Protein AF-A0A1M2VNY1-F1 (afdb_monomer_lite)

Secondary structure (DSSP, 8-state):
--SHHHHHHHHHHT-S---SSPPPHHHHHHHHIIIIIHHHHHH-EEEEIIIIIITTS-EEEEHHHHHHHHHT-TT--BS-TT---B-HHHHHHHHHHHHHHHHTT-S-EEEEEEGGGHHHHHTTTT-HHHHHHHHHHHHHHHHHHHHSSS-EEEESSTT-HHHHHHHHHH--SEEEE-----GGG--SHHHHHHHHHHHHHHHHHHHTT-EEEESTT-EEETTEEEEEEE-----S-GGGGS-HHHHHHHHHHHHHHHHHHHHHTTTPPP-----PPPPPHHHHHHHHHHHHHTSGGGGSTTHHHHHHHHHHHHHHGGGS-HHHH-PPPP---HHHHHHIIIIIHHHHHHHHTTT--TTT--HHHHHHHHHHHHH-TT--HHHHH-HHHHHHHHHHHHHTTPPPPSSTTTTSPP----PPPPPP-

InterPro domains:
  IPR052431 SKI2 subfamily ATP-dependent RNA helicases [PTHR44533] (41-243)
  IPR055124 ATP-dependent RNA helicase DDX60, PIN-like domain [PF23002] (45-230)

pLDDT: mean 87.1, std 14.81, range [30.38, 97.88]

Structure (mmCIF, N/CA/C/O backbone):
data_AF-A0A1M2VNY1-F1
#
_entry.id   AF-A0A1M2VNY1-F1
#
loop_
_atom_site.group_PDB
_atom_site.id
_atom_site.type_symbol
_atom_site.label_atom_id
_atom_site.label_alt_id
_atom_site.label_comp_id
_atom_site.label_asym_id
_atom_site.label_entity_id
_atom_site.label_seq_id
_atom_site.pdbx_PDB_ins_code
_atom_site.Cartn_x
_atom_site.Cartn_y
_atom_site.Cartn_z
_atom_site.occupancy
_atom_site.B_iso_or_equiv
_atom_site.auth_seq_id
_atom_site.auth_comp_id
_atom_site.auth_asym_id
_atom_site.auth_atom_id
_atom_site.pdbx_PDB_model_num
ATOM 1 N N . MET A 1 1 ? 11.553 1.092 -46.123 1.00 38.94 1 MET A N 1
ATOM 2 C CA . MET A 1 1 ? 11.579 2.419 -45.485 1.00 38.94 1 MET A CA 1
ATOM 3 C C . MET A 1 1 ? 11.977 2.151 -44.056 1.00 38.94 1 MET A C 1
ATOM 5 O O . MET A 1 1 ? 11.161 1.599 -43.330 1.00 38.94 1 MET A O 1
ATOM 9 N N . ASP A 1 2 ? 13.248 2.392 -43.740 1.00 34.47 2 ASP A N 1
ATOM 10 C CA . ASP A 1 2 ? 13.761 2.298 -42.375 1.00 34.47 2 ASP A CA 1
ATOM 11 C C . ASP A 1 2 ? 13.103 3.399 -41.549 1.00 34.47 2 ASP A C 1
ATOM 13 O O . ASP A 1 2 ? 13.136 4.572 -41.920 1.00 34.47 2 ASP A O 1
ATOM 17 N N . LEU A 1 3 ? 12.421 2.998 -40.478 1.00 43.41 3 LEU A N 1
ATOM 18 C CA . LEU A 1 3 ? 11.775 3.914 -39.536 1.00 43.41 3 LEU A CA 1
ATOM 19 C C . LEU A 1 3 ? 12.783 4.488 -38.524 1.00 43.41 3 LEU A C 1
ATOM 21 O O . LEU A 1 3 ? 12.439 5.414 -37.797 1.00 43.41 3 LEU A O 1
ATOM 25 N N . ASP A 1 4 ? 14.021 3.986 -38.530 1.00 45.75 4 ASP A N 1
ATOM 26 C CA . ASP A 1 4 ? 15.088 4.360 -37.596 1.00 45.75 4 ASP A CA 1
ATOM 27 C C . ASP A 1 4 ? 15.592 5.804 -37.808 1.00 45.75 4 ASP A C 1
ATOM 29 O O . ASP A 1 4 ? 16.008 6.459 -36.855 1.00 45.75 4 ASP A O 1
ATOM 33 N N . ASP A 1 5 ? 15.493 6.350 -39.028 1.00 42.16 5 ASP A N 1
ATOM 34 C CA . ASP A 1 5 ? 15.958 7.714 -39.341 1.00 42.16 5 ASP A CA 1
ATOM 35 C C . ASP A 1 5 ? 15.010 8.822 -38.838 1.00 42.16 5 ASP A C 1
ATOM 37 O O . ASP A 1 5 ? 15.411 9.982 -38.725 1.00 42.16 5 ASP A O 1
ATOM 41 N N . PHE A 1 6 ? 13.752 8.495 -38.514 1.00 43.34 6 PHE A N 1
ATOM 42 C CA . PHE A 1 6 ? 12.797 9.476 -37.980 1.00 43.34 6 PHE A CA 1
ATOM 43 C C . PHE A 1 6 ? 13.024 9.770 -36.492 1.00 43.34 6 PHE A C 1
ATOM 45 O O . PHE A 1 6 ? 12.800 10.903 -36.063 1.00 43.34 6 PHE A O 1
ATOM 52 N N . ASP A 1 7 ? 13.507 8.791 -35.723 1.00 47.16 7 ASP A N 1
ATOM 53 C CA . ASP A 1 7 ? 13.756 8.952 -34.286 1.00 47.16 7 ASP A CA 1
ATOM 54 C C . ASP A 1 7 ? 14.926 9.925 -34.025 1.00 47.16 7 ASP A C 1
ATOM 56 O O . ASP A 1 7 ? 14.852 10.771 -33.133 1.00 47.16 7 ASP A O 1
ATOM 60 N N . VAL A 1 8 ? 15.956 9.907 -34.881 1.00 48.47 8 VAL A N 1
ATOM 61 C CA . VAL A 1 8 ? 17.137 10.789 -34.776 1.00 48.47 8 VAL A CA 1
ATOM 62 C C . VAL A 1 8 ? 16.783 12.266 -35.008 1.00 48.47 8 VAL A C 1
ATOM 64 O O . VAL A 1 8 ? 17.340 13.160 -34.367 1.00 48.47 8 VAL A O 1
ATOM 67 N N . ALA A 1 9 ? 15.835 12.543 -35.907 1.00 40.31 9 ALA A N 1
ATOM 68 C CA . ALA A 1 9 ? 15.421 13.908 -36.233 1.00 40.31 9 ALA A CA 1
ATOM 69 C C . ALA A 1 9 ? 14.603 14.570 -35.106 1.00 40.31 9 ALA A C 1
ATOM 71 O O . ALA A 1 9 ? 14.652 15.791 -34.947 1.00 40.31 9 ALA A O 1
ATOM 72 N N . VAL A 1 10 ? 13.882 13.778 -34.302 1.00 50.28 10 VAL A N 1
ATOM 73 C CA . VAL A 1 10 ? 13.136 14.262 -33.127 1.00 50.28 10 VAL A CA 1
ATOM 74 C C . VAL A 1 10 ? 14.076 14.514 -31.943 1.00 50.28 10 VAL A C 1
ATOM 76 O O . VAL A 1 10 ? 13.920 15.521 -31.253 1.00 50.28 10 VAL A O 1
ATOM 79 N N . GLU A 1 11 ? 15.094 13.668 -31.750 1.00 48.72 11 GLU A N 1
ATOM 80 C CA . GLU A 1 11 ? 16.117 13.853 -30.707 1.00 48.72 11 GLU A CA 1
ATOM 81 C C . GLU A 1 11 ? 16.927 15.152 -30.894 1.00 48.72 11 GLU A C 1
ATOM 83 O O . GLU A 1 11 ? 17.265 15.816 -29.914 1.00 48.72 11 GLU A O 1
ATOM 88 N N . GLN A 1 12 ? 17.198 15.566 -32.139 1.00 46.59 12 GLN A N 1
ATOM 89 C CA . GLN A 1 12 ? 17.983 16.776 -32.426 1.00 46.59 12 GLN A CA 1
ATOM 90 C C . GLN A 1 12 ? 17.194 18.090 -32.306 1.00 46.59 12 GLN A C 1
ATOM 92 O O . GLN A 1 12 ? 17.789 19.124 -32.008 1.00 46.59 12 GLN A O 1
ATOM 97 N N . ALA A 1 13 ? 15.870 18.076 -32.487 1.00 46.66 13 ALA A N 1
ATOM 98 C CA . ALA A 1 13 ? 15.049 19.292 -32.464 1.00 46.66 13 ALA A CA 1
ATOM 99 C C . ALA A 1 13 ? 14.727 19.815 -31.045 1.00 46.66 13 ALA A C 1
ATOM 101 O O . ALA A 1 13 ? 14.303 20.958 -30.899 1.00 46.66 13 ALA A O 1
ATOM 102 N N . LEU A 1 14 ? 14.935 19.006 -29.997 1.00 51.81 14 LEU A N 1
ATOM 103 C CA . LEU A 1 14 ? 14.628 19.349 -28.596 1.00 51.81 14 LEU A CA 1
ATOM 104 C C . LEU A 1 14 ? 15.834 19.887 -27.799 1.00 51.81 14 LEU A C 1
ATOM 106 O O . LEU A 1 14 ? 15.712 20.149 -26.604 1.00 51.81 14 LEU A O 1
ATOM 110 N N . LEU A 1 15 ? 17.001 20.045 -28.433 1.00 48.69 15 LEU A N 1
ATOM 111 C CA . LEU A 1 15 ? 18.245 20.466 -27.771 1.00 48.69 15 LEU A CA 1
ATOM 112 C C . LEU A 1 15 ? 18.478 21.987 -27.741 1.00 48.69 15 LEU A C 1
ATOM 114 O O . LEU A 1 15 ? 19.499 22.429 -27.212 1.00 48.69 15 LEU A O 1
ATOM 118 N N . GLU A 1 16 ? 17.563 22.807 -28.261 1.00 45.84 16 GLU A N 1
ATOM 119 C CA . GLU A 1 16 ? 17.732 24.263 -28.246 1.00 45.84 16 GLU A CA 1
ATOM 120 C C . GLU A 1 16 ? 17.007 24.926 -27.063 1.00 45.84 16 GLU A C 1
ATOM 122 O O . GLU A 1 16 ? 15.792 24.845 -26.915 1.00 45.84 16 GLU A O 1
ATOM 127 N N . THR A 1 17 ? 17.809 25.640 -26.259 1.00 51.44 17 THR A N 1
ATOM 128 C CA . THR A 1 17 ? 17.501 26.469 -25.072 1.00 51.44 17 THR A CA 1
ATOM 129 C C . THR A 1 17 ? 17.135 25.724 -23.785 1.00 51.44 17 THR A C 1
ATOM 131 O O . THR A 1 17 ? 15.992 25.353 -23.559 1.00 51.44 17 THR A O 1
ATOM 134 N N . ILE A 1 18 ? 18.120 25.554 -22.890 1.00 55.06 18 ILE A N 1
ATOM 135 C CA . ILE A 1 18 ? 17.943 24.846 -21.613 1.00 55.06 18 ILE A CA 1
ATOM 136 C C . ILE A 1 18 ? 18.423 25.728 -20.446 1.00 55.06 18 ILE A C 1
ATOM 138 O O . ILE A 1 18 ? 19.599 26.105 -20.416 1.00 55.06 18 ILE A O 1
ATOM 142 N N . PRO A 1 19 ? 17.553 26.046 -19.473 1.00 51.94 19 PRO A N 1
ATOM 143 C CA . PRO A 1 19 ? 17.941 26.667 -18.209 1.00 51.94 19 PRO A CA 1
ATOM 144 C C . PRO A 1 19 ? 18.762 25.701 -17.342 1.00 51.94 19 PRO A C 1
ATOM 146 O O . PRO A 1 19 ? 18.475 24.511 -17.276 1.00 51.94 19 PRO A O 1
ATOM 149 N N . SER A 1 20 ? 19.740 26.213 -16.593 1.00 60.09 20 SER A N 1
ATOM 150 C CA . SER A 1 20 ? 20.479 25.468 -15.556 1.00 60.09 20 SER A CA 1
ATOM 151 C C . SER A 1 20 ? 19.655 25.173 -14.288 1.00 60.09 20 SER A C 1
ATOM 153 O O . SER A 1 20 ? 20.220 24.809 -13.260 1.00 60.09 20 SER A O 1
ATOM 155 N N . GLU A 1 21 ? 18.346 25.401 -14.334 1.00 78.94 21 GLU A N 1
ATOM 156 C CA . GLU A 1 21 ? 17.426 25.350 -13.198 1.00 78.94 21 GLU A CA 1
ATOM 157 C C . GLU A 1 21 ? 16.660 24.015 -13.173 1.00 78.94 21 GLU A C 1
ATOM 159 O O . GLU A 1 21 ? 16.570 23.318 -14.186 1.00 78.94 21 GLU A O 1
ATOM 164 N N . SER A 1 22 ? 16.147 23.637 -11.996 1.00 85.00 22 SER A N 1
ATOM 165 C CA . SER A 1 22 ? 15.347 22.416 -11.820 1.00 85.00 22 SER A CA 1
ATOM 166 C C . SER A 1 22 ? 14.084 22.488 -12.684 1.00 85.00 22 SER A C 1
ATOM 168 O O . SER A 1 22 ? 13.394 23.511 -12.694 1.00 85.00 22 SER A O 1
ATOM 170 N N . LEU A 1 23 ? 13.793 21.421 -13.432 1.00 91.94 23 LEU A N 1
ATOM 171 C CA . LEU A 1 23 ? 12.554 21.329 -14.207 1.00 91.94 23 LEU A CA 1
ATOM 172 C C . LEU A 1 23 ? 11.361 21.137 -13.264 1.00 91.94 23 LEU A C 1
ATOM 174 O O . LEU A 1 23 ? 11.488 20.535 -12.199 1.00 91.94 23 LEU A O 1
ATOM 178 N N . SER A 1 24 ? 10.172 21.590 -13.667 1.00 93.81 24 SER A N 1
ATOM 179 C CA . SER A 1 24 ? 8.965 21.193 -12.937 1.00 93.81 24 SER A CA 1
ATOM 180 C C . SER A 1 24 ? 8.753 19.673 -13.068 1.00 93.81 24 SER A C 1
ATOM 182 O O . SER A 1 24 ? 9.123 19.107 -14.103 1.00 93.81 24 SER A O 1
ATOM 184 N N . PRO A 1 25 ? 8.119 18.987 -12.094 1.00 93.81 25 PRO A N 1
ATOM 185 C CA . PRO A 1 25 ? 7.847 17.551 -12.206 1.00 93.81 25 PRO A CA 1
ATOM 186 C C . PRO A 1 25 ? 7.099 17.191 -13.495 1.00 93.81 25 PRO A C 1
ATOM 188 O O . PRO A 1 25 ? 7.407 16.195 -14.140 1.00 93.81 25 PRO A O 1
ATOM 191 N N . LYS A 1 26 ? 6.164 18.045 -13.926 1.00 94.75 26 LYS A N 1
ATOM 192 C CA . LYS A 1 26 ? 5.399 17.849 -15.162 1.00 94.75 26 LYS A CA 1
ATOM 193 C C . LYS A 1 26 ? 6.276 17.940 -16.409 1.00 94.75 26 LYS A C 1
ATOM 195 O O . LYS A 1 26 ? 6.137 17.107 -17.302 1.00 94.75 26 LYS A O 1
ATOM 200 N N . ASP A 1 27 ? 7.170 18.923 -16.463 1.00 94.50 27 ASP A N 1
ATOM 201 C CA . ASP A 1 27 ? 8.098 19.076 -17.587 1.00 94.50 27 ASP A CA 1
ATOM 202 C C . ASP A 1 27 ? 9.123 17.939 -17.606 1.00 94.50 27 ASP A C 1
ATOM 204 O O . ASP A 1 27 ? 9.460 17.434 -18.673 1.00 94.50 27 ASP A O 1
ATOM 208 N N . ALA A 1 28 ? 9.568 17.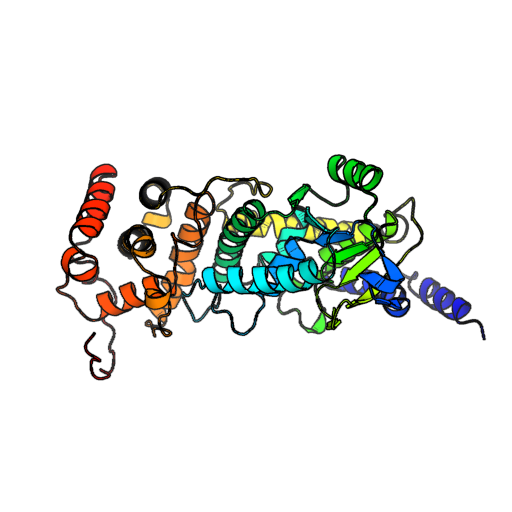482 -16.431 1.00 95.94 28 ALA A N 1
ATOM 209 C CA . ALA A 1 28 ? 10.452 16.332 -16.302 1.00 95.94 28 ALA A CA 1
ATOM 210 C C . ALA A 1 28 ? 9.788 15.040 -16.805 1.00 95.94 28 ALA A C 1
ATOM 212 O O . ALA A 1 28 ? 10.424 14.316 -17.571 1.00 95.94 28 ALA A O 1
ATOM 213 N N . VAL A 1 29 ? 8.515 14.780 -16.460 1.00 95.88 29 VAL A N 1
ATOM 214 C CA . VAL A 1 29 ? 7.754 13.646 -17.023 1.00 95.88 29 VAL A CA 1
ATOM 215 C C . VAL A 1 29 ? 7.609 13.790 -18.538 1.00 95.88 29 VAL A C 1
ATOM 217 O O . VAL A 1 29 ? 7.929 12.865 -19.278 1.00 95.88 29 VAL A O 1
ATOM 220 N N . GLY A 1 30 ? 7.217 14.971 -19.024 1.00 94.75 30 GLY A N 1
ATOM 221 C CA . GLY A 1 30 ? 7.113 15.226 -20.463 1.00 94.75 30 GLY A CA 1
ATOM 222 C C . GLY A 1 30 ? 8.429 14.980 -21.211 1.00 94.75 30 GLY A C 1
ATOM 223 O O . GLY A 1 30 ? 8.422 14.442 -22.318 1.00 94.75 30 GLY A O 1
ATOM 224 N N . LEU A 1 31 ? 9.564 15.315 -20.590 1.00 95.12 31 LEU A N 1
ATOM 225 C CA . LEU A 1 31 ? 10.894 15.095 -21.148 1.00 95.12 31 LEU A CA 1
ATOM 226 C C . LEU A 1 31 ? 11.249 13.604 -21.238 1.00 95.12 31 LEU A C 1
ATOM 228 O O . LEU A 1 31 ? 11.650 13.150 -22.313 1.00 95.12 31 LEU A O 1
ATOM 232 N N . ILE A 1 32 ? 11.100 12.840 -20.147 1.00 95.25 32 ILE A N 1
ATOM 233 C CA . ILE A 1 32 ? 11.377 11.391 -20.157 1.00 95.25 32 ILE A CA 1
ATOM 234 C C . ILE A 1 32 ? 10.416 10.649 -21.090 1.00 95.25 32 ILE A C 1
ATOM 236 O O . ILE A 1 32 ? 10.837 9.731 -21.800 1.00 95.25 32 ILE A O 1
ATOM 240 N N . ASP A 1 33 ? 9.164 11.096 -21.181 1.00 94.69 33 ASP A N 1
ATOM 241 C CA . ASP A 1 33 ? 8.162 10.509 -22.064 1.00 94.69 33 ASP A CA 1
ATOM 242 C C . ASP A 1 33 ? 8.491 10.716 -23.536 1.00 94.69 33 ASP A C 1
ATOM 244 O O . ASP A 1 33 ? 8.441 9.758 -24.317 1.00 94.69 33 ASP A O 1
ATOM 248 N N . ALA A 1 34 ? 8.864 11.941 -23.910 1.00 93.38 34 ALA A N 1
ATOM 249 C CA . ALA A 1 34 ? 9.206 12.290 -25.282 1.00 93.38 34 ALA A CA 1
ATOM 250 C C . ALA A 1 34 ? 10.528 11.656 -25.734 1.00 93.38 34 ALA A C 1
ATOM 252 O O . ALA A 1 34 ? 10.604 11.122 -26.840 1.00 93.38 34 ALA A O 1
ATOM 253 N N . GLN A 1 35 ? 11.566 11.691 -24.893 1.00 93.00 35 GLN A N 1
ATOM 254 C CA . GLN A 1 35 ? 12.906 11.228 -25.272 1.00 93.00 35 GLN A CA 1
ATOM 255 C C . GLN A 1 35 ? 13.098 9.716 -25.126 1.00 93.00 35 GLN A C 1
ATOM 257 O O . GLN A 1 35 ? 14.034 9.150 -25.697 1.00 93.00 35 GLN A O 1
ATOM 262 N N . TRP A 1 36 ? 12.276 9.042 -24.319 1.00 93.94 36 TRP A N 1
ATOM 263 C CA . TRP A 1 36 ? 12.544 7.656 -23.955 1.00 93.94 36 TRP A CA 1
ATOM 264 C C . TRP A 1 36 ? 11.296 6.783 -23.820 1.00 93.94 36 TRP A C 1
ATOM 266 O O . TRP A 1 36 ? 11.139 5.843 -24.607 1.00 93.94 36 TRP A O 1
ATOM 276 N N . TYR A 1 37 ? 10.417 7.068 -22.856 1.00 93.94 37 TYR A N 1
ATOM 277 C CA . TYR A 1 37 ? 9.384 6.116 -22.434 1.00 93.94 37 TYR A CA 1
ATOM 278 C C . TYR A 1 37 ? 8.400 5.790 -23.566 1.00 93.94 37 TYR A C 1
ATOM 280 O O . TYR A 1 37 ? 8.087 4.620 -23.791 1.00 93.94 37 TYR A O 1
ATOM 288 N N . THR A 1 38 ? 8.001 6.781 -24.375 1.00 92.81 38 THR A N 1
ATOM 289 C CA . THR A 1 38 ? 7.122 6.557 -25.538 1.00 92.81 38 THR A CA 1
ATOM 290 C C . THR A 1 38 ? 7.769 5.644 -26.584 1.00 92.81 38 THR A C 1
ATOM 292 O O . THR A 1 38 ? 7.110 4.758 -27.132 1.00 92.81 38 THR A O 1
ATOM 295 N N . SER A 1 39 ? 9.063 5.829 -26.870 1.00 91.56 39 SER A N 1
ATOM 296 C CA . SER A 1 39 ? 9.794 5.020 -27.857 1.00 91.56 39 SER A CA 1
ATOM 297 C C . SER A 1 39 ? 9.992 3.580 -27.375 1.00 91.56 39 SER A C 1
ATOM 299 O O . SER A 1 39 ? 9.801 2.630 -28.138 1.00 91.56 39 SER A O 1
ATOM 301 N N . VAL A 1 40 ? 10.335 3.383 -26.098 1.00 92.00 40 VAL A N 1
ATOM 302 C CA . VAL A 1 40 ? 10.434 2.040 -25.501 1.00 92.00 40 VAL A CA 1
ATOM 303 C C . VAL A 1 40 ? 9.073 1.351 -25.482 1.00 92.00 40 VAL A 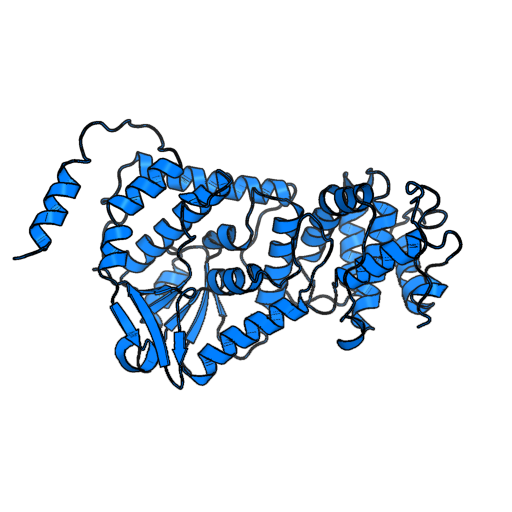C 1
ATOM 305 O O . VAL A 1 40 ? 8.963 0.213 -25.935 1.00 92.00 40 VAL A O 1
ATOM 308 N N . SER A 1 41 ? 8.027 2.060 -25.061 1.00 90.06 41 SER A N 1
ATOM 309 C CA . SER A 1 41 ? 6.672 1.513 -24.981 1.00 90.06 41 SER A CA 1
ATOM 310 C C . SER A 1 41 ? 6.141 1.062 -26.342 1.00 90.06 41 SER A C 1
ATOM 312 O O . SER A 1 41 ? 5.578 -0.023 -26.458 1.00 90.06 41 SER A O 1
ATOM 314 N N . ARG A 1 42 ? 6.385 1.844 -27.404 1.00 92.25 42 ARG A N 1
ATOM 315 C CA . ARG A 1 42 ? 6.007 1.488 -28.786 1.00 92.25 42 ARG A CA 1
ATOM 316 C C . ARG A 1 42 ? 6.747 0.270 -29.331 1.00 92.25 42 ARG A C 1
ATOM 318 O O . ARG A 1 42 ? 6.207 -0.432 -30.181 1.00 92.25 42 ARG A O 1
ATOM 325 N N . ARG A 1 43 ? 7.977 0.034 -28.871 1.00 92.62 43 ARG A N 1
ATOM 326 C CA . ARG A 1 43 ? 8.781 -1.139 -29.246 1.00 92.62 43 ARG A CA 1
ATOM 327 C C . ARG A 1 43 ? 8.470 -2.373 -28.400 1.00 92.62 43 ARG A C 1
ATOM 329 O O . ARG A 1 43 ? 8.970 -3.451 -28.722 1.00 92.62 43 ARG A O 1
ATOM 336 N N . GLY A 1 44 ? 7.655 -2.220 -27.354 1.00 93.62 44 GLY A N 1
ATOM 337 C CA . GLY A 1 44 ? 7.207 -3.315 -26.510 1.00 93.62 44 GLY A CA 1
ATOM 338 C C . GLY A 1 44 ? 6.518 -4.407 -27.325 1.00 93.62 44 GLY A C 1
ATOM 339 O O . GLY A 1 44 ? 5.749 -4.135 -28.249 1.00 93.62 44 GLY A O 1
ATOM 340 N N . ARG A 1 45 ? 6.800 -5.667 -26.993 1.00 95.25 45 ARG A N 1
ATOM 341 C CA . ARG A 1 45 ? 6.281 -6.825 -27.731 1.00 95.25 45 ARG A CA 1
ATOM 342 C C . ARG A 1 45 ? 5.225 -7.540 -26.911 1.00 95.25 45 ARG A C 1
ATOM 344 O O . ARG A 1 45 ? 5.474 -7.887 -25.763 1.00 95.25 45 ARG A O 1
ATOM 351 N N . TRP A 1 46 ? 4.064 -7.782 -27.513 1.00 96.00 46 TRP A N 1
ATOM 352 C CA . TRP A 1 46 ? 3.012 -8.588 -26.898 1.00 96.00 46 TRP A CA 1
ATOM 353 C C . TRP A 1 46 ? 3.392 -10.068 -26.954 1.00 96.00 46 TRP A C 1
ATOM 355 O O . TRP A 1 46 ? 3.437 -10.645 -28.042 1.00 96.00 46 TRP A O 1
ATOM 365 N N . MET A 1 47 ? 3.689 -10.669 -25.804 1.00 95.62 47 MET A N 1
ATOM 366 C CA . MET A 1 47 ? 4.222 -12.031 -25.713 1.00 95.62 47 MET A CA 1
ATOM 367 C C . MET A 1 47 ? 3.595 -12.799 -24.550 1.00 95.62 47 MET A C 1
ATOM 369 O O . MET A 1 47 ? 3.103 -12.205 -23.589 1.00 95.62 47 MET A O 1
ATOM 373 N N . ASP A 1 48 ? 3.605 -14.128 -24.651 1.00 95.06 48 ASP A N 1
ATOM 374 C CA . ASP A 1 48 ? 3.355 -15.008 -23.513 1.00 95.06 48 ASP A CA 1
ATOM 375 C C . ASP A 1 48 ? 4.591 -15.011 -22.610 1.00 95.06 48 ASP A C 1
ATOM 377 O O . ASP A 1 48 ? 5.643 -15.530 -22.988 1.00 95.06 48 ASP A O 1
ATOM 381 N N . LEU A 1 49 ? 4.474 -14.424 -21.419 1.00 93.25 49 LEU A N 1
ATOM 382 C CA . LEU A 1 49 ? 5.575 -14.342 -20.465 1.00 93.25 49 LEU A CA 1
ATOM 383 C C . LEU A 1 49 ? 6.095 -15.728 -20.087 1.00 93.25 49 LEU A C 1
ATOM 385 O O . LEU A 1 49 ? 7.292 -15.875 -19.885 1.00 93.25 49 LEU A O 1
ATOM 389 N N . ILE A 1 50 ? 5.220 -16.734 -20.019 1.00 91.12 50 ILE A N 1
ATOM 390 C CA . ILE A 1 50 ? 5.606 -18.085 -19.606 1.00 91.12 50 ILE A CA 1
ATOM 391 C C . ILE A 1 50 ? 6.061 -18.889 -20.821 1.00 91.12 50 ILE A C 1
ATOM 393 O O . ILE A 1 50 ? 7.169 -19.405 -20.834 1.00 91.12 50 ILE A O 1
ATOM 397 N N . GLY A 1 51 ? 5.231 -18.988 -21.860 1.00 89.75 51 GLY A N 1
ATOM 398 C CA . GLY A 1 51 ? 5.519 -19.850 -23.009 1.00 89.75 51 GLY A CA 1
ATOM 399 C C . GLY A 1 51 ? 6.590 -19.320 -23.966 1.00 89.75 51 GLY A C 1
ATOM 400 O O . GLY A 1 51 ? 7.399 -20.106 -24.457 1.00 89.75 51 GLY A O 1
ATOM 401 N N . ASP A 1 52 ? 6.596 -18.011 -24.230 1.00 91.69 52 ASP A N 1
ATOM 402 C CA . ASP A 1 52 ? 7.396 -17.417 -25.309 1.00 91.69 52 ASP A CA 1
ATOM 403 C C . ASP A 1 52 ? 8.612 -16.629 -24.792 1.00 91.69 52 ASP A C 1
ATOM 405 O O . ASP A 1 52 ? 9.605 -16.522 -25.511 1.00 91.69 52 ASP A O 1
ATOM 409 N N . TYR A 1 53 ? 8.542 -16.062 -23.577 1.00 92.50 53 TYR A N 1
ATOM 410 C CA . TYR A 1 53 ? 9.566 -15.144 -23.060 1.00 92.50 53 TYR A CA 1
ATOM 411 C C . TYR A 1 53 ? 10.471 -15.737 -21.970 1.00 92.50 53 TYR A C 1
ATOM 413 O O . TYR A 1 53 ? 11.651 -15.974 -22.218 1.00 92.50 53 TYR A O 1
ATOM 421 N N . ALA A 1 54 ? 9.945 -15.956 -20.760 1.00 89.25 54 ALA A N 1
ATOM 422 C CA . ALA A 1 54 ? 10.725 -16.420 -19.612 1.00 89.25 54 ALA A CA 1
ATOM 423 C C . ALA A 1 54 ? 10.891 -17.947 -19.594 1.00 89.25 54 ALA A C 1
ATOM 425 O O . ALA A 1 54 ? 11.894 -18.452 -19.097 1.00 89.25 54 ALA A O 1
ATOM 426 N N . GLY A 1 55 ? 9.944 -18.712 -20.146 1.00 87.69 55 GLY A N 1
ATOM 427 C CA . GLY A 1 55 ? 10.007 -20.171 -20.081 1.00 87.69 55 GLY A CA 1
ATOM 428 C C . GLY A 1 55 ? 9.928 -20.659 -18.633 1.00 87.69 55 GLY A C 1
ATOM 429 O O . GLY A 1 55 ? 8.955 -20.410 -17.925 1.00 87.69 55 GLY A O 1
ATOM 430 N N . SER A 1 56 ? 10.976 -21.364 -18.207 1.00 87.88 56 SER A N 1
ATOM 431 C CA . SER A 1 56 ? 11.176 -21.824 -16.826 1.00 87.88 56 SER A CA 1
ATOM 432 C C . SER A 1 56 ? 12.123 -20.936 -16.014 1.00 87.88 56 SER A C 1
ATOM 434 O O . SER A 1 56 ? 12.466 -21.293 -14.889 1.00 87.88 56 SER A O 1
ATOM 436 N N . GLU A 1 57 ? 12.614 -19.842 -16.592 1.00 91.69 57 GLU A N 1
ATOM 437 C CA . GLU A 1 57 ? 13.519 -18.925 -15.905 1.00 91.69 57 GLU A CA 1
ATOM 438 C C . GLU A 1 57 ? 12.761 -18.086 -14.866 1.00 91.69 57 GLU A C 1
ATOM 440 O O . GLU A 1 57 ? 11.572 -17.792 -15.048 1.00 91.69 57 GLU A O 1
ATOM 445 N N . PRO A 1 58 ? 13.430 -17.677 -13.774 1.00 92.56 58 PRO A N 1
ATOM 446 C CA . PRO A 1 58 ? 12.800 -16.874 -12.745 1.00 92.56 58 PRO A CA 1
ATOM 447 C C . PRO A 1 58 ? 12.393 -15.501 -13.285 1.00 92.56 58 PRO A C 1
ATOM 449 O O . PRO A 1 58 ? 13.123 -14.856 -14.045 1.00 92.56 58 PRO A O 1
ATOM 452 N N . PHE A 1 59 ? 11.246 -15.012 -12.830 1.00 95.06 59 PHE A N 1
ATOM 453 C CA . PHE A 1 59 ? 10.876 -13.610 -12.978 1.00 95.06 59 PHE A CA 1
ATOM 454 C C . PHE A 1 59 ? 10.469 -13.001 -11.644 1.00 95.06 59 PHE A C 1
ATOM 456 O O . PHE A 1 59 ? 10.158 -13.695 -10.678 1.00 95.06 59 PHE A O 1
ATOM 463 N N . VAL A 1 60 ? 10.487 -11.677 -11.591 1.00 97.38 60 VAL A N 1
ATOM 464 C CA . VAL A 1 60 ? 10.194 -10.921 -10.378 1.00 97.38 60 VAL A CA 1
ATOM 465 C C . VAL A 1 60 ? 8.854 -10.221 -10.527 1.00 97.38 60 VAL A C 1
ATOM 467 O O . VAL A 1 60 ? 8.571 -9.606 -11.554 1.00 97.38 60 VAL A O 1
ATOM 470 N N . VAL A 1 61 ? 8.035 -10.288 -9.486 1.00 97.75 61 VAL A N 1
ATOM 471 C CA . VAL A 1 61 ? 6.854 -9.441 -9.322 1.00 97.75 61 VAL A CA 1
ATOM 472 C C . VAL A 1 61 ? 7.228 -8.306 -8.381 1.00 97.75 61 VAL A C 1
ATOM 474 O O . VAL A 1 61 ? 7.664 -8.542 -7.255 1.00 97.75 61 VAL A O 1
ATOM 477 N N . ASP A 1 62 ? 7.057 -7.072 -8.837 1.00 97.81 62 ASP A N 1
ATOM 478 C CA . ASP A 1 62 ? 7.202 -5.902 -7.982 1.00 97.81 62 ASP A CA 1
ATOM 479 C C . ASP A 1 62 ? 6.079 -5.889 -6.938 1.00 97.81 62 ASP A C 1
ATOM 481 O O . ASP A 1 62 ? 4.888 -5.801 -7.257 1.00 97.81 62 ASP A O 1
ATOM 485 N N . GLY A 1 63 ? 6.480 -6.002 -5.675 1.00 97.44 63 GLY A N 1
ATOM 486 C CA . GLY A 1 63 ? 5.594 -6.023 -4.528 1.00 97.44 63 GLY A CA 1
ATOM 487 C C . GLY A 1 63 ? 4.814 -4.723 -4.369 1.00 97.44 63 GLY A C 1
ATOM 488 O O . GLY A 1 63 ? 3.622 -4.780 -4.084 1.00 97.44 63 GLY A O 1
ATOM 489 N N . GLU A 1 64 ? 5.422 -3.559 -4.616 1.00 96.44 64 GLU A N 1
ATOM 490 C CA . GLU A 1 64 ? 4.708 -2.280 -4.533 1.00 96.44 64 GLU A CA 1
ATOM 491 C C . GLU A 1 64 ? 3.643 -2.194 -5.626 1.00 96.44 64 GLU A C 1
ATOM 493 O O . GLU A 1 64 ? 2.485 -1.886 -5.344 1.00 96.44 64 GLU A O 1
ATOM 498 N N . ALA A 1 65 ? 3.979 -2.585 -6.858 1.00 96.31 65 ALA A N 1
ATOM 499 C CA . ALA A 1 65 ? 3.006 -2.636 -7.944 1.00 96.31 65 ALA A CA 1
ATOM 500 C C . ALA A 1 65 ? 1.854 -3.618 -7.673 1.00 96.31 65 ALA A C 1
ATOM 502 O O . ALA A 1 65 ? 0.697 -3.293 -7.950 1.00 96.31 65 ALA A O 1
ATOM 503 N N . LEU A 1 66 ? 2.141 -4.794 -7.104 1.00 96.88 66 LEU A N 1
ATOM 504 C CA . LEU A 1 66 ? 1.118 -5.755 -6.685 1.00 96.88 66 LEU A CA 1
ATOM 505 C C . LEU A 1 66 ? 0.161 -5.138 -5.656 1.00 96.88 66 LEU A C 1
ATOM 507 O O . LEU A 1 66 ? -1.059 -5.211 -5.830 1.00 96.88 66 LEU A O 1
ATOM 511 N N . LEU A 1 67 ? 0.702 -4.511 -4.606 1.00 96.81 67 LEU A N 1
ATOM 512 C CA . LEU A 1 67 ? -0.100 -3.859 -3.570 1.00 96.81 67 LEU A CA 1
ATOM 513 C C . LEU A 1 67 ? -0.917 -2.697 -4.140 1.00 96.81 67 LEU A C 1
ATOM 515 O O . LEU A 1 67 ? -2.096 -2.544 -3.822 1.00 96.81 67 LEU A O 1
ATOM 519 N N . GLN A 1 68 ? -0.327 -1.906 -5.031 1.00 94.62 68 GLN A N 1
ATOM 520 C CA . GLN A 1 68 ? -1.010 -0.798 -5.676 1.00 94.62 68 GLN A CA 1
ATOM 521 C C . GLN A 1 68 ? -2.227 -1.276 -6.485 1.00 94.62 68 GLN A C 1
ATOM 523 O O . GLN A 1 68 ? -3.295 -0.668 -6.410 1.00 94.62 68 GLN A O 1
ATOM 528 N N . VAL A 1 69 ? -2.101 -2.380 -7.231 1.00 93.25 69 VAL A N 1
ATOM 529 C CA . VAL A 1 69 ? -3.199 -2.944 -8.035 1.00 93.25 69 VAL A CA 1
ATOM 530 C C . VAL A 1 69 ? -4.388 -3.341 -7.165 1.00 93.25 69 VAL A C 1
ATOM 532 O O . VAL A 1 69 ? -5.524 -3.036 -7.524 1.00 93.25 69 VAL A O 1
ATOM 535 N N . VAL A 1 70 ? -4.143 -3.977 -6.018 1.00 95.25 70 VAL A N 1
ATOM 536 C CA . VAL A 1 70 ? -5.224 -4.424 -5.125 1.00 95.25 70 VAL A CA 1
ATOM 537 C C . VAL A 1 70 ? -5.831 -3.275 -4.323 1.00 95.25 70 VAL A C 1
ATOM 539 O O . VAL A 1 70 ? -7.042 -3.246 -4.119 1.00 95.25 70 VAL A O 1
ATOM 542 N N . LEU A 1 71 ? -5.022 -2.300 -3.901 1.00 94.94 71 LEU A N 1
ATOM 543 C CA . LEU A 1 71 ? -5.493 -1.131 -3.152 1.00 94.94 71 LEU A CA 1
ATOM 544 C C . LEU A 1 71 ? -6.256 -0.133 -4.034 1.00 94.94 71 LEU A C 1
ATOM 546 O O . LEU A 1 71 ? -7.081 0.623 -3.526 1.00 94.94 71 LEU A O 1
ATOM 550 N N . ASN A 1 72 ? -6.016 -0.148 -5.346 1.00 92.06 72 ASN A N 1
ATOM 551 C CA . ASN A 1 72 ? -6.736 0.668 -6.322 1.00 92.06 72 ASN A CA 1
ATOM 552 C C . ASN A 1 72 ? -8.017 0.001 -6.862 1.00 92.06 72 ASN A C 1
ATOM 554 O O . ASN A 1 72 ? -8.609 0.524 -7.809 1.00 92.06 72 ASN A O 1
ATOM 558 N N . ASP A 1 73 ? -8.461 -1.134 -6.305 1.00 91.69 73 ASP A N 1
ATOM 559 C CA . ASP A 1 73 ? -9.726 -1.753 -6.712 1.00 91.69 73 ASP A CA 1
ATOM 560 C C . ASP A 1 73 ? -10.905 -0.785 -6.441 1.00 91.69 73 ASP A C 1
ATOM 562 O O . ASP A 1 73 ? -11.157 -0.413 -5.290 1.00 91.69 73 ASP A O 1
ATOM 566 N N . PRO A 1 74 ? -11.676 -0.374 -7.469 1.00 89.94 74 PRO A N 1
ATOM 567 C CA . PRO A 1 74 ? -12.780 0.572 -7.306 1.00 89.94 74 PRO A CA 1
ATOM 568 C C . PRO A 1 74 ? -13.937 0.038 -6.445 1.00 89.94 74 PRO A C 1
ATOM 570 O O . PRO A 1 74 ? -14.811 0.812 -6.047 1.00 89.94 74 PRO A O 1
ATOM 573 N N . LEU A 1 75 ? -13.981 -1.263 -6.150 1.00 89.94 75 LEU A N 1
ATOM 574 C CA . LEU A 1 75 ? -14.964 -1.885 -5.260 1.00 89.94 75 LEU A CA 1
ATOM 575 C C . LEU A 1 75 ? -14.488 -1.962 -3.804 1.00 89.94 75 LEU A C 1
ATOM 577 O O . LEU A 1 75 ? -15.282 -2.290 -2.920 1.00 89.94 75 LEU A O 1
ATOM 581 N N . LEU A 1 76 ? -13.224 -1.633 -3.531 1.00 91.19 76 LEU A N 1
ATOM 582 C CA . LEU A 1 76 ? -12.654 -1.667 -2.192 1.00 91.19 76 LEU A CA 1
ATOM 583 C C . LEU A 1 76 ? -13.023 -0.409 -1.396 1.00 91.19 76 LEU A C 1
ATOM 585 O O . LEU A 1 76 ? -12.761 0.715 -1.829 1.00 91.19 76 LEU A O 1
ATOM 589 N N . ALA A 1 77 ? -13.593 -0.584 -0.202 1.00 89.94 77 ALA A N 1
ATOM 590 C CA . ALA A 1 77 ? -13.774 0.499 0.763 1.00 89.94 77 ALA A CA 1
ATOM 591 C C . ALA A 1 77 ? -12.582 0.543 1.735 1.00 89.94 77 ALA A C 1
ATOM 593 O O . ALA A 1 77 ? -12.640 0.004 2.844 1.00 89.94 77 ALA A O 1
ATOM 594 N N . LEU A 1 78 ? -11.485 1.150 1.277 1.00 91.81 78 LEU A N 1
ATOM 595 C CA . LEU A 1 78 ? -10.279 1.425 2.056 1.00 91.81 78 LEU A CA 1
ATOM 596 C C . LEU A 1 78 ? -9.748 2.806 1.671 1.00 91.81 78 LEU A C 1
ATOM 598 O O . LEU A 1 78 ? -9.559 3.074 0.487 1.00 91.81 78 LEU A O 1
ATOM 602 N N . GLY A 1 79 ? -9.530 3.677 2.660 1.00 87.06 79 GLY A N 1
ATOM 603 C CA . GLY A 1 79 ? -8.958 5.007 2.424 1.00 87.06 79 GLY A CA 1
ATOM 604 C C . GLY A 1 79 ? -9.837 5.937 1.580 1.00 87.06 79 GLY A C 1
ATOM 605 O O . GLY A 1 79 ? -9.317 6.814 0.898 1.00 87.06 79 GLY A O 1
ATOM 606 N N . ARG A 1 80 ? -11.163 5.739 1.581 1.00 88.56 80 ARG A N 1
ATOM 607 C CA . ARG A 1 80 ? -12.108 6.656 0.925 1.00 88.56 80 ARG A CA 1
ATOM 608 C C . ARG A 1 80 ? -12.424 7.814 1.861 1.00 88.56 80 ARG A C 1
ATOM 610 O O . ARG A 1 80 ? -12.706 7.588 3.029 1.00 88.56 80 ARG A O 1
ATOM 617 N N . THR A 1 81 ? -12.416 9.042 1.358 1.00 84.56 81 THR A N 1
ATOM 618 C CA . THR A 1 81 ? -12.607 10.246 2.186 1.00 84.56 81 THR A CA 1
ATOM 619 C C . THR A 1 81 ? -14.009 10.360 2.793 1.00 84.56 81 THR A C 1
ATOM 621 O O . THR A 1 81 ? -14.183 11.030 3.811 1.00 84.56 81 THR A O 1
ATOM 624 N N . ASP A 1 82 ? -14.995 9.685 2.200 1.00 86.75 82 ASP A N 1
ATOM 625 C CA . ASP A 1 82 ? -16.399 9.644 2.612 1.00 86.75 82 ASP A CA 1
ATOM 626 C C . ASP A 1 82 ? -16.785 8.380 3.411 1.00 86.75 82 ASP A C 1
ATOM 628 O O . ASP A 1 82 ? -17.964 8.165 3.696 1.00 86.75 82 ASP A O 1
ATOM 632 N N . ASP A 1 83 ? -15.813 7.554 3.806 1.00 88.31 83 ASP A N 1
ATOM 633 C CA . ASP A 1 83 ? -16.016 6.329 4.588 1.00 88.31 83 ASP A CA 1
ATOM 634 C C . ASP A 1 83 ? -14.937 6.229 5.692 1.00 88.31 83 ASP A C 1
ATOM 636 O O . ASP A 1 83 ? -13.881 6.845 5.594 1.00 88.31 83 ASP A O 1
ATOM 640 N N . VAL A 1 84 ? -15.190 5.459 6.754 1.00 91.50 84 VAL A N 1
ATOM 641 C CA . VAL A 1 84 ? -14.174 5.075 7.769 1.00 91.50 84 VAL A CA 1
ATOM 642 C C . VAL A 1 84 ? -13.717 3.622 7.596 1.00 91.50 84 VAL A C 1
ATOM 644 O O . VAL A 1 84 ? -13.042 3.040 8.449 1.00 91.50 84 VAL A O 1
ATOM 647 N N . SER A 1 85 ? -14.152 2.988 6.509 1.00 90.94 85 SER A N 1
ATOM 648 C CA . SER A 1 85 ? -13.940 1.570 6.273 1.00 90.94 85 SER A CA 1
ATOM 649 C C . SER A 1 85 ? -12.490 1.209 6.013 1.00 90.94 85 SER A C 1
ATOM 651 O O . SER A 1 85 ? -11.748 1.891 5.313 1.00 90.94 85 SER A O 1
ATOM 653 N N . PHE A 1 86 ? -12.128 0.047 6.542 1.00 95.06 86 PHE A N 1
ATOM 654 C CA . PHE A 1 86 ? -10.815 -0.551 6.393 1.00 95.06 86 PHE A CA 1
ATOM 655 C C . PHE A 1 86 ? -10.995 -2.038 6.083 1.00 95.06 86 PHE A C 1
ATOM 657 O O . PHE A 1 86 ? -10.878 -2.897 6.957 1.00 95.06 86 PHE A O 1
ATOM 664 N N . GLN A 1 87 ? -11.385 -2.344 4.841 1.00 93.06 87 GLN A N 1
ATOM 665 C CA . GLN A 1 87 ? -11.736 -3.701 4.395 1.00 93.06 87 GLN A CA 1
ATOM 666 C C . GLN A 1 87 ? -10.505 -4.583 4.115 1.00 93.06 87 GLN A C 1
ATOM 668 O O . GLN A 1 87 ? -10.393 -5.192 3.053 1.00 93.06 87 GLN A O 1
ATOM 673 N N . ILE A 1 88 ? -9.578 -4.684 5.069 1.00 95.31 88 ILE A N 1
ATOM 674 C CA . ILE A 1 88 ? -8.279 -5.348 4.874 1.00 95.31 88 ILE A CA 1
ATOM 675 C C . ILE A 1 88 ? -8.386 -6.819 4.453 1.00 95.31 88 ILE A C 1
ATOM 677 O O . ILE A 1 88 ? -7.611 -7.279 3.620 1.00 95.31 88 ILE A O 1
ATOM 681 N N . VAL A 1 89 ? -9.391 -7.549 4.945 1.00 94.19 89 VAL A N 1
ATOM 682 C CA . VAL A 1 89 ? -9.618 -8.950 4.548 1.00 94.19 89 VAL A CA 1
ATOM 683 C C . VAL A 1 89 ? -9.983 -9.064 3.065 1.00 94.19 89 VAL A C 1
ATOM 685 O O . VAL A 1 89 ? -9.554 -9.998 2.393 1.00 94.19 89 VAL A O 1
ATOM 688 N N . HIS A 1 90 ? -10.735 -8.095 2.529 1.00 93.31 90 HIS A N 1
ATOM 689 C CA . HIS A 1 90 ? -11.036 -8.047 1.099 1.00 93.31 90 HIS A CA 1
ATOM 690 C C . HIS A 1 90 ? -9.760 -7.783 0.287 1.00 93.31 90 HIS A C 1
ATOM 692 O O . HIS A 1 90 ? -9.552 -8.424 -0.738 1.00 93.31 90 HIS A O 1
ATOM 698 N N . VAL A 1 91 ? -8.869 -6.912 0.774 1.00 95.88 91 VAL A N 1
ATOM 699 C CA . VAL A 1 91 ? -7.584 -6.652 0.106 1.00 95.88 91 VAL A CA 1
ATOM 700 C C . VAL A 1 91 ? -6.702 -7.896 0.075 1.00 95.88 91 VAL A C 1
ATOM 702 O O . VAL A 1 91 ? -6.141 -8.212 -0.970 1.00 95.88 91 VAL A O 1
ATOM 705 N N . ILE A 1 92 ? -6.626 -8.637 1.185 1.00 96.44 92 ILE A N 1
ATOM 706 C CA . ILE A 1 92 ? -5.887 -9.907 1.247 1.00 96.44 92 ILE A CA 1
ATOM 707 C C . ILE A 1 92 ? -6.443 -10.893 0.223 1.00 96.44 92 ILE A C 1
ATOM 709 O O . ILE A 1 92 ? -5.684 -11.431 -0.574 1.00 96.44 92 ILE A O 1
ATOM 713 N N . TYR A 1 93 ? -7.766 -11.065 0.177 1.00 95.62 93 TYR A N 1
ATOM 714 C CA . TYR A 1 93 ? -8.403 -11.928 -0.816 1.00 95.62 93 TYR A CA 1
ATOM 715 C C . TYR A 1 93 ? -8.102 -11.488 -2.258 1.00 95.62 93 TYR A C 1
ATOM 717 O O . TYR A 1 93 ? -7.817 -12.323 -3.117 1.00 95.62 93 TYR A O 1
ATOM 725 N N . ALA A 1 94 ? -8.141 -10.185 -2.546 1.00 96.25 94 ALA A N 1
ATOM 726 C CA . ALA A 1 94 ? -7.805 -9.658 -3.866 1.00 96.25 94 ALA A CA 1
ATOM 727 C C . ALA A 1 94 ? -6.339 -9.949 -4.239 1.00 96.25 94 ALA A C 1
ATOM 729 O O . ALA A 1 94 ? -6.069 -10.394 -5.353 1.00 96.25 94 ALA A O 1
ATOM 730 N N . MET A 1 95 ? -5.409 -9.773 -3.297 1.00 97.31 95 MET A N 1
ATOM 731 C CA . MET A 1 95 ? -3.989 -10.085 -3.475 1.00 97.31 95 MET A CA 1
ATOM 732 C C . MET A 1 95 ? -3.750 -11.575 -3.705 1.00 97.31 95 MET A C 1
ATOM 734 O O . MET A 1 95 ? -3.078 -11.941 -4.667 1.00 97.31 95 MET A O 1
ATOM 738 N N . GLU A 1 96 ? -4.344 -12.438 -2.883 1.00 97.19 96 GLU A N 1
ATOM 739 C CA . GLU A 1 96 ? -4.257 -13.891 -3.047 1.00 97.19 96 GLU A CA 1
ATOM 740 C C . GLU A 1 96 ? -4.797 -14.342 -4.398 1.00 97.19 96 GLU A C 1
ATOM 742 O O . GLU A 1 96 ? -4.213 -15.220 -5.024 1.00 97.19 96 GLU A O 1
ATOM 747 N N . ARG A 1 97 ? -5.870 -13.718 -4.896 1.00 95.69 97 ARG A N 1
ATOM 748 C CA . ARG A 1 97 ? -6.377 -14.006 -6.240 1.00 95.69 97 ARG A CA 1
ATOM 749 C C . ARG A 1 97 ? -5.380 -13.643 -7.329 1.00 95.69 97 ARG A C 1
ATOM 751 O O . ARG A 1 97 ? -5.190 -14.445 -8.236 1.00 95.69 97 ARG A O 1
ATOM 758 N N . VAL A 1 98 ? -4.745 -12.474 -7.252 1.00 94.75 98 VAL A N 1
ATOM 759 C CA . VAL A 1 98 ? -3.718 -12.081 -8.232 1.00 94.75 98 VAL A CA 1
ATOM 760 C C . VAL A 1 98 ? -2.545 -13.061 -8.192 1.00 94.75 98 VAL A C 1
ATOM 762 O O . VAL A 1 98 ? -2.135 -13.567 -9.233 1.00 94.75 98 VAL A O 1
ATOM 765 N N . LEU A 1 99 ? -2.054 -13.399 -6.997 1.00 95.88 99 LEU A N 1
ATOM 766 C CA . LEU A 1 99 ? -0.974 -14.372 -6.827 1.00 95.88 99 LEU A CA 1
ATOM 767 C C . LEU A 1 99 ? -1.366 -15.762 -7.318 1.00 95.88 99 LEU A C 1
ATOM 769 O O . LEU A 1 99 ? -0.558 -16.427 -7.954 1.00 95.88 99 LEU A O 1
ATOM 773 N N . HIS A 1 100 ? -2.602 -16.192 -7.068 1.00 95.19 100 HIS A N 1
ATOM 774 C CA . HIS A 1 100 ? -3.113 -17.470 -7.543 1.00 95.19 100 HIS A CA 1
ATOM 775 C C . HIS A 1 100 ? -3.085 -17.546 -9.071 1.00 95.19 100 HIS A C 1
ATOM 777 O O . HIS A 1 100 ? -2.629 -18.547 -9.617 1.00 95.19 100 HIS A O 1
ATOM 783 N N . GLU A 1 101 ? -3.491 -16.482 -9.772 1.00 94.31 101 GLU A N 1
ATOM 784 C CA . GLU A 1 101 ? -3.406 -16.437 -11.236 1.00 94.31 101 GLU A CA 1
ATOM 785 C C . GLU A 1 101 ? -1.954 -16.555 -11.741 1.00 94.31 101 GLU A C 1
ATOM 787 O O . GLU A 1 101 ? -1.712 -17.144 -12.797 1.00 94.31 101 GLU A O 1
ATOM 792 N N . ILE A 1 102 ? -0.971 -16.051 -10.998 1.00 93.69 102 ILE A N 1
ATOM 793 C CA . ILE A 1 102 ? 0.444 -16.208 -11.358 1.00 93.69 102 ILE A CA 1
ATOM 794 C C . ILE A 1 102 ? 0.920 -17.636 -11.042 1.00 93.69 102 ILE A C 1
ATOM 796 O O . ILE A 1 102 ? 1.465 -18.306 -11.919 1.00 93.69 102 ILE A O 1
ATOM 800 N N . LEU A 1 103 ? 0.646 -18.134 -9.832 1.00 93.50 103 LEU A N 1
ATOM 801 C CA . LEU A 1 103 ? 1.074 -19.446 -9.327 1.00 93.50 103 LEU A CA 1
ATOM 802 C C . LEU A 1 103 ? 0.580 -20.619 -10.177 1.00 93.50 103 LEU A C 1
ATOM 804 O O . LEU A 1 103 ? 1.318 -21.573 -10.402 1.00 93.50 103 LEU A O 1
ATOM 808 N N . ILE A 1 104 ? -0.662 -20.575 -10.670 1.00 93.31 104 ILE A N 1
ATOM 809 C CA . ILE A 1 104 ? -1.187 -21.677 -11.494 1.00 93.31 104 ILE A CA 1
ATOM 810 C C . ILE A 1 104 ? -0.536 -21.748 -12.887 1.00 93.31 104 ILE A C 1
ATOM 812 O O . ILE A 1 104 ? -0.741 -22.731 -13.599 1.00 93.31 104 ILE A O 1
ATOM 816 N N . ARG A 1 105 ? 0.225 -20.720 -13.293 1.00 91.50 105 ARG A N 1
ATOM 817 C CA . ARG A 1 105 ? 0.854 -20.601 -14.623 1.00 91.50 105 ARG A CA 1
ATOM 818 C C . ARG A 1 105 ? 2.375 -20.623 -14.573 1.00 91.50 105 ARG A C 1
ATOM 820 O O . ARG A 1 105 ? 2.995 -21.066 -15.533 1.00 91.50 105 ARG A O 1
ATOM 827 N N . SER A 1 106 ? 2.962 -20.161 -13.474 1.00 84.31 106 SER A N 1
ATOM 828 C CA . SER A 1 106 ? 4.399 -20.163 -13.238 1.00 84.31 106 SER A CA 1
ATOM 829 C C . SER A 1 106 ? 4.724 -20.678 -11.850 1.00 84.31 106 SER A C 1
ATOM 831 O O . SER A 1 106 ? 4.102 -20.293 -10.864 1.00 84.31 106 SER A O 1
ATOM 833 N N . VAL A 1 107 ? 5.770 -21.494 -11.786 1.00 74.75 107 VAL A N 1
ATOM 834 C CA . VAL A 1 107 ? 6.352 -21.996 -10.537 1.00 74.75 107 VAL A CA 1
ATOM 835 C C . VAL A 1 107 ? 7.615 -21.236 -10.125 1.00 74.75 107 VAL A C 1
ATOM 837 O O . VAL A 1 107 ? 8.159 -21.497 -9.058 1.00 74.75 107 VAL A O 1
ATOM 840 N N . SER A 1 108 ? 8.094 -20.309 -10.958 1.00 89.31 108 SER A N 1
ATOM 841 C CA . SER A 1 108 ? 9.400 -19.663 -10.801 1.00 89.31 108 SER A CA 1
ATOM 842 C C . SER A 1 108 ? 9.243 -18.150 -10.778 1.00 89.31 108 SER A C 1
ATOM 844 O O . SER A 1 108 ? 9.676 -17.452 -11.692 1.00 89.31 108 SER A O 1
ATOM 846 N N . PHE A 1 109 ? 8.583 -17.636 -9.741 1.00 95.44 109 PHE A N 1
ATOM 847 C CA . PHE A 1 109 ? 8.577 -16.203 -9.482 1.00 95.44 109 PHE A CA 1
ATOM 848 C C . PHE A 1 109 ? 8.866 -15.885 -8.023 1.00 95.44 109 PHE A C 1
ATOM 850 O O . PHE A 1 109 ? 8.574 -16.669 -7.121 1.00 95.44 109 PHE A O 1
ATOM 857 N N . GLU A 1 110 ? 9.421 -14.699 -7.819 1.00 96.94 110 GLU A N 1
ATOM 858 C CA . GLU A 1 110 ? 9.710 -14.138 -6.506 1.00 96.94 110 GLU A CA 1
ATOM 859 C C . GLU A 1 110 ? 9.117 -12.731 -6.424 1.00 96.94 110 GLU A C 1
ATOM 861 O O . GLU A 1 110 ? 8.923 -12.062 -7.442 1.00 96.94 110 GLU A O 1
ATOM 866 N N . ILE A 1 111 ? 8.807 -12.274 -5.214 1.00 97.81 111 ILE A N 1
ATOM 867 C CA . ILE A 1 111 ? 8.281 -10.928 -4.982 1.00 97.81 111 ILE A CA 1
ATOM 868 C C . ILE A 1 111 ? 9.410 -10.050 -4.460 1.00 97.81 111 ILE A C 1
ATOM 870 O O . ILE A 1 111 ? 10.096 -10.411 -3.503 1.00 97.81 111 ILE A O 1
ATOM 874 N N . VAL A 1 112 ? 9.589 -8.876 -5.053 1.00 97.81 112 VAL A N 1
ATOM 875 C CA . VAL A 1 112 ? 10.623 -7.923 -4.647 1.00 97.81 112 VAL A CA 1
ATOM 876 C C . VAL A 1 112 ? 9.990 -6.581 -4.317 1.00 97.81 112 VAL A C 1
ATOM 878 O O . VAL A 1 112 ? 9.224 -6.046 -5.106 1.00 97.81 112 VAL A O 1
ATOM 881 N N . PHE A 1 113 ? 10.324 -6.031 -3.154 1.00 97.50 113 PHE A N 1
ATOM 882 C CA . PHE A 1 113 ? 9.954 -4.679 -2.750 1.00 97.50 113 PHE A CA 1
ATOM 883 C C . PHE A 1 113 ? 11.169 -3.759 -2.820 1.00 97.50 113 PHE A C 1
ATOM 885 O O . PHE A 1 113 ? 12.204 -4.060 -2.221 1.00 97.50 113 PHE A O 1
ATOM 892 N N . TRP A 1 114 ? 11.011 -2.609 -3.470 1.00 96.00 114 TRP A N 1
ATOM 893 C CA . TRP A 1 114 ? 11.952 -1.495 -3.384 1.00 96.00 114 TRP A CA 1
ATOM 894 C C . TRP A 1 114 ? 11.348 -0.409 -2.510 1.00 96.00 114 TRP A C 1
ATOM 896 O O . TRP A 1 114 ? 10.246 0.076 -2.768 1.00 96.00 114 TRP A O 1
ATOM 906 N N . HIS A 1 115 ? 12.049 -0.050 -1.439 1.00 93.50 115 HIS A N 1
ATOM 907 C CA . HIS A 1 115 ? 11.536 0.912 -0.475 1.00 93.50 115 HIS A CA 1
ATOM 908 C C . HIS A 1 115 ? 11.268 2.276 -1.122 1.00 93.50 115 HIS A C 1
ATOM 910 O O . HIS A 1 115 ? 10.260 2.903 -0.799 1.00 93.50 115 HIS A O 1
ATOM 916 N N . ASP A 1 116 ? 12.112 2.723 -2.052 1.00 90.94 116 ASP A N 1
ATOM 917 C CA . ASP A 1 116 ? 11.953 3.994 -2.768 1.00 90.94 116 ASP A CA 1
ATOM 918 C C . ASP A 1 116 ? 10.707 4.070 -3.677 1.00 90.94 116 ASP A C 1
ATOM 920 O O . ASP A 1 116 ? 10.234 5.173 -3.943 1.00 90.94 116 ASP A O 1
ATOM 924 N N . GLN A 1 117 ? 10.114 2.936 -4.071 1.00 91.50 117 GLN A N 1
ATOM 925 C CA . GLN A 1 117 ? 8.898 2.882 -4.898 1.00 91.50 117 GLN A CA 1
ATOM 926 C C . GLN A 1 117 ? 7.592 2.953 -4.089 1.00 91.50 117 GLN A C 1
ATOM 928 O O . GLN A 1 117 ? 6.503 3.054 -4.657 1.00 91.50 117 GLN A O 1
ATOM 933 N N . ARG A 1 118 ? 7.663 2.955 -2.750 1.00 92.88 118 ARG A N 1
ATOM 934 C CA . ARG A 1 118 ? 6.476 2.929 -1.871 1.00 92.88 118 ARG A CA 1
ATOM 935 C C . ARG A 1 118 ? 5.504 4.090 -2.086 1.00 92.88 118 ARG A C 1
ATOM 937 O O . ARG A 1 118 ? 4.314 3.945 -1.815 1.00 92.88 118 ARG A O 1
ATOM 944 N N . TYR A 1 119 ? 5.986 5.244 -2.548 1.00 90.50 119 TYR A N 1
ATOM 945 C CA . TYR A 1 119 ? 5.186 6.471 -2.636 1.00 90.50 119 TYR A CA 1
ATOM 946 C C . TYR A 1 119 ? 3.957 6.301 -3.529 1.00 90.50 119 TYR A C 1
ATOM 948 O O . TYR A 1 119 ? 2.878 6.784 -3.193 1.00 90.50 119 TYR A O 1
ATOM 956 N N . LEU A 1 120 ? 4.096 5.539 -4.614 1.00 87.31 120 LEU A N 1
ATOM 957 C CA . LEU A 1 120 ? 3.010 5.288 -5.549 1.00 87.31 120 LEU A CA 1
ATOM 958 C C . LEU A 1 120 ? 1.916 4.374 -4.954 1.00 87.31 120 LEU A C 1
ATOM 960 O O . LEU A 1 120 ? 0.730 4.527 -5.263 1.00 87.31 120 LEU A O 1
ATOM 964 N N . THR A 1 121 ? 2.295 3.450 -4.067 1.00 92.19 121 THR A N 1
ATOM 965 C CA . THR A 1 121 ? 1.360 2.620 -3.291 1.00 92.19 121 THR A CA 1
ATOM 966 C C . THR A 1 121 ? 0.661 3.443 -2.210 1.00 92.19 121 THR A C 1
ATOM 968 O O . THR A 1 121 ? -0.554 3.329 -2.026 1.00 92.19 121 THR A O 1
ATOM 971 N N . LEU A 1 122 ? 1.421 4.285 -1.504 1.00 91.44 122 LEU A N 1
ATOM 972 C CA . LEU A 1 122 ? 0.984 5.007 -0.307 1.00 91.44 122 LEU A CA 1
ATOM 973 C C . LEU A 1 122 ? 0.191 6.282 -0.605 1.00 91.44 122 LEU A C 1
ATOM 975 O O . LEU A 1 122 ? -0.674 6.636 0.188 1.00 91.44 122 LEU A O 1
ATOM 979 N N . GLN A 1 123 ? 0.423 6.920 -1.752 1.00 88.75 123 GLN A N 1
ATOM 980 C CA . GLN A 1 123 ? -0.258 8.142 -2.198 1.00 88.75 123 GLN A CA 1
ATOM 981 C C . GLN A 1 123 ? -0.107 9.355 -1.258 1.00 88.75 123 GLN A C 1
ATOM 983 O O . GLN A 1 123 ? -1.057 10.102 -1.010 1.00 88.75 123 GLN A O 1
ATOM 988 N N . TYR A 1 124 ? 1.106 9.590 -0.751 1.00 84.75 124 TYR A N 1
ATOM 989 C CA . TYR A 1 124 ? 1.384 10.741 0.111 1.00 84.75 124 TYR A CA 1
ATOM 990 C C . TYR A 1 124 ? 1.208 12.087 -0.601 1.00 84.75 124 TYR A C 1
ATOM 992 O O . TYR A 1 124 ? 1.733 12.302 -1.683 1.00 84.75 124 TYR A O 1
ATOM 1000 N N . GLY A 1 125 ? 0.505 13.025 0.037 1.00 76.88 125 GLY A N 1
ATOM 1001 C CA . GLY A 1 125 ? 0.265 14.366 -0.513 1.00 76.88 125 GLY A CA 1
ATOM 1002 C C . GLY A 1 125 ? -1.134 14.586 -1.096 1.00 76.88 125 GLY A C 1
ATOM 1003 O O . GLY A 1 125 ? -1.443 15.709 -1.489 1.00 76.88 125 GLY A O 1
ATOM 1004 N N . GLU A 1 126 ? -1.997 13.563 -1.106 1.00 77.69 126 GLU A N 1
ATOM 1005 C CA . GLU A 1 126 ? -3.427 13.712 -1.421 1.00 77.69 126 GLU A CA 1
ATOM 1006 C C . GLU A 1 126 ? -4.278 13.874 -0.151 1.00 77.69 126 GLU A C 1
ATOM 1008 O O . GLU A 1 126 ? -4.697 14.982 0.183 1.00 77.69 126 GLU A O 1
ATOM 1013 N N . ASP A 1 127 ? -4.517 12.778 0.573 1.00 88.25 127 ASP A N 1
ATOM 1014 C CA . ASP A 1 127 ? -5.356 12.741 1.772 1.00 88.25 127 ASP A CA 1
ATOM 1015 C C . ASP A 1 127 ? -4.679 11.932 2.890 1.00 88.25 127 ASP A C 1
ATOM 1017 O O . ASP A 1 127 ? -4.145 10.840 2.666 1.00 88.25 127 ASP A O 1
ATOM 1021 N N . GLY A 1 128 ? -4.680 12.479 4.110 1.00 89.81 128 GLY A N 1
ATOM 1022 C CA . GLY A 1 128 ? -3.994 11.874 5.255 1.00 89.81 128 GLY A CA 1
ATOM 1023 C C . GLY A 1 128 ? -4.629 10.559 5.712 1.00 89.81 128 GLY A C 1
ATOM 1024 O O . GLY A 1 128 ? -3.916 9.648 6.141 1.00 89.81 128 GLY A O 1
ATOM 1025 N N . TYR A 1 129 ? -5.951 10.419 5.579 1.00 92.69 129 TYR A N 1
ATOM 1026 C CA . TYR A 1 129 ? -6.653 9.179 5.899 1.00 92.69 129 TYR A CA 1
ATOM 1027 C C . TYR A 1 129 ? -6.404 8.102 4.846 1.00 92.69 129 TYR A C 1
ATOM 1029 O O . TYR A 1 129 ? -6.085 6.966 5.199 1.00 92.69 129 TYR A O 1
ATOM 1037 N N . ALA A 1 130 ? -6.469 8.451 3.562 1.00 92.75 130 ALA A N 1
ATOM 1038 C CA . ALA A 1 130 ? -6.130 7.543 2.475 1.00 92.75 130 ALA A CA 1
ATOM 1039 C C . ALA A 1 130 ? -4.690 7.026 2.611 1.00 92.75 130 ALA A C 1
ATOM 1041 O O . ALA A 1 130 ? -4.465 5.814 2.586 1.00 92.75 130 ALA A O 1
ATOM 1042 N N . SER A 1 131 ? -3.739 7.934 2.851 1.00 93.06 131 SER A N 1
ATOM 1043 C CA . SER A 1 131 ? -2.317 7.603 2.982 1.00 93.06 131 SER A CA 1
ATOM 1044 C C . SER A 1 131 ? -2.033 6.693 4.177 1.00 93.06 131 SER A C 1
ATOM 1046 O O . SER A 1 131 ? -1.395 5.652 4.040 1.00 93.06 131 SER A O 1
ATOM 1048 N N . SER A 1 132 ? -2.548 7.043 5.359 1.00 93.81 132 SER A N 1
ATOM 1049 C CA . SER A 1 132 ? -2.381 6.234 6.578 1.00 93.81 132 SER A CA 1
ATOM 1050 C C . SER A 1 132 ? -3.077 4.874 6.483 1.00 93.81 132 SER A C 1
ATOM 1052 O O . SER A 1 132 ? -2.524 3.866 6.925 1.00 93.81 132 SER A O 1
ATOM 1054 N N . SER A 1 133 ? -4.252 4.813 5.843 1.00 95.19 133 SER A N 1
ATOM 1055 C CA . SER A 1 133 ? -4.942 3.553 5.546 1.00 95.19 133 SER A CA 1
ATOM 1056 C C . SER A 1 133 ? -4.085 2.666 4.646 1.00 95.19 133 SER A C 1
ATOM 1058 O O . SER A 1 133 ? -3.898 1.486 4.934 1.00 95.19 133 SER A O 1
ATOM 1060 N N . ARG A 1 134 ? -3.528 3.223 3.568 1.00 95.12 134 ARG A N 1
ATOM 1061 C CA . ARG A 1 134 ? -2.646 2.492 2.650 1.00 95.12 134 ARG A CA 1
ATOM 1062 C C . ARG A 1 134 ? -1.360 2.040 3.333 1.00 95.12 134 ARG A C 1
ATOM 1064 O O . ARG A 1 134 ? -0.946 0.913 3.092 1.00 95.12 134 ARG A O 1
ATOM 1071 N N . SER A 1 135 ? -0.790 2.848 4.225 1.00 94.38 135 SER A N 1
ATOM 1072 C CA . SER A 1 135 ? 0.394 2.489 5.020 1.00 94.38 135 SER A CA 1
ATOM 1073 C C . SER A 1 135 ? 0.141 1.281 5.919 1.00 94.38 135 SER A C 1
ATOM 1075 O O . SER A 1 135 ? 0.827 0.260 5.824 1.00 94.38 135 SER A O 1
ATOM 1077 N N . LEU A 1 136 ? -0.938 1.335 6.707 1.00 95.44 136 LEU A N 1
ATOM 1078 C CA . LEU A 1 136 ? -1.348 0.220 7.554 1.00 95.44 136 LEU A CA 1
ATOM 1079 C C . LEU A 1 136 ? -1.646 -1.037 6.725 1.00 95.44 136 LEU A C 1
ATOM 1081 O O . LEU A 1 136 ? -1.198 -2.133 7.065 1.00 95.44 136 LEU A O 1
ATOM 1085 N N . ALA A 1 137 ? -2.378 -0.885 5.618 1.00 96.69 137 ALA A N 1
ATOM 1086 C CA . ALA A 1 137 ? -2.699 -1.994 4.729 1.00 96.69 137 ALA A CA 1
ATOM 1087 C C . ALA A 1 137 ? -1.440 -2.608 4.112 1.00 96.69 137 ALA A C 1
ATOM 1089 O O . ALA A 1 137 ? -1.305 -3.826 4.116 1.00 96.69 137 ALA A O 1
ATOM 1090 N N . ARG A 1 138 ? -0.497 -1.784 3.643 1.00 95.88 138 ARG A N 1
ATOM 1091 C CA . ARG A 1 138 ? 0.788 -2.215 3.083 1.00 95.88 138 ARG A CA 1
ATOM 1092 C C . ARG A 1 138 ? 1.565 -3.078 4.070 1.00 95.88 138 ARG A C 1
ATOM 1094 O O . ARG A 1 138 ? 2.033 -4.145 3.685 1.00 95.88 138 ARG A O 1
ATOM 1101 N N . THR A 1 139 ? 1.639 -2.671 5.335 1.00 94.88 139 THR A N 1
ATOM 1102 C CA . THR A 1 139 ? 2.331 -3.451 6.370 1.00 94.88 139 THR A CA 1
ATOM 1103 C C . THR A 1 139 ? 1.627 -4.782 6.654 1.00 94.88 139 THR A C 1
ATOM 1105 O O . THR A 1 139 ? 2.277 -5.826 6.669 1.00 94.88 139 THR A O 1
ATOM 1108 N N . ILE A 1 140 ? 0.293 -4.787 6.779 1.00 96.00 140 ILE A N 1
ATOM 1109 C CA . ILE A 1 140 ? -0.477 -6.027 6.987 1.00 96.00 140 ILE A CA 1
ATOM 1110 C C . ILE A 1 140 ? -0.327 -6.986 5.795 1.00 96.00 140 ILE A C 1
ATOM 1112 O O . ILE A 1 140 ? -0.136 -8.187 5.988 1.00 96.00 140 ILE A O 1
ATOM 1116 N N . LEU A 1 141 ? -0.404 -6.469 4.566 1.00 96.69 141 LEU A N 1
ATOM 1117 C CA . LEU A 1 141 ? -0.281 -7.261 3.341 1.00 96.69 141 LEU A CA 1
ATOM 1118 C C . LEU A 1 141 ? 1.129 -7.824 3.186 1.00 96.69 141 LEU A C 1
ATOM 1120 O O . LEU A 1 141 ? 1.270 -8.992 2.839 1.00 96.69 141 LEU A O 1
ATOM 1124 N N . PHE A 1 142 ? 2.164 -7.043 3.495 1.00 96.31 142 PHE A N 1
ATOM 1125 C CA . PHE A 1 142 ? 3.540 -7.528 3.485 1.00 96.31 142 PHE A CA 1
ATOM 1126 C C . PHE A 1 142 ? 3.757 -8.672 4.485 1.00 96.31 142 PHE A C 1
ATOM 1128 O O . PHE A 1 142 ? 4.307 -9.711 4.114 1.00 96.31 142 PHE A O 1
ATOM 1135 N N . SER A 1 143 ? 3.274 -8.532 5.724 1.00 94.56 143 SER A N 1
ATOM 1136 C CA . SER A 1 143 ? 3.345 -9.615 6.713 1.00 94.56 143 SER A CA 1
ATOM 1137 C C . SER A 1 143 ? 2.569 -10.855 6.260 1.00 94.56 143 SER A C 1
ATOM 1139 O O . SER A 1 143 ? 3.042 -11.975 6.447 1.00 94.56 143 SER A O 1
ATOM 1141 N N . HIS A 1 144 ? 1.416 -10.677 5.602 1.00 95.19 144 HIS A N 1
ATOM 1142 C CA . HIS A 1 144 ? 0.669 -11.789 5.006 1.00 95.19 144 HIS A CA 1
ATOM 1143 C C . HIS A 1 144 ? 1.462 -12.476 3.891 1.00 95.19 144 HIS A C 1
ATOM 1145 O O . HIS A 1 144 ? 1.594 -13.695 3.917 1.00 95.19 144 HIS A O 1
ATOM 1151 N N . LEU A 1 145 ? 2.056 -11.719 2.963 1.00 95.69 145 LEU A N 1
ATOM 1152 C CA . LEU A 1 145 ? 2.898 -12.258 1.887 1.00 95.69 145 LEU A CA 1
ATOM 1153 C C . LEU A 1 145 ? 4.047 -13.107 2.431 1.00 95.69 145 LEU A C 1
ATOM 1155 O O . LEU A 1 145 ? 4.297 -14.191 1.918 1.00 95.69 145 LEU A O 1
ATOM 1159 N N . LYS A 1 146 ? 4.708 -12.650 3.499 1.00 94.06 146 LYS A N 1
ATOM 1160 C CA . LYS A 1 146 ? 5.787 -13.393 4.169 1.00 94.06 146 LYS A CA 1
ATOM 1161 C C . LYS A 1 146 ? 5.329 -14.703 4.813 1.00 94.06 146 LYS A C 1
ATOM 11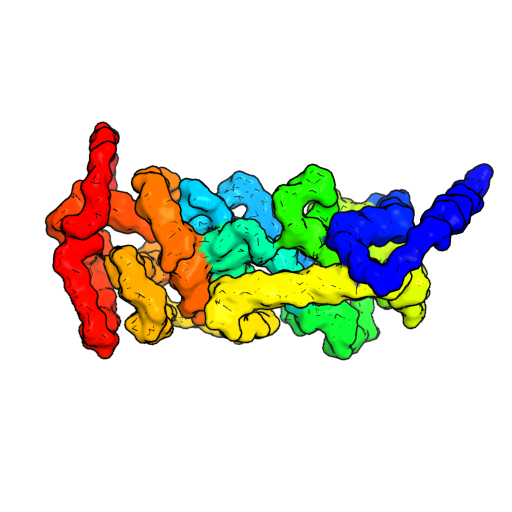63 O O . LYS A 1 146 ? 6.165 -15.568 5.053 1.00 94.06 146 LYS A O 1
ATOM 1168 N N . SER A 1 147 ? 4.036 -14.845 5.108 1.00 93.69 147 SER A N 1
ATOM 1169 C CA . SER A 1 147 ? 3.455 -16.089 5.627 1.00 93.69 147 SER A CA 1
ATOM 1170 C C . SER A 1 147 ? 3.098 -17.101 4.531 1.00 93.69 147 SER A C 1
ATOM 1172 O O . SER A 1 147 ? 2.839 -18.265 4.839 1.00 93.69 147 SER A O 1
ATOM 1174 N N . LEU A 1 148 ? 3.082 -16.673 3.264 1.00 94.25 148 LEU A N 1
ATOM 1175 C CA . LEU A 1 148 ? 2.851 -17.542 2.115 1.00 94.25 148 LEU A CA 1
ATOM 1176 C C . LEU A 1 148 ? 4.143 -18.265 1.714 1.00 94.25 148 LEU A C 1
ATOM 1178 O O . LEU A 1 148 ? 5.249 -17.803 1.986 1.00 94.25 148 LEU A O 1
ATOM 1182 N N . ASP A 1 149 ? 3.996 -19.380 1.002 1.00 93.94 149 ASP A N 1
ATOM 1183 C CA . ASP A 1 149 ? 5.114 -20.149 0.441 1.00 93.94 149 ASP A CA 1
ATOM 1184 C C . ASP A 1 149 ? 5.626 -19.515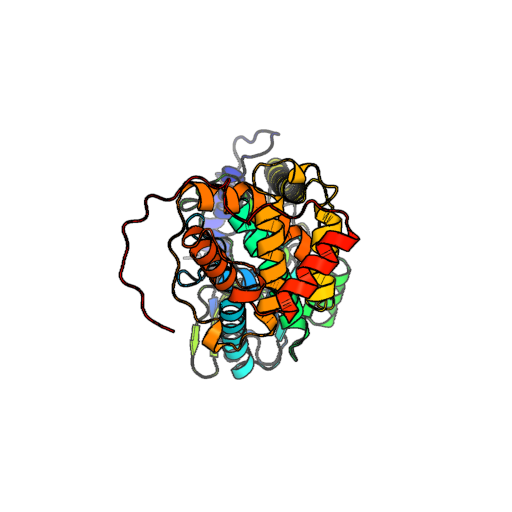 -0.870 1.00 93.94 149 ASP A C 1
ATOM 1186 O O . ASP A 1 149 ? 5.608 -20.127 -1.936 1.00 93.94 149 ASP A O 1
ATOM 1190 N N . ILE A 1 150 ? 5.989 -18.229 -0.811 1.00 94.75 150 ILE A N 1
ATOM 1191 C CA . ILE A 1 150 ? 6.512 -17.441 -1.935 1.00 94.75 150 ILE A CA 1
ATOM 1192 C C . ILE A 1 150 ? 7.731 -16.650 -1.438 1.00 94.75 150 ILE A C 1
ATOM 1194 O O . ILE A 1 150 ? 7.621 -15.955 -0.424 1.00 94.75 150 ILE A O 1
ATOM 1198 N N . PRO A 1 151 ? 8.890 -16.693 -2.123 1.00 95.88 151 PRO A N 1
ATOM 1199 C CA . PRO A 1 151 ? 10.035 -15.873 -1.743 1.00 95.88 151 PRO A CA 1
ATOM 1200 C C . PRO A 1 151 ? 9.716 -14.379 -1.857 1.00 95.88 151 PRO A C 1
ATOM 1202 O O . PRO A 1 151 ? 9.243 -13.904 -2.891 1.00 95.88 151 PRO A O 1
ATOM 1205 N N . VAL A 1 152 ? 9.991 -13.631 -0.786 1.00 96.81 152 VAL A N 1
ATOM 1206 C CA . VAL A 1 152 ? 9.809 -12.174 -0.736 1.00 96.81 152 VAL A CA 1
ATOM 1207 C C . VAL A 1 152 ? 11.123 -11.513 -0.335 1.00 96.81 152 VAL A C 1
ATOM 1209 O O . VAL A 1 152 ? 11.652 -11.802 0.744 1.00 96.81 152 VAL A O 1
ATOM 1212 N N . HIS A 1 153 ? 11.606 -10.576 -1.142 1.00 96.75 153 HIS A N 1
ATOM 1213 C CA . HIS A 1 153 ? 12.831 -9.808 -0.918 1.00 96.75 153 HIS A CA 1
ATOM 1214 C C . HIS A 1 153 ? 12.529 -8.316 -0.772 1.00 96.75 153 HIS A C 1
ATOM 1216 O O . HIS A 1 153 ? 11.524 -7.816 -1.273 1.00 96.75 153 HIS A O 1
ATOM 1222 N N . THR A 1 154 ? 13.401 -7.606 -0.065 1.00 96.50 154 THR A N 1
ATOM 1223 C CA . THR A 1 154 ? 13.281 -6.169 0.201 1.00 96.50 154 THR A CA 1
ATOM 1224 C C . THR A 1 154 ? 14.629 -5.509 -0.038 1.00 96.50 154 THR A C 1
ATOM 1226 O O . THR A 1 154 ? 15.635 -5.976 0.496 1.00 96.50 154 THR A O 1
ATOM 1229 N N . PHE A 1 155 ? 14.632 -4.418 -0.791 1.00 96.12 155 PHE A N 1
ATOM 1230 C CA . PHE A 1 155 ? 15.806 -3.609 -1.105 1.00 96.12 155 PHE A CA 1
ATOM 1231 C C . PHE A 1 155 ? 15.486 -2.130 -0.894 1.00 96.12 155 PHE A C 1
ATOM 1233 O O . PHE A 1 155 ? 14.317 -1.738 -0.816 1.00 96.12 155 PHE A O 1
ATOM 1240 N N . LEU A 1 156 ? 16.519 -1.299 -0.788 1.00 93.88 156 LEU A N 1
ATOM 1241 C CA . LEU A 1 156 ? 16.335 0.144 -0.634 1.00 93.88 156 LEU A CA 1
ATOM 1242 C C . LEU A 1 156 ? 15.841 0.787 -1.933 1.00 93.88 156 LEU A C 1
ATOM 1244 O O . LEU A 1 156 ? 14.811 1.459 -1.933 1.00 93.88 156 LEU A O 1
ATOM 1248 N N . ASP A 1 157 ? 16.557 0.544 -3.025 1.00 93.56 157 ASP A N 1
ATOM 1249 C CA . ASP A 1 157 ? 16.311 1.120 -4.345 1.00 93.56 157 ASP A CA 1
ATOM 1250 C C . ASP A 1 157 ? 16.929 0.233 -5.444 1.00 93.56 157 ASP A C 1
ATOM 1252 O O . ASP A 1 157 ? 17.538 -0.806 -5.170 1.00 93.56 157 ASP A O 1
ATOM 1256 N N . ALA A 1 158 ? 16.771 0.625 -6.710 1.00 93.19 158 ALA A N 1
ATOM 1257 C CA . ALA A 1 158 ? 17.337 -0.106 -7.848 1.00 93.19 158 ALA A CA 1
ATOM 1258 C C . ALA A 1 158 ? 18.879 -0.037 -7.933 1.00 93.19 158 ALA A C 1
ATOM 1260 O O . ALA A 1 158 ? 19.479 -0.713 -8.767 1.00 93.19 158 ALA A O 1
ATOM 1261 N N . SER A 1 159 ? 19.539 0.780 -7.110 1.00 93.12 159 SER A N 1
ATOM 1262 C CA . SER A 1 159 ? 21.002 0.883 -7.007 1.00 93.12 159 SER A CA 1
ATOM 1263 C C . SER A 1 159 ? 21.567 0.160 -5.776 1.00 93.12 159 SER A C 1
ATOM 1265 O O . SER A 1 159 ? 22.786 0.153 -5.586 1.00 93.12 159 SER A O 1
ATOM 1267 N N . ASP A 1 160 ? 20.712 -0.460 -4.957 1.00 95.81 160 ASP A N 1
ATOM 1268 C CA . ASP A 1 160 ? 21.098 -1.189 -3.754 1.00 95.81 160 ASP A CA 1
ATOM 1269 C C . ASP A 1 160 ? 22.097 -2.310 -4.113 1.00 95.81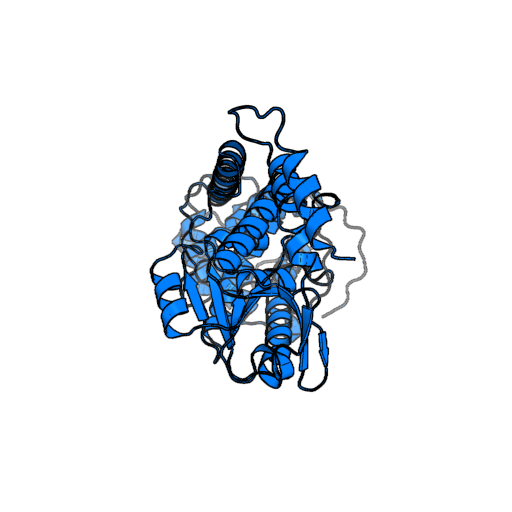 160 ASP A C 1
ATOM 1271 O O . ASP A 1 160 ? 21.790 -3.179 -4.937 1.00 95.81 160 ASP A O 1
ATOM 1275 N N . PRO A 1 161 ? 23.298 -2.351 -3.503 1.00 96.62 161 PRO A N 1
ATOM 1276 C CA . PRO A 1 161 ? 24.263 -3.420 -3.744 1.00 96.62 161 PRO A CA 1
ATOM 1277 C C . PRO A 1 161 ? 23.696 -4.830 -3.523 1.00 96.62 161 PRO A C 1
ATOM 1279 O O . PRO A 1 161 ? 24.114 -5.770 -4.205 1.00 96.62 161 PRO A O 1
ATOM 1282 N N . ALA A 1 162 ? 22.748 -4.997 -2.595 1.00 96.62 162 ALA A N 1
ATOM 1283 C CA . ALA A 1 162 ? 22.071 -6.268 -2.367 1.00 96.62 162 ALA A CA 1
ATOM 1284 C C . ALA A 1 162 ? 21.144 -6.636 -3.537 1.00 96.62 162 ALA A C 1
ATOM 1286 O O . ALA A 1 162 ? 21.139 -7.799 -3.944 1.00 96.62 162 ALA A O 1
ATOM 1287 N N . TRP A 1 163 ? 20.440 -5.661 -4.124 1.00 96.19 163 TRP A N 1
ATOM 1288 C CA . TRP A 1 163 ? 19.651 -5.852 -5.346 1.00 96.19 163 TRP A CA 1
ATOM 1289 C C . TRP A 1 163 ? 20.549 -6.222 -6.528 1.00 96.19 163 TRP A C 1
ATOM 1291 O O . TRP A 1 163 ? 20.304 -7.216 -7.208 1.00 96.19 163 TRP A O 1
ATOM 1301 N N . LEU A 1 164 ? 21.643 -5.486 -6.736 1.00 95.44 164 LEU A N 1
ATOM 1302 C CA . LEU A 1 164 ? 22.586 -5.764 -7.823 1.00 95.44 164 LEU A CA 1
ATOM 1303 C C . LEU A 1 164 ? 23.212 -7.159 -7.683 1.00 95.44 164 LEU A C 1
ATOM 1305 O O . LEU A 1 164 ? 23.356 -7.889 -8.664 1.00 95.44 164 LEU A O 1
ATOM 1309 N N . SER A 1 165 ? 23.547 -7.564 -6.454 1.00 97.25 165 SER A N 1
ATOM 1310 C CA . SER A 1 165 ? 23.994 -8.927 -6.164 1.00 97.25 165 SER A CA 1
ATOM 1311 C C . SER A 1 165 ? 22.906 -9.949 -6.487 1.00 97.25 165 SER A C 1
ATOM 1313 O O . SER A 1 165 ? 23.176 -10.915 -7.199 1.00 97.25 165 SER A O 1
ATOM 1315 N N . TYR A 1 166 ? 21.674 -9.730 -6.027 1.00 96.88 166 TYR A N 1
ATOM 1316 C CA . TYR A 1 166 ? 20.537 -10.595 -6.332 1.00 96.88 166 TYR A CA 1
ATOM 1317 C C . TYR A 1 166 ? 20.341 -10.754 -7.848 1.00 96.88 166 TYR A C 1
ATOM 1319 O O . TYR A 1 166 ? 20.296 -11.879 -8.340 1.00 96.88 166 TYR A O 1
ATOM 1327 N N . GLN A 1 167 ? 20.345 -9.660 -8.613 1.00 95.25 167 GLN A N 1
ATOM 1328 C CA . GLN A 1 167 ? 20.209 -9.690 -10.069 1.00 95.25 167 GLN A CA 1
ATOM 1329 C C . GLN A 1 167 ? 21.318 -10.519 -10.736 1.00 95.25 167 GLN A C 1
ATOM 1331 O O . GLN A 1 167 ? 21.042 -11.289 -11.654 1.00 95.25 167 GLN A O 1
ATOM 1336 N N . MET A 1 168 ? 22.569 -10.409 -10.276 1.00 94.38 168 MET A N 1
ATOM 1337 C CA . MET A 1 168 ? 23.681 -11.194 -10.829 1.00 94.38 168 MET A CA 1
ATOM 1338 C C . MET A 1 168 ? 23.534 -12.703 -10.590 1.00 94.38 168 MET A C 1
ATOM 1340 O O . MET A 1 168 ? 23.955 -13.494 -11.441 1.00 94.38 168 MET A O 1
ATOM 1344 N N . HIS A 1 169 ? 22.969 -13.100 -9.446 1.00 95.31 169 HIS A N 1
ATOM 1345 C CA . HIS A 1 169 ? 22.826 -14.505 -9.059 1.00 95.31 169 HIS A CA 1
ATOM 1346 C C . HIS A 1 169 ? 21.538 -15.127 -9.603 1.00 95.31 169 HIS A C 1
ATOM 1348 O O . HIS A 1 169 ? 21.601 -16.176 -10.240 1.00 95.31 169 HIS A O 1
ATOM 1354 N N . THR A 1 170 ? 20.396 -14.474 -9.380 1.00 94.62 170 THR A N 1
ATOM 1355 C CA . THR A 1 170 ? 19.067 -14.964 -9.770 1.00 94.62 170 THR A CA 1
ATOM 1356 C C . THR A 1 170 ? 18.793 -14.754 -11.254 1.00 94.62 170 THR A C 1
ATOM 1358 O O . THR A 1 170 ? 18.108 -15.568 -11.860 1.00 94.62 170 THR A O 1
ATOM 1361 N N . LYS A 1 171 ? 19.355 -13.692 -11.854 1.00 94.31 171 LYS A N 1
ATOM 1362 C CA . LYS A 1 171 ? 19.173 -13.320 -13.269 1.00 94.31 171 LYS A CA 1
ATOM 1363 C C . LYS A 1 171 ? 17.699 -13.332 -13.697 1.00 94.31 171 LYS A C 1
ATOM 1365 O O . LYS A 1 171 ? 17.348 -14.063 -14.623 1.00 94.31 171 LYS A O 1
ATOM 1370 N N . PRO A 1 172 ? 16.835 -12.541 -13.035 1.00 94.94 172 PRO A N 1
ATOM 1371 C CA . PRO A 1 172 ? 15.428 -12.505 -13.398 1.00 94.94 172 PRO A CA 1
ATOM 1372 C C . PRO A 1 172 ? 15.274 -12.060 -14.855 1.00 94.94 172 PRO A C 1
ATOM 1374 O O . PRO A 1 172 ? 15.848 -11.050 -15.265 1.00 94.94 172 PRO A O 1
ATOM 1377 N N . MET A 1 173 ? 14.491 -12.808 -15.633 1.00 94.44 173 MET A N 1
ATOM 1378 C CA . MET A 1 173 ? 14.277 -12.506 -17.053 1.00 94.44 173 MET A CA 1
ATOM 1379 C C . MET A 1 173 ? 13.420 -11.260 -17.258 1.00 94.44 173 MET A C 1
ATOM 1381 O O . MET A 1 173 ? 13.597 -10.531 -18.232 1.00 94.44 173 MET A O 1
ATOM 1385 N N . VAL A 1 174 ? 12.473 -11.020 -16.351 1.00 95.88 174 VAL A N 1
ATOM 1386 C CA . VAL A 1 174 ? 11.565 -9.876 -16.417 1.00 95.88 174 VAL A CA 1
ATOM 1387 C C . VAL A 1 174 ? 11.133 -9.439 -15.017 1.00 95.88 174 VAL A C 1
ATOM 1389 O O . VAL A 1 174 ? 11.018 -10.265 -14.110 1.00 95.88 174 VAL A O 1
ATOM 1392 N N . ILE A 1 175 ? 10.877 -8.142 -14.850 1.00 97.50 175 ILE A N 1
ATOM 1393 C CA . ILE A 1 175 ? 10.198 -7.563 -13.688 1.00 97.50 175 ILE A CA 1
ATOM 1394 C C . ILE A 1 175 ? 8.790 -7.136 -14.098 1.00 97.50 175 ILE A C 1
ATOM 1396 O O . ILE A 1 175 ? 8.607 -6.366 -15.041 1.00 97.50 175 ILE A O 1
ATOM 1400 N N . MET A 1 176 ? 7.786 -7.628 -13.381 1.00 97.31 176 MET A N 1
ATOM 1401 C CA . MET A 1 176 ? 6.386 -7.258 -13.547 1.00 97.31 176 MET A CA 1
ATOM 1402 C C . MET A 1 176 ? 6.043 -6.123 -12.573 1.00 97.31 176 MET A C 1
ATOM 1404 O O . MET A 1 176 ? 5.916 -6.371 -11.379 1.00 97.31 176 MET A O 1
ATOM 1408 N N . THR A 1 177 ? 5.914 -4.888 -13.069 1.00 96.81 177 THR A N 1
ATOM 1409 C CA . THR A 1 177 ? 5.701 -3.655 -12.269 1.00 96.81 177 THR A CA 1
ATOM 1410 C C . THR A 1 177 ? 4.554 -2.798 -12.832 1.00 96.81 177 THR A C 1
ATOM 1412 O O . THR A 1 177 ? 3.798 -3.252 -13.685 1.00 96.81 177 THR A O 1
ATOM 1415 N N . ASN A 1 178 ? 4.341 -1.584 -12.339 1.00 93.94 178 ASN A N 1
ATOM 1416 C CA . ASN A 1 178 ? 3.402 -0.612 -12.896 1.00 93.94 178 ASN A CA 1
ATOM 1417 C C . ASN A 1 178 ? 4.169 0.500 -13.641 1.00 93.94 178 ASN A C 1
ATOM 1419 O O . ASN A 1 178 ? 5.394 0.552 -13.594 1.00 93.94 178 ASN A O 1
ATOM 1423 N N . ASP A 1 179 ? 3.453 1.382 -14.332 1.00 91.50 179 ASP A N 1
ATOM 1424 C CA . ASP A 1 179 ? 4.002 2.546 -15.033 1.00 91.50 179 ASP A CA 1
ATOM 1425 C C . ASP A 1 179 ? 3.633 3.889 -14.390 1.00 91.50 179 ASP A C 1
ATOM 1427 O O . ASP A 1 179 ? 3.930 4.934 -14.944 1.00 91.50 179 ASP A O 1
ATOM 1431 N N . GLY A 1 180 ? 2.969 3.903 -13.233 1.00 86.44 180 GLY A N 1
ATOM 1432 C CA . GLY A 1 180 ? 2.528 5.145 -12.589 1.00 86.44 180 GLY A CA 1
ATOM 1433 C C . GLY A 1 180 ? 1.309 5.808 -13.247 1.00 86.44 180 GLY A C 1
ATOM 1434 O O . GLY A 1 180 ? 0.588 6.538 -12.571 1.00 86.44 180 GLY A O 1
ATOM 1435 N N . GLY A 1 181 ? 0.989 5.491 -14.505 1.00 85.88 181 GLY A N 1
ATOM 1436 C CA . GLY A 1 181 ? -0.176 6.001 -15.229 1.00 85.88 181 GLY A CA 1
ATOM 1437 C C . GLY A 1 181 ? 0.105 7.252 -16.070 1.00 85.88 181 GLY A C 1
ATOM 1438 O O . GLY A 1 181 ? 1.228 7.507 -16.484 1.00 85.88 181 GLY A O 1
ATOM 1439 N N . ILE A 1 182 ? -0.944 8.024 -16.383 1.00 82.31 182 ILE A N 1
ATOM 1440 C CA . ILE A 1 182 ? -0.860 9.183 -17.290 1.00 82.31 182 ILE A CA 1
ATOM 1441 C C . ILE A 1 182 ? -0.959 10.516 -16.542 1.00 82.31 182 ILE A C 1
ATOM 1443 O O . ILE A 1 182 ? -1.828 10.705 -15.691 1.00 82.31 182 ILE A O 1
ATOM 1447 N N . VAL A 1 183 ? -0.132 11.487 -16.941 1.00 80.25 183 VAL A N 1
ATOM 1448 C CA . VAL A 1 183 ? -0.094 12.833 -16.337 1.00 80.25 183 VAL A CA 1
ATOM 1449 C C . VAL A 1 183 ? -1.410 13.594 -16.501 1.00 80.25 183 VAL A C 1
ATOM 1451 O O . VAL A 1 183 ? -1.786 14.364 -15.625 1.00 80.25 183 VAL A O 1
ATOM 1454 N N . GLU A 1 184 ? -2.143 13.392 -17.598 1.00 74.25 184 GLU A N 1
ATOM 1455 C CA . GLU A 1 184 ? -3.414 14.096 -17.847 1.00 74.25 184 GLU A CA 1
ATOM 1456 C C . GLU A 1 184 ? -4.504 13.762 -16.813 1.00 74.25 184 GLU A C 1
ATOM 1458 O O . GLU A 1 184 ? -5.447 14.534 -16.648 1.00 74.25 184 GLU A O 1
ATOM 1463 N N . GLY A 1 185 ? -4.363 12.642 -16.094 1.00 64.56 185 GLY A N 1
ATOM 1464 C CA . GLY A 1 185 ? -5.232 12.264 -14.979 1.00 64.56 185 GLY A CA 1
ATOM 1465 C C . GLY A 1 185 ? -4.743 12.734 -13.605 1.00 64.56 185 GLY A C 1
ATOM 1466 O O . GLY A 1 185 ? -5.461 12.544 -12.624 1.00 64.56 185 GLY A O 1
ATOM 1467 N N . ALA A 1 186 ? -3.549 13.328 -13.512 1.00 74.12 186 ALA A N 1
ATOM 1468 C CA . ALA A 1 186 ? -2.956 13.736 -12.246 1.00 74.12 186 ALA A CA 1
ATOM 1469 C C . ALA A 1 186 ? -3.656 14.987 -11.693 1.00 74.12 186 ALA A C 1
ATOM 1471 O O . ALA A 1 186 ? -3.676 16.052 -12.312 1.00 74.12 186 ALA A O 1
ATOM 1472 N N . THR A 1 187 ? -4.229 14.855 -10.500 1.00 75.31 187 THR A N 1
ATOM 1473 C CA . THR A 1 187 ? -4.968 15.924 -9.812 1.00 75.31 187 THR A CA 1
ATOM 1474 C C . THR A 1 187 ? -4.068 16.800 -8.941 1.00 75.31 187 THR A C 1
ATOM 1476 O O . THR A 1 187 ? -4.432 17.937 -8.636 1.00 75.31 187 THR A O 1
ATOM 1479 N N . THR A 1 188 ? -2.895 16.295 -8.550 1.00 86.00 188 THR A N 1
ATOM 1480 C CA . THR A 1 188 ? -1.961 16.946 -7.623 1.00 86.00 188 THR A CA 1
ATOM 1481 C C . THR A 1 188 ? -0.524 16.896 -8.144 1.00 86.00 188 THR A C 1
ATOM 1483 O O . THR A 1 188 ? -0.166 16.035 -8.949 1.00 86.00 188 THR A O 1
ATOM 1486 N N . THR A 1 189 ? 0.329 17.806 -7.663 1.00 91.50 189 THR A N 1
ATOM 1487 C CA . THR A 1 189 ? 1.773 17.774 -7.957 1.00 91.50 189 THR A CA 1
ATOM 1488 C C . THR A 1 189 ? 2.420 16.482 -7.459 1.00 91.50 189 THR A C 1
ATOM 1490 O O . THR A 1 189 ? 3.236 15.912 -8.176 1.00 91.50 189 THR A O 1
ATOM 1493 N N . ALA A 1 190 ? 2.006 15.982 -6.288 1.00 90.94 190 ALA A N 1
ATOM 1494 C CA . ALA A 1 190 ? 2.498 14.724 -5.725 1.00 90.94 190 ALA A CA 1
ATOM 1495 C C . ALA A 1 190 ? 2.263 13.543 -6.678 1.00 90.94 190 ALA A C 1
ATOM 1497 O O . ALA A 1 190 ? 3.165 12.751 -6.922 1.00 90.94 190 ALA A O 1
ATOM 1498 N N . HIS A 1 191 ? 1.091 13.485 -7.314 1.00 90.81 191 HIS A N 1
ATOM 1499 C CA . HIS A 1 191 ? 0.798 12.449 -8.300 1.00 90.81 191 HIS A CA 1
ATOM 1500 C C . HIS A 1 191 ? 1.769 12.487 -9.490 1.00 90.81 191 HIS A C 1
ATOM 1502 O O . HIS A 1 191 ? 2.279 11.453 -9.917 1.00 90.81 191 HIS A O 1
ATOM 1508 N N . VAL A 1 192 ? 2.074 13.680 -10.009 1.00 93.81 192 VAL A N 1
ATOM 1509 C CA . VAL A 1 192 ? 3.046 13.844 -11.103 1.00 93.81 192 VAL A CA 1
ATOM 1510 C C . VAL A 1 192 ? 4.455 13.432 -10.664 1.00 93.81 192 VAL A C 1
ATOM 1512 O O . VAL A 1 192 ? 5.178 12.809 -11.439 1.00 93.81 192 VAL A O 1
ATOM 1515 N N . GLU A 1 193 ? 4.836 13.738 -9.423 1.00 94.62 193 GLU A N 1
ATOM 1516 C CA . GLU A 1 193 ? 6.100 13.288 -8.831 1.00 94.62 193 GLU A CA 1
ATOM 1517 C C . GLU A 1 193 ? 6.172 11.756 -8.754 1.00 94.62 193 GLU A C 1
ATOM 1519 O O . GLU A 1 193 ? 7.204 11.189 -9.103 1.00 94.62 193 GLU A O 1
ATOM 1524 N N . TRP A 1 194 ? 5.088 11.062 -8.385 1.00 93.06 194 TRP A N 1
ATOM 1525 C CA . TRP A 1 194 ? 5.077 9.593 -8.378 1.00 93.06 194 TRP A CA 1
ATOM 1526 C C . TRP A 1 194 ? 5.271 9.004 -9.777 1.00 93.06 194 TRP A C 1
ATOM 1528 O O . TRP A 1 194 ? 6.051 8.068 -9.931 1.00 93.06 194 TRP A O 1
ATOM 1538 N N . ILE A 1 195 ? 4.603 9.563 -10.796 1.00 94.50 195 ILE A N 1
ATOM 1539 C CA . ILE A 1 195 ? 4.774 9.131 -12.195 1.00 94.50 195 ILE A CA 1
ATOM 1540 C C . ILE A 1 195 ? 6.235 9.311 -12.621 1.00 94.50 195 ILE A C 1
ATOM 1542 O O . ILE A 1 195 ? 6.833 8.394 -13.183 1.00 94.50 195 ILE A O 1
ATOM 1546 N N . LEU A 1 196 ? 6.837 10.464 -12.304 1.00 95.75 196 LEU A N 1
ATOM 1547 C CA . LEU A 1 196 ? 8.244 10.731 -12.599 1.00 95.75 196 LEU A CA 1
ATOM 1548 C C . LEU A 1 196 ? 9.163 9.677 -11.974 1.00 95.75 196 LEU A C 1
ATOM 1550 O O . LEU A 1 196 ? 10.013 9.115 -12.665 1.00 95.75 196 LEU A O 1
ATOM 1554 N N . LEU A 1 197 ? 8.990 9.405 -10.678 1.00 95.56 197 LEU A N 1
ATOM 1555 C CA . LEU A 1 197 ? 9.810 8.436 -9.952 1.00 95.56 197 LEU A CA 1
ATOM 1556 C C . LEU A 1 197 ? 9.641 7.017 -10.515 1.00 95.56 197 LEU A C 1
ATOM 1558 O O . LEU A 1 197 ? 10.641 6.329 -10.717 1.00 95.56 197 LEU A O 1
ATOM 1562 N N . GLN A 1 198 ? 8.417 6.618 -10.871 1.00 95.75 198 GLN A N 1
ATOM 1563 C CA . GLN A 1 198 ? 8.149 5.314 -11.478 1.00 95.75 198 GLN A CA 1
ATOM 1564 C C . GLN A 1 198 ? 8.781 5.184 -12.874 1.00 95.75 198 GLN A C 1
ATOM 1566 O O . GLN A 1 198 ? 9.398 4.166 -13.190 1.00 95.75 198 GLN A O 1
ATOM 1571 N N . HIS A 1 199 ? 8.693 6.214 -13.720 1.00 95.62 199 HIS A N 1
ATOM 1572 C CA . HIS A 1 199 ? 9.332 6.194 -15.041 1.00 95.62 199 HIS A CA 1
ATOM 1573 C C . HIS A 1 199 ? 10.862 6.116 -14.923 1.00 95.62 199 HIS A C 1
ATOM 1575 O O . HIS A 1 199 ? 11.507 5.390 -15.684 1.00 95.62 199 HIS A O 1
ATOM 1581 N N . VAL A 1 200 ? 11.453 6.805 -13.941 1.00 95.75 200 VAL A N 1
ATOM 1582 C CA . VAL A 1 200 ? 12.891 6.711 -13.636 1.00 95.75 200 VAL A CA 1
ATOM 1583 C C . VAL A 1 200 ? 13.271 5.321 -13.122 1.00 95.75 200 VAL A C 1
ATOM 1585 O O . VAL A 1 200 ? 14.330 4.808 -13.496 1.00 95.75 200 VAL A O 1
ATOM 1588 N N . PHE A 1 201 ? 12.422 4.685 -12.315 1.00 96.19 201 PHE A N 1
ATOM 1589 C CA . PHE A 1 201 ? 12.626 3.309 -11.866 1.00 96.19 201 PHE A CA 1
ATOM 1590 C C . PHE A 1 201 ? 12.658 2.331 -13.046 1.00 96.19 201 PHE A C 1
ATOM 1592 O O . PHE A 1 201 ? 13.652 1.623 -13.224 1.00 96.19 201 PHE A O 1
ATOM 1599 N N . ILE A 1 202 ? 11.644 2.361 -13.919 1.00 96.00 202 ILE A N 1
ATOM 1600 C CA . ILE A 1 202 ? 11.595 1.511 -15.122 1.00 96.00 202 ILE A CA 1
ATOM 1601 C C . ILE A 1 202 ? 12.815 1.772 -16.015 1.00 96.00 202 ILE A C 1
ATOM 1603 O O . ILE A 1 202 ? 13.431 0.826 -16.509 1.00 96.00 202 ILE A O 1
ATOM 1607 N N . TYR A 1 203 ? 13.197 3.042 -16.203 1.00 95.75 203 TYR A N 1
ATOM 1608 C CA . TYR A 1 203 ? 14.395 3.408 -16.963 1.00 95.75 203 TYR A CA 1
ATOM 1609 C C . TYR A 1 203 ? 15.656 2.774 -16.379 1.00 95.75 203 TYR A C 1
ATOM 1611 O O . TYR A 1 203 ? 16.457 2.197 -17.116 1.00 95.75 203 TYR A O 1
ATOM 1619 N N . THR A 1 204 ? 15.810 2.846 -15.058 1.00 94.88 204 THR A N 1
ATOM 1620 C CA . THR A 1 204 ? 16.970 2.314 -14.338 1.00 94.88 204 THR A CA 1
ATOM 1621 C C . THR A 1 204 ? 17.064 0.800 -14.492 1.00 94.88 204 THR A C 1
ATOM 1623 O O . THR A 1 204 ? 18.113 0.291 -14.884 1.00 94.88 204 THR A O 1
ATOM 1626 N N . VAL A 1 205 ? 15.959 0.087 -14.273 1.00 95.19 205 VAL A N 1
ATOM 1627 C CA . VAL A 1 205 ? 15.873 -1.373 -14.413 1.00 95.19 205 VAL A CA 1
ATOM 1628 C C . VAL A 1 205 ? 16.193 -1.828 -15.844 1.00 95.19 205 VAL A C 1
ATOM 1630 O O . VAL A 1 205 ? 17.033 -2.707 -16.052 1.00 95.19 205 VAL A O 1
ATOM 1633 N N . LEU A 1 206 ? 15.591 -1.190 -16.853 1.00 95.19 206 LEU A N 1
ATOM 1634 C CA . LEU A 1 206 ? 15.835 -1.532 -18.259 1.00 95.19 206 LEU A CA 1
ATOM 1635 C C . LEU A 1 206 ? 17.278 -1.251 -18.680 1.00 95.19 206 LEU A C 1
ATOM 1637 O O . LEU A 1 206 ? 17.885 -2.028 -19.418 1.00 95.19 206 LEU A O 1
ATOM 1641 N N . ALA A 1 207 ? 17.862 -0.157 -18.199 1.00 93.50 207 ALA A N 1
ATOM 1642 C CA . ALA A 1 207 ? 19.255 0.169 -18.464 1.00 93.50 207 ALA A CA 1
ATOM 1643 C C . ALA A 1 207 ? 20.245 -0.769 -17.751 1.00 93.50 207 ALA A C 1
ATOM 1645 O O . ALA A 1 207 ? 21.358 -0.944 -18.251 1.00 93.50 207 ALA A O 1
ATOM 1646 N N . GLN A 1 208 ? 19.838 -1.422 -16.658 1.00 92.75 208 GLN A N 1
ATOM 1647 C CA . GLN A 1 208 ? 20.570 -2.530 -16.025 1.00 92.75 208 GLN A CA 1
ATOM 1648 C C . GLN A 1 208 ? 20.448 -3.853 -16.802 1.00 92.75 208 GLN A C 1
ATOM 1650 O O . GLN A 1 208 ? 21.097 -4.836 -16.442 1.00 92.75 208 GLN A O 1
ATOM 1655 N N . GLY A 1 209 ? 19.659 -3.885 -17.882 1.00 92.81 209 GLY A N 1
ATOM 1656 C CA . GLY A 1 209 ? 19.481 -5.053 -18.742 1.00 92.81 209 GLY A CA 1
ATOM 1657 C C . GLY A 1 209 ? 18.423 -6.039 -18.262 1.00 92.81 209 GLY A C 1
ATOM 1658 O O . GLY A 1 209 ? 18.415 -7.168 -18.745 1.00 92.81 209 GLY A O 1
ATOM 1659 N N . VAL A 1 210 ? 17.558 -5.640 -17.326 1.00 94.75 210 VAL A N 1
ATOM 1660 C CA . VAL A 1 210 ? 16.412 -6.451 -16.901 1.00 94.75 210 VAL A CA 1
ATOM 1661 C C . VAL A 1 210 ? 15.174 -5.954 -17.628 1.00 94.75 210 VAL A C 1
ATOM 1663 O O . VAL A 1 210 ? 14.846 -4.770 -17.570 1.00 94.75 210 VAL A O 1
ATOM 1666 N N . SER A 1 211 ? 14.487 -6.850 -18.324 1.00 96.50 211 SER A N 1
ATOM 1667 C CA . SER A 1 211 ? 13.271 -6.503 -19.055 1.00 96.50 211 SER A CA 1
ATOM 1668 C C . SER A 1 211 ? 12.119 -6.199 -18.107 1.00 96.50 211 SER A C 1
ATOM 1670 O O . SER A 1 211 ? 12.076 -6.680 -16.974 1.00 96.50 211 SER A O 1
ATOM 1672 N N . VAL A 1 212 ? 11.147 -5.422 -18.578 1.00 97.12 212 VAL A N 1
ATOM 1673 C CA . VAL A 1 212 ? 9.994 -5.007 -17.771 1.00 97.12 212 VAL A CA 1
ATOM 1674 C C . VAL A 1 212 ? 8.693 -5.377 -18.468 1.00 97.12 212 VAL A C 1
ATOM 1676 O O . VAL A 1 212 ? 8.570 -5.256 -19.682 1.00 97.12 212 VAL A O 1
ATOM 1679 N N . THR A 1 213 ? 7.700 -5.796 -17.695 1.00 96.81 213 THR A N 1
ATOM 1680 C CA . THR A 1 213 ? 6.307 -5.958 -18.123 1.00 96.81 213 THR A CA 1
ATOM 1681 C C . THR A 1 213 ? 5.385 -5.252 -17.138 1.00 96.81 213 THR A C 1
ATOM 1683 O O . THR A 1 213 ? 5.721 -5.106 -15.963 1.00 96.81 213 THR A O 1
ATOM 1686 N N . LEU A 1 214 ? 4.204 -4.829 -17.588 1.00 95.31 214 LEU A N 1
ATOM 1687 C CA . LEU A 1 214 ? 3.222 -4.216 -16.696 1.00 95.31 214 LEU A CA 1
ATOM 1688 C C . LEU A 1 214 ? 2.329 -5.268 -16.033 1.00 95.31 214 LEU A C 1
ATOM 1690 O O . LEU A 1 214 ? 1.824 -6.174 -16.696 1.00 95.31 214 LEU A O 1
ATOM 1694 N N . VAL A 1 215 ? 2.084 -5.119 -14.730 1.00 93.06 215 VAL A N 1
ATOM 1695 C CA . VAL A 1 215 ? 1.044 -5.857 -13.999 1.00 93.06 215 VAL A CA 1
ATOM 1696 C C . VAL A 1 215 ? -0.320 -5.486 -14.572 1.00 93.06 215 VAL A C 1
ATOM 1698 O O . VAL A 1 215 ? -1.147 -6.343 -14.890 1.00 93.06 215 VAL A O 1
ATOM 1701 N N . LYS A 1 216 ? -0.549 -4.180 -14.737 1.00 88.75 216 LYS A N 1
ATOM 1702 C CA . LYS A 1 216 ? -1.772 -3.644 -15.322 1.00 88.75 216 LYS A CA 1
ATOM 1703 C C . LYS A 1 216 ? -1.730 -3.835 -16.836 1.00 88.75 216 LYS A C 1
ATOM 1705 O O . LYS A 1 216 ? -0.864 -3.301 -17.513 1.00 88.75 216 LYS A O 1
ATOM 1710 N N . GLY A 1 217 ? -2.695 -4.583 -17.363 1.00 86.31 217 GLY A N 1
ATOM 1711 C CA . GLY A 1 217 ? -2.760 -4.931 -18.786 1.00 86.31 217 GLY A CA 1
ATOM 1712 C C . GLY A 1 217 ? -2.321 -6.362 -19.095 1.00 86.31 217 GLY A C 1
ATOM 1713 O O . GLY A 1 217 ? -2.619 -6.844 -20.190 1.00 86.31 217 GLY A O 1
ATOM 1714 N N . ALA A 1 218 ? -1.721 -7.067 -18.129 1.00 93.44 218 ALA A N 1
ATOM 1715 C CA . ALA A 1 218 ? -1.476 -8.497 -18.245 1.00 93.44 218 ALA A CA 1
ATOM 1716 C C . ALA A 1 218 ? -2.801 -9.271 -18.342 1.00 93.44 218 ALA A C 1
ATOM 1718 O O . ALA A 1 218 ? -3.761 -9.010 -17.612 1.00 93.44 218 ALA A O 1
ATOM 1719 N N . GLN A 1 219 ? -2.857 -10.231 -19.262 1.00 94.81 219 GLN A N 1
ATOM 1720 C CA . GLN A 1 219 ? -4.016 -11.087 -19.482 1.00 94.81 219 GLN A CA 1
ATOM 1721 C C . GLN A 1 219 ? -3.678 -12.532 -19.141 1.00 94.81 219 GLN A C 1
ATOM 1723 O O . GLN A 1 219 ? -2.832 -13.161 -19.775 1.00 94.81 219 GLN A O 1
ATOM 1728 N N . TYR A 1 220 ? -4.414 -13.067 -18.178 1.00 93.69 220 TYR A N 1
ATOM 1729 C CA . TYR A 1 220 ? -4.305 -14.442 -17.720 1.00 93.69 220 TYR A CA 1
ATOM 1730 C C . TYR A 1 220 ? -5.253 -15.321 -18.545 1.00 93.69 220 TYR A C 1
ATOM 1732 O O . TYR A 1 220 ? -6.472 -15.141 -18.499 1.00 93.69 220 TYR A O 1
ATOM 1740 N N . ARG A 1 221 ? -4.712 -16.237 -19.357 1.00 91.56 221 ARG A N 1
ATOM 1741 C CA . ARG A 1 221 ? -5.497 -17.131 -20.231 1.00 91.56 221 ARG A CA 1
ATOM 1742 C C . ARG A 1 221 ? -4.925 -18.535 -20.194 1.00 91.56 221 ARG A C 1
ATOM 1744 O O . ARG A 1 221 ? -3.788 -18.727 -20.600 1.00 91.56 221 ARG A O 1
ATOM 1751 N N . ASP A 1 222 ? -5.706 -19.506 -19.731 1.00 90.06 222 ASP A N 1
ATOM 1752 C CA . ASP A 1 222 ? -5.267 -20.901 -19.593 1.00 90.06 222 ASP A CA 1
ATOM 1753 C C . ASP A 1 222 ? -3.918 -20.984 -18.855 1.00 90.06 222 ASP A C 1
ATOM 1755 O O . ASP A 1 222 ? -3.826 -20.503 -17.730 1.00 90.06 222 ASP A O 1
ATOM 1759 N N . SER A 1 223 ? -2.865 -21.507 -19.488 1.00 90.00 223 SER A N 1
ATOM 1760 C CA . SER A 1 223 ? -1.502 -21.591 -18.944 1.00 90.00 223 SER A CA 1
ATOM 1761 C C . SER A 1 223 ? -0.610 -20.379 -19.261 1.00 90.00 223 SER A C 1
ATOM 1763 O O . SER A 1 223 ? 0.599 -20.459 -19.079 1.00 90.00 223 SER A O 1
ATOM 1765 N N . LYS A 1 224 ? -1.170 -19.286 -19.792 1.00 93.44 224 LYS A N 1
ATOM 1766 C CA . LYS A 1 224 ? -0.425 -18.147 -20.350 1.00 93.44 224 LYS A CA 1
ATOM 1767 C C . LYS A 1 224 ? -0.636 -16.863 -19.566 1.00 93.44 224 LYS A C 1
ATOM 1769 O O . LYS A 1 224 ? -1.755 -16.573 -19.127 1.00 93.44 224 LYS A O 1
ATOM 1774 N N . ILE A 1 225 ? 0.421 -16.060 -19.483 1.00 95.00 225 ILE A N 1
ATOM 1775 C CA . ILE A 1 225 ? 0.354 -14.675 -19.009 1.00 95.00 225 ILE A CA 1
ATOM 1776 C C . ILE A 1 225 ? 0.773 -13.791 -20.178 1.00 95.00 225 ILE A C 1
ATOM 1778 O O . ILE A 1 225 ? 1.952 -13.672 -20.480 1.00 95.00 225 ILE A O 1
ATOM 1782 N N . MET A 1 226 ? -0.196 -13.204 -20.875 1.00 96.44 226 MET A N 1
ATOM 1783 C CA . MET A 1 226 ? 0.071 -12.357 -22.036 1.00 96.44 226 MET A CA 1
ATOM 1784 C C . MET A 1 226 ? 0.278 -10.911 -21.590 1.00 96.44 226 MET A C 1
ATOM 1786 O O . MET A 1 226 ? -0.608 -10.350 -20.945 1.00 96.44 226 MET A O 1
ATOM 1790 N N . SER A 1 227 ? 1.402 -10.297 -21.947 1.00 96.12 227 SER A N 1
ATOM 1791 C CA . SER A 1 227 ? 1.669 -8.887 -21.646 1.00 96.12 227 SER A CA 1
ATOM 1792 C C . SER A 1 227 ? 2.642 -8.261 -22.649 1.00 96.12 227 SER A C 1
ATOM 1794 O O . SER A 1 227 ? 3.268 -8.962 -23.446 1.00 96.12 227 SER A O 1
ATOM 1796 N N . PHE A 1 228 ? 2.766 -6.933 -22.623 1.00 96.38 228 PHE A N 1
ATOM 1797 C CA . PHE A 1 228 ? 3.842 -6.236 -23.319 1.00 96.38 228 PHE A CA 1
ATOM 1798 C C . PHE A 1 228 ? 5.137 -6.352 -22.522 1.00 96.38 228 PHE A C 1
ATOM 1800 O O . PHE A 1 228 ? 5.183 -5.971 -21.354 1.00 96.38 228 PHE A O 1
ATOM 1807 N N . VAL A 1 229 ? 6.188 -6.839 -23.177 1.00 96.31 229 VAL A N 1
ATOM 1808 C CA . VAL A 1 229 ? 7.546 -6.829 -22.636 1.00 96.31 229 VAL A CA 1
ATOM 1809 C C . VAL A 1 229 ? 8.328 -5.692 -23.268 1.00 96.31 229 VAL A C 1
ATOM 1811 O O . VAL A 1 229 ? 8.414 -5.587 -24.496 1.00 96.31 229 VAL A O 1
ATOM 1814 N N . TYR A 1 230 ? 8.904 -4.859 -22.415 1.00 96.12 230 TYR A N 1
ATOM 1815 C CA . TYR A 1 230 ? 9.821 -3.792 -22.765 1.00 96.12 230 TYR A CA 1
ATOM 1816 C C . TYR A 1 230 ? 11.248 -4.263 -22.544 1.00 96.12 230 TYR A C 1
ATOM 1818 O O . TYR A 1 230 ? 11.582 -4.824 -21.500 1.00 96.12 230 TYR A O 1
ATOM 1826 N N . GLU A 1 231 ? 12.092 -3.997 -23.532 1.00 93.69 231 GLU A N 1
ATOM 1827 C CA . GLU A 1 231 ? 13.499 -4.361 -23.513 1.00 93.69 231 GLU A CA 1
ATOM 1828 C C . GLU A 1 231 ? 14.331 -3.148 -23.906 1.00 93.69 231 GLU A C 1
ATOM 1830 O O . GLU A 1 231 ? 13.945 -2.346 -24.765 1.00 93.69 231 GLU A O 1
ATOM 1835 N N . GLN A 1 232 ? 15.515 -3.043 -23.317 1.00 89.25 232 GLN A N 1
ATOM 1836 C CA . GLN A 1 232 ? 16.510 -2.073 -23.732 1.00 89.25 232 GLN A CA 1
ATOM 1837 C C . GLN A 1 232 ? 17.901 -2.693 -23.687 1.00 89.25 232 GLN A C 1
ATOM 1839 O O . GLN A 1 232 ? 18.191 -3.585 -22.895 1.00 89.25 232 GLN A O 1
ATOM 1844 N N . ARG A 1 233 ? 18.793 -2.189 -24.542 1.00 82.94 233 ARG A N 1
ATOM 1845 C CA . ARG A 1 233 ? 20.223 -2.453 -24.397 1.00 82.94 233 ARG A CA 1
ATOM 1846 C C . ARG A 1 233 ? 20.731 -1.850 -23.087 1.00 82.94 233 ARG A C 1
ATOM 1848 O O . ARG A 1 233 ? 20.376 -0.719 -22.746 1.00 82.94 233 ARG A O 1
ATOM 1855 N N . VAL A 1 234 ? 21.615 -2.591 -22.424 1.00 84.62 234 VAL A N 1
ATOM 1856 C CA . VAL A 1 234 ? 22.329 -2.130 -21.230 1.00 84.62 234 VAL A CA 1
ATOM 1857 C C . VAL A 1 234 ? 22.985 -0.780 -21.518 1.00 84.62 234 VAL A C 1
ATOM 1859 O O . VAL A 1 234 ? 23.687 -0.627 -22.522 1.00 84.62 234 VAL A O 1
ATOM 1862 N N . CYS A 1 235 ? 22.750 0.193 -20.642 1.00 81.12 235 CYS A N 1
ATOM 1863 C CA . CYS A 1 235 ? 23.333 1.525 -20.737 1.00 81.12 235 CYS A CA 1
ATOM 1864 C C . CYS A 1 235 ? 24.270 1.746 -19.548 1.00 81.12 235 CYS A C 1
ATOM 1866 O O . CYS A 1 235 ? 23.826 1.769 -18.404 1.00 81.12 235 CYS A O 1
ATOM 1868 N N . GLY A 1 236 ? 25.568 1.910 -19.819 1.00 73.81 236 GLY A N 1
ATOM 1869 C CA . GLY A 1 236 ? 26.580 2.082 -18.771 1.00 73.81 236 GLY A CA 1
ATOM 1870 C C . GLY A 1 236 ? 26.540 3.440 -18.061 1.00 73.81 236 GLY A C 1
ATOM 1871 O O . GLY A 1 236 ? 27.088 3.557 -16.970 1.00 73.81 236 GLY A O 1
ATOM 1872 N N . ASP A 1 237 ? 25.894 4.452 -18.650 1.00 83.81 237 ASP A N 1
ATOM 1873 C CA . ASP A 1 237 ? 25.738 5.779 -18.047 1.00 83.81 237 ASP A CA 1
ATOM 1874 C C . ASP A 1 237 ? 24.271 6.222 -18.079 1.00 83.81 237 ASP A C 1
ATOM 1876 O O . ASP A 1 237 ? 23.810 6.874 -19.020 1.00 83.81 237 ASP A O 1
ATOM 1880 N N . LEU A 1 238 ? 23.546 5.877 -17.011 1.00 81.44 238 LEU A N 1
ATOM 1881 C CA . LEU A 1 238 ? 22.149 6.262 -16.794 1.00 81.44 238 LEU A CA 1
ATOM 1882 C C . LEU A 1 238 ? 21.933 7.771 -16.931 1.00 81.44 238 LEU A C 1
ATOM 1884 O O . LEU A 1 238 ? 20.906 8.191 -17.467 1.00 81.44 238 LEU A O 1
ATOM 1888 N N . LYS A 1 239 ? 22.891 8.577 -16.458 1.00 84.56 239 LYS A N 1
ATOM 1889 C CA . LYS A 1 239 ? 22.736 10.027 -16.342 1.00 84.56 239 LYS A CA 1
ATOM 1890 C C . LYS A 1 239 ? 23.003 10.753 -17.651 1.00 84.56 239 LYS A C 1
ATOM 1892 O O . LYS A 1 239 ? 22.445 11.827 -17.831 1.00 84.56 239 LYS A O 1
ATOM 1897 N N . SER A 1 240 ? 23.773 10.163 -18.566 1.00 86.88 240 SER A N 1
ATOM 1898 C CA . SER A 1 240 ? 24.132 10.782 -19.852 1.00 86.88 240 SER A CA 1
ATOM 1899 C C . SER A 1 240 ? 22.947 11.154 -20.749 1.00 86.88 240 SER A C 1
ATOM 1901 O O . SER A 1 240 ? 23.049 12.105 -21.520 1.00 86.88 240 SER A O 1
ATOM 1903 N N . ARG A 1 241 ? 21.832 10.414 -20.668 1.00 87.81 241 ARG A N 1
ATOM 1904 C CA . ARG A 1 241 ? 20.669 10.609 -21.549 1.00 87.81 241 ARG A CA 1
ATOM 1905 C C . ARG A 1 241 ? 19.887 11.881 -21.230 1.00 87.81 241 ARG A C 1
ATOM 1907 O O . ARG A 1 241 ? 19.351 12.499 -22.142 1.00 87.81 241 ARG A O 1
ATOM 1914 N N . PHE A 1 242 ? 19.823 12.263 -19.958 1.00 91.44 242 PHE A N 1
ATOM 1915 C CA . PHE A 1 242 ? 19.014 13.389 -19.504 1.00 91.44 242 PHE A CA 1
ATOM 1916 C C . PHE A 1 242 ? 19.884 14.500 -18.930 1.00 91.44 242 PHE A C 1
ATOM 1918 O O . PHE A 1 242 ? 20.933 14.276 -18.332 1.00 91.44 242 PHE A O 1
ATOM 1925 N N . GLN A 1 243 ? 19.422 15.731 -19.100 1.00 89.94 243 GLN A N 1
ATOM 1926 C CA . GLN A 1 243 ? 20.145 16.920 -18.665 1.00 89.94 243 GLN A CA 1
ATOM 1927 C C . GLN A 1 243 ? 20.147 17.051 -17.136 1.00 89.94 243 GLN A C 1
ATOM 1929 O O . GLN A 1 243 ? 19.332 16.451 -16.437 1.00 89.94 243 GLN A O 1
ATOM 1934 N N . HIS A 1 244 ? 21.039 17.887 -16.596 1.00 90.94 244 HIS A N 1
ATOM 1935 C CA . HIS A 1 244 ? 21.158 18.072 -15.145 1.00 90.94 244 HIS A CA 1
ATOM 1936 C C . HIS A 1 244 ? 19.843 18.523 -14.483 1.00 90.94 244 HIS A C 1
ATOM 1938 O O . HIS A 1 244 ? 19.480 17.974 -13.447 1.00 90.94 244 HIS A O 1
ATOM 1944 N N . GLY A 1 245 ? 19.100 19.447 -15.107 1.00 92.50 245 GLY A N 1
ATOM 1945 C CA . GLY A 1 245 ? 17.817 19.943 -14.590 1.00 92.50 245 GLY A CA 1
ATOM 1946 C C . GLY A 1 245 ? 16.739 18.862 -14.435 1.00 92.50 245 GLY A C 1
ATOM 1947 O O . GLY A 1 245 ? 15.922 18.948 -13.523 1.00 92.50 245 GLY A O 1
ATOM 1948 N N . PHE A 1 246 ? 16.775 17.804 -15.256 1.00 95.44 246 PHE A N 1
ATOM 1949 C CA . PHE A 1 246 ? 15.899 16.638 -15.094 1.00 95.44 246 PHE A CA 1
ATOM 1950 C C . PHE A 1 246 ? 16.236 15.868 -13.817 1.00 95.44 246 PHE A C 1
ATOM 1952 O O . PHE A 1 246 ? 15.359 15.586 -13.010 1.00 95.44 246 PHE A O 1
ATOM 1959 N N . TRP A 1 247 ? 17.517 15.564 -13.596 1.00 95.00 247 TRP A N 1
ATOM 1960 C CA . TRP A 1 247 ? 17.941 14.837 -12.399 1.00 95.00 247 TRP A CA 1
ATOM 1961 C C . TRP A 1 247 ? 17.757 15.650 -11.114 1.00 95.00 247 TRP A C 1
ATOM 1963 O O . TRP A 1 247 ? 17.519 15.056 -10.064 1.00 95.00 247 TRP A O 1
ATOM 1973 N N . LEU A 1 248 ? 17.830 16.984 -11.194 1.00 95.31 248 LEU A N 1
ATOM 1974 C CA . LEU A 1 248 ? 17.413 17.862 -10.099 1.00 95.31 248 LEU A CA 1
ATOM 1975 C C . LEU A 1 248 ? 15.919 17.695 -9.803 1.00 95.31 248 LEU A C 1
ATOM 1977 O O . LEU A 1 248 ? 15.576 17.442 -8.657 1.00 95.31 248 LEU A O 1
ATOM 1981 N N . ALA A 1 249 ? 15.053 17.702 -10.821 1.00 96.00 249 ALA A N 1
ATOM 1982 C CA . ALA A 1 249 ? 13.616 17.485 -10.634 1.00 96.00 249 ALA A CA 1
ATOM 1983 C C . ALA A 1 249 ? 13.296 16.112 -10.011 1.00 96.00 249 ALA A C 1
ATOM 1985 O O . ALA A 1 249 ? 12.440 16.012 -9.137 1.00 96.00 249 ALA A O 1
ATOM 1986 N N . VAL A 1 250 ? 14.011 15.054 -10.416 1.00 95.81 250 VAL A N 1
ATOM 1987 C CA . VAL A 1 250 ? 13.886 13.707 -9.821 1.00 95.81 250 VAL A CA 1
ATOM 1988 C C . VAL A 1 250 ? 14.288 13.713 -8.344 1.00 95.81 250 VAL A C 1
ATOM 1990 O O . VAL A 1 250 ? 13.598 13.137 -7.504 1.00 95.81 250 VAL A O 1
ATOM 1993 N N . HIS A 1 251 ? 15.398 14.372 -8.012 1.00 95.31 251 HIS A N 1
ATOM 1994 C CA . HIS A 1 251 ? 15.857 14.507 -6.633 1.00 95.31 251 HIS A CA 1
ATOM 1995 C C . HIS A 1 251 ? 14.876 15.328 -5.781 1.00 95.31 251 HIS A C 1
ATOM 1997 O O . HIS A 1 251 ? 14.543 14.920 -4.668 1.00 95.31 251 HIS A O 1
ATOM 2003 N N . ASP A 1 252 ? 14.379 16.446 -6.309 1.00 95.56 252 ASP A N 1
ATOM 2004 C CA . ASP A 1 252 ? 13.416 17.316 -5.633 1.00 95.56 252 ASP A CA 1
ATOM 2005 C C . ASP A 1 252 ? 12.089 16.580 -5.390 1.00 95.56 252 ASP A C 1
ATOM 2007 O O . ASP A 1 252 ? 11.540 16.657 -4.291 1.00 95.56 252 ASP A O 1
ATOM 2011 N N . ALA A 1 253 ? 11.621 15.787 -6.362 1.00 95.00 253 ALA A N 1
ATOM 2012 C CA . ALA A 1 253 ? 10.460 14.911 -6.209 1.00 95.00 253 ALA A CA 1
ATOM 2013 C C . ALA A 1 253 ? 10.664 13.894 -5.074 1.00 95.00 253 ALA A C 1
ATOM 2015 O O . ALA A 1 253 ? 9.811 13.761 -4.199 1.00 95.00 253 ALA A O 1
ATOM 2016 N N . LEU A 1 254 ? 11.819 13.220 -5.019 1.00 94.00 254 LEU A N 1
ATOM 2017 C CA . LEU A 1 254 ? 12.125 12.270 -3.945 1.00 94.00 254 LEU A CA 1
ATOM 2018 C C . LEU A 1 254 ? 12.147 12.945 -2.561 1.00 94.00 254 LEU A C 1
ATOM 2020 O O . LEU A 1 254 ? 11.613 12.398 -1.591 1.00 94.00 254 LEU A O 1
ATOM 2024 N N . GLN A 1 255 ? 12.740 14.139 -2.457 1.00 93.69 255 GLN A N 1
ATOM 2025 C CA . GLN A 1 255 ? 12.762 14.911 -1.212 1.00 93.69 255 GLN A CA 1
ATOM 2026 C C . GLN A 1 255 ? 11.366 15.384 -0.796 1.00 93.69 255 GLN A C 1
ATOM 2028 O O . GLN A 1 255 ? 11.021 15.272 0.380 1.00 93.69 255 GLN A O 1
ATOM 2033 N N . SER A 1 256 ? 10.561 15.866 -1.747 1.00 93.50 256 SER A N 1
ATOM 2034 C CA . SER A 1 256 ? 9.162 16.258 -1.540 1.00 93.50 256 SER A CA 1
ATOM 2035 C C . SER A 1 256 ? 8.357 15.100 -0.946 1.00 93.50 256 SER A C 1
ATOM 2037 O O . SER A 1 256 ? 7.753 15.246 0.119 1.00 93.50 256 SER A O 1
ATOM 2039 N N . GLN A 1 257 ? 8.445 13.915 -1.555 1.00 91.81 257 GLN A N 1
ATOM 2040 C CA . GLN A 1 257 ? 7.737 12.717 -1.101 1.00 91.81 257 GLN A CA 1
ATOM 2041 C C . GLN A 1 257 ? 8.204 12.237 0.280 1.00 91.81 257 GLN A C 1
ATOM 2043 O O . GLN A 1 257 ? 7.386 11.941 1.153 1.00 91.81 257 GLN A O 1
ATOM 2048 N N . THR A 1 258 ? 9.515 12.254 0.528 1.00 91.12 258 THR A N 1
ATOM 2049 C CA . THR A 1 258 ? 10.084 11.923 1.847 1.00 91.12 258 THR A CA 1
ATOM 2050 C C . THR A 1 258 ? 9.619 12.910 2.926 1.00 91.12 258 THR A C 1
ATOM 2052 O O . THR A 1 258 ? 9.321 12.520 4.055 1.00 91.12 258 THR A O 1
ATOM 2055 N N . ALA A 1 259 ? 9.532 14.202 2.598 1.00 90.56 259 ALA A N 1
ATOM 2056 C CA . ALA A 1 259 ? 9.049 15.222 3.521 1.00 90.56 259 ALA A CA 1
ATOM 2057 C C . ALA A 1 259 ? 7.552 15.053 3.824 1.00 90.56 259 ALA A C 1
ATOM 2059 O O . ALA A 1 259 ? 7.144 15.192 4.977 1.00 90.56 259 ALA A O 1
ATOM 2060 N N . GLN A 1 260 ? 6.737 14.724 2.819 1.00 90.19 260 GLN A N 1
ATOM 2061 C CA . GLN A 1 260 ? 5.306 14.457 2.993 1.00 90.19 260 GLN A CA 1
ATOM 2062 C C . GLN A 1 260 ? 5.055 13.244 3.896 1.00 90.19 260 GLN A C 1
ATOM 2064 O O . GLN A 1 260 ? 4.243 13.330 4.817 1.00 90.19 260 GLN A O 1
ATOM 2069 N N . GLU A 1 261 ? 5.794 12.154 3.690 1.00 89.50 261 GLU A N 1
ATOM 2070 C CA . GLU A 1 261 ? 5.765 10.986 4.572 1.00 89.50 261 GLU A CA 1
ATOM 2071 C C . GLU A 1 261 ? 6.174 11.358 6.003 1.00 89.50 261 GLU A C 1
ATOM 2073 O O . GLU A 1 261 ? 5.431 11.100 6.948 1.00 89.50 261 GLU A O 1
ATOM 2078 N N . SER A 1 262 ? 7.315 12.034 6.171 1.00 88.31 262 SER A N 1
ATOM 2079 C CA . SER A 1 262 ? 7.805 12.452 7.489 1.00 88.31 262 SER A CA 1
ATOM 2080 C C . SER A 1 262 ? 6.780 13.314 8.232 1.00 88.31 262 SER A C 1
ATOM 2082 O O . SER A 1 262 ? 6.522 13.093 9.414 1.00 88.31 262 SER A O 1
ATOM 2084 N N . ASN A 1 263 ? 6.113 14.240 7.539 1.00 87.12 263 ASN A N 1
ATOM 2085 C CA . ASN A 1 263 ? 5.058 15.064 8.128 1.00 87.12 263 ASN A CA 1
ATOM 2086 C C . ASN A 1 263 ? 3.871 14.227 8.630 1.00 87.12 263 ASN A C 1
ATOM 2088 O O . ASN A 1 263 ? 3.360 14.488 9.720 1.00 87.12 263 ASN A O 1
ATOM 2092 N N . LEU A 1 264 ? 3.446 13.213 7.871 1.00 83.69 264 LEU A N 1
ATOM 2093 C CA . LEU A 1 264 ? 2.353 12.318 8.268 1.00 83.69 264 LEU A CA 1
ATOM 2094 C C . LEU A 1 264 ? 2.729 11.420 9.450 1.00 83.69 264 LEU A C 1
ATOM 2096 O O . LEU A 1 264 ? 1.904 11.185 10.330 1.00 83.69 264 LEU A O 1
ATOM 2100 N N . HIS A 1 265 ? 3.989 10.998 9.520 1.00 84.06 265 HIS A N 1
ATOM 2101 C CA . HIS A 1 265 ? 4.549 10.235 10.634 1.00 84.06 265 HIS A CA 1
ATOM 2102 C C . HIS A 1 265 ? 4.982 11.113 11.826 1.00 84.06 265 HIS A C 1
ATOM 2104 O O . HIS A 1 265 ? 5.695 10.640 12.712 1.00 84.06 265 HIS A O 1
ATOM 2110 N N . ALA A 1 266 ? 4.578 12.391 11.869 1.00 82.88 266 ALA A N 1
ATOM 2111 C CA . ALA A 1 266 ? 4.959 13.352 12.909 1.00 82.88 266 ALA A CA 1
ATOM 2112 C C . ALA A 1 266 ? 6.485 13.437 13.144 1.00 82.88 266 ALA A C 1
ATOM 2114 O O . ALA A 1 266 ? 6.957 13.600 14.270 1.00 82.88 266 ALA A O 1
ATOM 2115 N N . GLY A 1 267 ? 7.263 13.312 12.069 1.00 72.62 267 GLY A N 1
ATOM 2116 C CA . GLY A 1 267 ? 8.723 13.340 12.063 1.00 72.62 267 GLY A CA 1
ATOM 2117 C C . GLY A 1 267 ? 9.395 11.992 12.333 1.00 72.62 267 GLY A C 1
ATOM 2118 O O . GLY A 1 267 ? 10.626 11.939 12.363 1.00 72.62 267 GLY A O 1
ATOM 2119 N N . ALA A 1 268 ? 8.639 10.906 12.539 1.00 73.69 268 ALA A N 1
ATOM 2120 C CA . ALA A 1 268 ? 9.235 9.584 12.688 1.00 73.69 268 ALA A CA 1
ATOM 2121 C C . ALA A 1 268 ? 9.856 9.114 11.363 1.00 73.69 268 ALA A C 1
ATOM 2123 O O . ALA A 1 268 ? 9.306 9.309 10.280 1.00 73.69 268 ALA A O 1
ATOM 2124 N N . THR A 1 269 ? 11.029 8.492 11.458 1.00 70.25 269 THR A N 1
ATOM 2125 C CA . THR A 1 269 ? 11.754 7.978 10.295 1.00 70.25 269 THR A CA 1
ATOM 2126 C C . THR A 1 269 ? 11.015 6.778 9.710 1.00 70.25 269 THR A C 1
ATOM 2128 O O . THR A 1 269 ? 10.758 5.807 10.426 1.00 70.25 269 THR A O 1
ATOM 2131 N N . SER A 1 270 ? 10.706 6.836 8.412 1.00 75.62 270 SER A N 1
ATOM 2132 C CA . SER A 1 270 ? 10.225 5.675 7.664 1.00 75.62 270 SER A CA 1
ATOM 2133 C C . SER A 1 270 ? 11.322 4.617 7.606 1.00 75.62 270 SER A C 1
ATOM 2135 O O . SER A 1 270 ? 12.488 4.928 7.358 1.00 75.62 270 SER A O 1
ATOM 2137 N N . ILE A 1 271 ? 10.959 3.374 7.899 1.00 74.75 271 ILE A N 1
ATOM 2138 C CA . ILE A 1 271 ? 11.875 2.234 7.882 1.00 74.75 271 ILE A CA 1
ATOM 2139 C C . ILE A 1 271 ? 11.456 1.342 6.708 1.00 74.75 271 ILE A C 1
ATOM 2141 O O . ILE A 1 271 ? 10.253 1.222 6.443 1.00 74.75 271 ILE A O 1
ATOM 2145 N N . PRO A 1 272 ? 12.407 0.711 5.994 1.00 81.69 272 PRO A N 1
ATOM 2146 C CA . PRO A 1 272 ? 12.096 -0.345 5.039 1.00 81.69 272 PRO A CA 1
ATOM 2147 C C . PRO A 1 272 ? 11.137 -1.392 5.616 1.00 81.69 272 PRO A C 1
ATOM 2149 O O . PRO A 1 272 ? 11.082 -1.603 6.827 1.00 81.69 272 PRO A O 1
ATOM 2152 N N . LEU A 1 273 ? 10.366 -2.049 4.742 1.00 85.12 273 LEU A N 1
ATOM 2153 C CA . LEU A 1 273 ? 9.500 -3.143 5.179 1.00 85.12 273 LEU A CA 1
ATOM 2154 C C . LEU A 1 273 ? 10.364 -4.246 5.782 1.00 85.12 273 LEU A C 1
ATOM 2156 O O . LEU A 1 273 ? 11.184 -4.855 5.100 1.00 85.12 273 LEU A O 1
ATOM 2160 N N . GLU A 1 274 ? 10.149 -4.506 7.061 1.00 83.38 274 GLU A N 1
ATOM 2161 C CA . GLU A 1 274 ? 10.787 -5.588 7.791 1.00 83.38 274 GLU A CA 1
ATOM 2162 C C . GLU A 1 274 ? 9.721 -6.579 8.246 1.00 83.38 274 GLU A C 1
ATOM 2164 O O . GLU A 1 274 ? 8.548 -6.237 8.411 1.00 83.38 274 GLU A O 1
ATOM 2169 N N . SER A 1 275 ? 10.123 -7.837 8.428 1.00 71.44 275 SER A N 1
ATOM 2170 C CA . SER A 1 275 ? 9.233 -8.852 8.986 1.00 71.44 275 SER A CA 1
ATOM 2171 C C . SER A 1 275 ? 8.961 -8.517 10.449 1.00 71.44 275 SER A C 1
ATOM 2173 O O . SER A 1 275 ? 9.766 -8.838 11.321 1.00 71.44 275 SER A O 1
ATOM 2175 N N . VAL A 1 276 ? 7.830 -7.868 10.714 1.00 78.50 276 VAL A N 1
ATOM 2176 C CA . VAL A 1 276 ? 7.349 -7.602 12.070 1.00 78.50 276 VAL A CA 1
ATOM 2177 C C . VAL A 1 276 ? 6.287 -8.639 12.406 1.00 78.50 276 VAL A C 1
ATOM 2179 O O . VAL A 1 276 ? 5.278 -8.756 11.707 1.00 78.50 276 VAL A O 1
ATOM 2182 N N . GLU A 1 277 ? 6.516 -9.402 13.475 1.00 85.75 277 GLU A N 1
ATOM 2183 C CA . GLU A 1 277 ? 5.500 -10.308 14.005 1.00 85.75 277 GLU A CA 1
ATOM 2184 C C . GLU A 1 277 ? 4.273 -9.506 14.448 1.00 85.75 277 GLU A C 1
ATOM 2186 O O . GLU A 1 277 ? 4.379 -8.477 15.122 1.00 85.75 277 GLU A O 1
ATOM 2191 N N . SER A 1 278 ? 3.088 -9.975 14.057 1.00 90.00 278 SER A N 1
ATOM 2192 C CA . SER A 1 278 ? 1.839 -9.370 14.504 1.00 90.00 278 SER A CA 1
ATOM 2193 C C . SER A 1 278 ? 1.705 -9.509 16.016 1.00 90.00 278 SER A C 1
ATOM 2195 O O . SER A 1 278 ? 1.881 -10.601 16.560 1.00 90.00 278 SER A O 1
ATOM 2197 N N . LEU A 1 279 ? 1.324 -8.426 16.682 1.00 94.56 279 LEU A N 1
ATOM 2198 C CA . LEU A 1 279 ? 1.092 -8.429 18.116 1.00 94.56 279 LEU A CA 1
ATOM 2199 C C . LEU A 1 279 ? -0.296 -9.001 18.433 1.00 94.56 279 LEU A C 1
ATOM 2201 O O . LEU A 1 279 ? -1.254 -8.761 17.687 1.00 94.56 279 LEU A O 1
ATOM 2205 N N . PRO A 1 280 ? -0.457 -9.696 19.572 1.00 96.31 280 PRO A N 1
ATOM 2206 C CA . PRO A 1 280 ? -1.776 -9.993 20.110 1.00 96.31 280 PRO A CA 1
ATOM 2207 C C . PRO A 1 280 ? -2.596 -8.708 20.279 1.00 96.31 280 PRO A C 1
ATOM 2209 O O . PRO A 1 280 ? -2.065 -7.674 20.686 1.00 96.31 280 PRO A O 1
ATOM 2212 N N . ALA A 1 281 ? -3.908 -8.775 20.035 1.00 96.44 281 ALA A N 1
ATOM 2213 C CA . ALA A 1 281 ? -4.785 -7.599 20.063 1.00 96.44 281 ALA A CA 1
ATOM 2214 C C . ALA A 1 281 ? -4.693 -6.792 21.371 1.00 96.44 281 ALA A C 1
ATOM 2216 O O . ALA A 1 281 ? -4.709 -5.564 21.343 1.00 96.44 281 ALA A O 1
ATOM 2217 N N . HIS A 1 282 ? -4.532 -7.472 22.511 1.00 97.12 282 HIS A N 1
ATOM 2218 C CA . HIS A 1 282 ? -4.335 -6.814 23.801 1.00 97.12 282 HIS A CA 1
ATOM 2219 C C . HIS A 1 282 ? -3.025 -6.020 23.870 1.00 97.12 282 HIS A C 1
ATOM 2221 O O . HIS A 1 282 ? -3.022 -4.875 24.312 1.00 97.12 282 HIS A O 1
ATOM 2227 N N . GLU A 1 283 ? -1.911 -6.590 23.411 1.00 97.06 283 GLU A N 1
ATOM 2228 C CA . GLU A 1 283 ? -0.620 -5.893 23.392 1.00 97.06 283 GLU A CA 1
ATOM 2229 C C . GLU A 1 283 ? -0.631 -4.720 22.411 1.00 97.06 283 GLU A C 1
ATOM 2231 O O . GLU A 1 283 ? -0.140 -3.640 22.743 1.00 97.06 283 GLU A O 1
ATOM 2236 N N . LEU A 1 284 ? -1.260 -4.899 21.245 1.00 96.75 284 LEU A N 1
ATOM 2237 C CA . LEU A 1 284 ? -1.458 -3.834 20.265 1.00 96.75 284 LEU A CA 1
ATOM 2238 C C . LEU A 1 284 ? -2.263 -2.670 20.862 1.00 96.75 284 LEU A C 1
ATOM 2240 O O . LEU A 1 284 ? -1.849 -1.518 20.758 1.00 96.75 284 LEU A O 1
ATOM 2244 N N . ALA A 1 285 ? -3.374 -2.970 21.541 1.00 97.19 285 ALA A N 1
ATOM 2245 C CA . ALA A 1 285 ? -4.201 -1.981 22.227 1.00 97.19 285 ALA A CA 1
ATOM 2246 C C . ALA A 1 285 ? -3.433 -1.240 23.335 1.00 97.19 285 ALA A C 1
ATOM 2248 O O . ALA A 1 285 ? -3.487 -0.013 23.415 1.00 97.19 285 ALA A O 1
ATOM 2249 N N . VAL A 1 286 ? -2.679 -1.965 24.167 1.00 96.81 286 VAL A N 1
ATOM 2250 C CA . VAL A 1 286 ? -1.846 -1.376 25.227 1.00 96.81 286 VAL A CA 1
ATOM 2251 C C . VAL A 1 286 ? -0.770 -0.459 24.640 1.00 96.81 286 VAL A C 1
ATOM 2253 O O . VAL A 1 286 ? -0.538 0.624 25.178 1.00 96.81 286 VAL A O 1
ATOM 2256 N N . ASN A 1 287 ? -0.110 -0.874 23.556 1.00 95.31 287 ASN A N 1
ATOM 2257 C CA . ASN A 1 287 ? 0.912 -0.073 22.882 1.00 95.31 287 ASN A CA 1
ATOM 2258 C C . ASN A 1 287 ? 0.308 1.184 22.248 1.00 95.31 287 ASN A C 1
ATOM 2260 O O . ASN A 1 287 ? 0.873 2.265 22.398 1.00 95.31 287 ASN A O 1
ATOM 2264 N N . LEU A 1 288 ? -0.860 1.061 21.614 1.00 95.38 288 LEU A N 1
ATOM 2265 C CA . LEU A 1 288 ? -1.585 2.193 21.049 1.00 95.38 288 LEU A CA 1
ATOM 2266 C C . LEU A 1 288 ? -1.911 3.239 22.122 1.00 95.38 288 LEU A C 1
ATOM 2268 O O . LEU A 1 288 ? -1.610 4.417 21.945 1.00 95.38 288 LEU A O 1
ATOM 2272 N N . VAL A 1 289 ? -2.484 2.810 23.253 1.00 95.62 289 VAL A N 1
ATOM 2273 C CA . VAL A 1 289 ? -2.817 3.720 24.358 1.00 95.62 289 VAL A CA 1
ATOM 2274 C C . VAL A 1 289 ? -1.564 4.370 24.928 1.00 95.62 289 VAL A C 1
ATOM 2276 O O . VAL A 1 289 ? -1.562 5.581 25.113 1.00 95.62 289 VAL A O 1
ATOM 2279 N N . ARG A 1 290 ? -0.488 3.604 25.144 1.00 94.25 290 ARG A N 1
ATOM 2280 C CA . ARG A 1 290 ? 0.792 4.134 25.640 1.00 94.25 290 ARG A CA 1
ATOM 2281 C C . ARG A 1 290 ? 1.348 5.239 24.748 1.00 94.25 290 ARG A C 1
ATOM 2283 O O . ARG A 1 290 ? 1.817 6.252 25.250 1.00 94.25 290 ARG A O 1
ATOM 2290 N N . ASN A 1 291 ? 1.334 5.026 23.436 1.00 91.69 291 ASN A N 1
ATOM 2291 C CA . ASN A 1 291 ? 1.930 5.971 22.499 1.00 91.69 291 ASN A CA 1
ATOM 2292 C C . ASN A 1 291 ? 1.076 7.237 22.352 1.00 91.69 291 ASN A C 1
ATOM 2294 O O . ASN A 1 291 ? 1.610 8.325 22.142 1.00 91.69 291 ASN A O 1
ATOM 2298 N N . LEU A 1 292 ? -0.248 7.106 22.470 1.00 91.56 292 LEU A N 1
ATOM 2299 C CA . LEU A 1 292 ? -1.176 8.212 22.253 1.00 91.56 292 LEU A CA 1
ATOM 2300 C C . LEU A 1 292 ? -1.555 8.974 23.524 1.00 91.56 292 LEU A C 1
ATOM 2302 O O . LEU A 1 292 ? -1.920 10.145 23.407 1.00 91.56 292 LEU A O 1
ATOM 2306 N N . SER A 1 293 ? -1.435 8.375 24.713 1.00 86.44 293 SER A N 1
ATOM 2307 C CA . SER A 1 293 ? -1.778 9.023 25.989 1.00 86.44 293 SER A CA 1
ATOM 2308 C C . SER A 1 293 ? -0.956 10.279 26.256 1.00 86.44 293 SER A C 1
ATOM 2310 O O . SER A 1 293 ? -1.483 11.253 26.787 1.00 86.44 293 SER A O 1
ATOM 2312 N N . ASP A 1 294 ? 0.311 10.263 25.845 1.00 79.88 294 ASP A N 1
ATOM 2313 C CA . ASP A 1 294 ? 1.273 11.333 26.125 1.00 79.88 294 ASP A CA 1
ATOM 2314 C C . ASP A 1 294 ? 1.459 12.274 24.920 1.00 79.88 294 ASP A C 1
ATOM 2316 O O . ASP A 1 294 ? 2.216 13.245 24.977 1.00 79.88 294 ASP A O 1
ATOM 2320 N N . SER A 1 295 ? 0.762 11.997 23.813 1.00 80.44 295 SER A N 1
ATOM 2321 C CA . SER A 1 295 ? 0.847 12.787 22.586 1.00 80.44 295 SER A CA 1
ATOM 2322 C C . SER A 1 295 ? 0.094 14.115 22.721 1.00 80.44 295 SER A C 1
ATOM 2324 O O . SER A 1 295 ? -0.953 14.191 23.368 1.00 80.44 295 SER A O 1
ATOM 2326 N N . SER A 1 296 ? 0.579 15.172 22.062 1.00 74.62 296 SER A N 1
ATOM 2327 C CA . SER A 1 296 ? -0.133 16.460 21.965 1.00 74.62 296 SER A CA 1
ATOM 2328 C C . SER A 1 296 ? -1.524 16.317 21.334 1.00 74.62 296 SER A C 1
ATOM 2330 O O . SER A 1 296 ? -2.420 17.109 21.622 1.00 74.62 296 SER A O 1
ATOM 2332 N N . THR A 1 297 ? -1.727 15.269 20.536 1.00 73.88 297 THR A N 1
ATOM 2333 C CA . THR A 1 297 ? -2.988 14.904 19.887 1.00 73.88 297 THR A CA 1
ATOM 2334 C C . THR A 1 297 ? -4.104 14.567 20.877 1.00 73.88 297 THR A C 1
ATOM 2336 O O . THR A 1 297 ? -5.276 14.780 20.575 1.00 73.88 297 THR A O 1
ATOM 2339 N N . SER A 1 298 ? -3.757 14.115 22.088 1.00 69.62 298 SER A N 1
ATOM 2340 C CA . SER A 1 298 ? -4.718 13.814 23.162 1.00 69.62 298 SER A CA 1
ATOM 2341 C C . SER A 1 298 ? -5.522 15.030 23.644 1.00 69.62 298 SER A C 1
ATOM 2343 O O . SER A 1 298 ? -6.524 14.867 24.338 1.00 69.62 298 SER A O 1
ATOM 2345 N N . GLN A 1 299 ? -5.104 16.246 23.271 1.00 71.44 299 GLN A N 1
ATOM 2346 C CA . GLN A 1 299 ? -5.778 17.498 23.624 1.00 71.44 299 GLN A CA 1
ATOM 2347 C C . GLN A 1 299 ? -6.953 17.841 22.697 1.00 71.44 299 GLN A C 1
ATOM 2349 O O . GLN A 1 299 ? -7.701 18.774 22.993 1.00 71.44 299 GLN A O 1
ATOM 2354 N N . HIS A 1 300 ? -7.119 17.125 21.580 1.00 78.56 300 HIS A N 1
ATOM 2355 C CA . HIS A 1 300 ? -8.260 17.331 20.694 1.00 78.56 300 HIS A CA 1
ATOM 2356 C C . HIS A 1 300 ? -9.567 16.883 21.355 1.00 78.56 300 HIS A C 1
ATOM 2358 O O . HIS A 1 300 ? -9.624 15.885 22.075 1.00 78.56 300 HIS A O 1
ATOM 2364 N N . GLU A 1 301 ? -10.632 17.637 21.083 1.00 79.62 301 GLU A N 1
ATOM 2365 C CA . GLU A 1 301 ? -11.983 17.314 21.536 1.00 79.62 301 GLU A CA 1
ATOM 2366 C C . GLU A 1 301 ? -12.360 15.895 21.077 1.00 79.62 301 GLU A C 1
ATOM 2368 O O . GLU A 1 301 ? -12.130 15.544 19.923 1.00 79.62 301 GLU A O 1
ATOM 2373 N N . PHE A 1 302 ? -12.898 15.073 21.983 1.00 83.81 302 PHE A N 1
ATOM 2374 C CA . PHE A 1 302 ? -13.329 13.684 21.738 1.00 83.81 302 PHE A CA 1
ATOM 2375 C C . PHE A 1 302 ? -12.234 12.652 21.431 1.00 83.81 302 PHE A C 1
ATOM 2377 O O . PHE A 1 302 ? -12.548 11.485 21.183 1.00 83.81 302 PHE A O 1
ATOM 2384 N N . PHE A 1 303 ? -10.951 13.027 21.443 1.00 89.50 303 PHE A N 1
ATOM 2385 C CA . PHE A 1 303 ? -9.882 12.101 21.060 1.00 89.50 303 PHE A CA 1
ATOM 2386 C C . PHE A 1 303 ? -9.807 10.874 21.980 1.00 89.50 303 PHE A C 1
ATOM 2388 O O . PHE A 1 303 ? -9.645 9.752 21.503 1.00 89.50 303 PHE A O 1
ATOM 2395 N N . LEU A 1 304 ? -9.946 11.065 23.297 1.00 90.12 304 LEU A N 1
ATOM 2396 C CA . LEU A 1 304 ? -9.884 9.967 24.268 1.00 90.12 304 LEU A CA 1
ATOM 2397 C C . LEU A 1 304 ? -11.099 9.037 24.171 1.00 90.12 304 LEU A C 1
ATOM 2399 O O . LEU A 1 304 ? -10.955 7.830 24.354 1.00 90.12 304 LEU A O 1
ATOM 2403 N N . GLU A 1 305 ? -12.273 9.577 23.858 1.00 90.31 305 GLU A N 1
ATOM 2404 C CA . GLU A 1 305 ? -13.503 8.829 23.603 1.00 90.31 305 GLU A CA 1
ATOM 2405 C C . GLU A 1 305 ? -13.361 7.949 22.355 1.00 90.31 305 GLU A C 1
ATOM 2407 O O . GLU A 1 305 ? -13.634 6.747 22.403 1.00 90.31 305 GLU A O 1
ATOM 2412 N N . LEU A 1 306 ? -12.861 8.523 21.255 1.00 93.38 306 LEU A N 1
ATOM 2413 C CA . LEU A 1 306 ? -12.575 7.783 20.024 1.00 93.38 306 LEU A CA 1
ATOM 2414 C C . LEU A 1 306 ? -11.492 6.724 20.245 1.00 93.38 306 LEU A C 1
ATOM 2416 O O . LEU A 1 306 ? -11.643 5.592 19.786 1.00 93.38 306 LEU A O 1
ATOM 2420 N N . LEU A 1 307 ? -10.440 7.054 21.002 1.00 94.81 307 LEU A N 1
ATOM 2421 C CA . LEU A 1 307 ? -9.382 6.114 21.363 1.00 94.81 307 LEU A CA 1
ATOM 2422 C C . LEU A 1 307 ? -9.929 4.944 22.184 1.00 94.81 307 LEU A C 1
ATOM 2424 O O . LEU A 1 307 ? -9.597 3.797 21.895 1.00 94.81 307 LEU A O 1
ATOM 2428 N N . GLN A 1 308 ? -10.793 5.211 23.167 1.00 94.06 308 GLN A N 1
ATOM 2429 C CA . GLN A 1 308 ? -11.438 4.170 23.970 1.00 94.06 308 GLN A CA 1
ATOM 2430 C C . GLN A 1 308 ? -12.247 3.220 23.106 1.00 94.06 308 GLN A C 1
ATOM 2432 O O . GLN A 1 308 ? -12.111 2.000 23.228 1.00 94.06 308 GLN A O 1
ATOM 2437 N N . LEU A 1 309 ? -13.052 3.774 22.204 1.00 94.69 309 LEU A N 1
ATOM 2438 C CA . LEU A 1 309 ? -13.875 2.962 21.330 1.00 94.69 309 LEU A CA 1
ATOM 2439 C C . LEU A 1 309 ? -13.040 2.163 20.331 1.00 94.69 309 LEU A C 1
ATOM 2441 O O . LEU A 1 309 ? -13.329 0.996 20.075 1.00 94.69 309 LEU A O 1
ATOM 2445 N N . PHE A 1 310 ? -11.982 2.761 19.792 1.00 96.88 310 PHE A N 1
ATOM 2446 C CA . PHE A 1 310 ? -11.095 2.092 18.851 1.00 96.88 310 PHE A CA 1
ATOM 2447 C C . PHE A 1 310 ? -10.292 0.964 19.514 1.00 96.88 310 PHE A C 1
ATOM 2449 O O . PHE A 1 310 ? -10.118 -0.096 18.915 1.00 96.88 310 PHE A O 1
ATOM 2456 N N . VAL A 1 311 ? -9.870 1.143 20.770 1.00 97.19 311 VAL A N 1
ATOM 2457 C CA . VAL A 1 311 ? -9.253 0.088 21.589 1.00 97.19 311 VAL A CA 1
ATOM 2458 C C . VAL A 1 311 ? -10.243 -1.044 21.856 1.00 97.19 311 VAL A C 1
ATOM 2460 O O . VAL A 1 311 ? -9.898 -2.210 21.672 1.00 97.19 311 VAL A O 1
ATOM 2463 N N . ALA A 1 312 ? -11.485 -0.717 22.218 1.00 96.62 312 ALA A N 1
ATOM 2464 C CA . ALA A 1 312 ? -12.539 -1.714 22.379 1.00 96.62 312 ALA A CA 1
ATOM 2465 C C . ALA A 1 312 ? -12.772 -2.503 21.080 1.00 96.62 312 ALA A C 1
ATOM 2467 O O . ALA A 1 312 ? -12.875 -3.727 21.104 1.00 96.62 312 ALA A O 1
ATOM 2468 N N . HIS A 1 313 ? -12.767 -1.811 19.940 1.00 97.00 313 HIS A N 1
ATOM 2469 C CA . HIS A 1 313 ? -12.816 -2.411 18.612 1.00 97.00 313 HIS A CA 1
ATOM 2470 C C . HIS A 1 313 ? -11.633 -3.367 18.361 1.00 97.00 313 HIS A C 1
ATOM 2472 O O . HIS A 1 313 ? -11.877 -4.508 17.978 1.00 97.00 313 HIS A O 1
ATOM 2478 N N . ILE A 1 314 ? -10.382 -2.968 18.633 1.00 97.88 314 ILE A N 1
ATOM 2479 C CA . ILE A 1 314 ? -9.198 -3.830 18.433 1.00 97.88 314 ILE A CA 1
ATOM 2480 C C . ILE A 1 314 ? -9.323 -5.135 19.226 1.00 97.88 314 ILE A C 1
ATOM 2482 O O . ILE A 1 314 ? -8.979 -6.203 18.725 1.00 97.88 314 ILE A O 1
ATOM 2486 N N . LEU A 1 315 ? -9.826 -5.055 20.459 1.00 97.88 315 LEU A N 1
ATOM 2487 C CA . LEU A 1 315 ? -10.031 -6.219 21.324 1.00 97.88 315 LEU A CA 1
ATOM 2488 C C . LEU A 1 315 ? -11.214 -7.089 20.880 1.00 97.88 315 LEU A C 1
ATOM 2490 O O . LEU A 1 315 ? -11.212 -8.293 21.127 1.00 97.88 315 LEU A O 1
ATOM 2494 N N . TYR A 1 316 ? -12.216 -6.491 20.235 1.00 97.12 316 TYR A N 1
ATOM 2495 C CA . TYR A 1 316 ? -13.444 -7.169 19.835 1.00 97.12 316 TYR A CA 1
ATOM 2496 C C . TYR A 1 316 ? -13.341 -7.872 18.477 1.00 97.12 316 TYR A C 1
ATOM 2498 O O . TYR A 1 316 ? -13.860 -8.974 18.331 1.00 97.12 316 TYR A O 1
ATOM 2506 N N . VAL A 1 317 ? -12.651 -7.289 17.487 1.00 96.44 317 VAL A N 1
ATOM 2507 C CA . VAL A 1 317 ? -12.549 -7.864 16.128 1.00 96.44 317 VAL A CA 1
ATOM 2508 C C . VAL A 1 317 ? -12.032 -9.314 16.107 1.00 96.44 317 VAL A C 1
ATOM 2510 O O . VAL A 1 317 ? -12.617 -10.109 15.369 1.00 96.44 317 VAL A O 1
ATOM 2513 N N . PRO A 1 318 ? -11.025 -9.723 16.908 1.00 96.56 318 PRO A N 1
ATOM 2514 C CA . PRO A 1 318 ? -10.573 -11.116 16.955 1.00 96.56 318 PRO A CA 1
ATOM 2515 C C . PRO A 1 318 ? -11.633 -12.116 17.435 1.00 96.56 318 PRO A C 1
ATOM 2517 O O . PRO A 1 318 ? -11.504 -13.309 17.173 1.00 96.56 318 PRO A O 1
ATOM 2520 N N . LEU A 1 319 ? -12.661 -11.648 18.151 1.00 96.06 319 LEU A N 1
ATOM 2521 C CA . LEU A 1 319 ? -13.765 -12.479 18.636 1.00 96.06 319 LEU A CA 1
ATOM 2522 C C . LEU A 1 319 ? -14.825 -12.721 17.556 1.00 96.06 319 LEU A C 1
ATOM 2524 O O . LEU A 1 319 ? -15.696 -13.569 17.738 1.00 96.06 319 LEU A O 1
ATOM 2528 N N . LEU A 1 320 ? -14.757 -11.981 16.446 1.00 95.19 320 LEU A N 1
ATOM 2529 C CA . LEU A 1 320 ? -15.726 -12.047 15.365 1.00 95.19 320 LEU A CA 1
ATOM 2530 C C . LEU A 1 320 ? -15.274 -13.002 14.263 1.00 95.19 320 LEU A C 1
ATOM 2532 O O . LEU A 1 320 ? -14.167 -12.914 13.725 1.00 95.19 320 LEU A O 1
ATOM 2536 N N . GLY A 1 321 ? -16.188 -13.869 13.839 1.00 93.75 321 GLY A N 1
ATOM 2537 C CA . GLY A 1 321 ? -16.017 -14.655 12.627 1.00 93.75 321 GLY A CA 1
ATOM 2538 C C . GLY A 1 321 ? -16.088 -13.785 11.368 1.00 93.75 321 GLY A C 1
ATOM 2539 O O . GLY A 1 321 ? -16.695 -12.713 11.342 1.00 93.75 321 GLY A O 1
ATOM 2540 N N . LEU A 1 322 ? -15.548 -14.287 10.253 1.00 91.12 322 LEU A N 1
ATOM 2541 C CA . LEU A 1 322 ? -15.550 -13.562 8.973 1.00 91.12 322 LEU A CA 1
ATOM 2542 C C . LEU A 1 322 ? -16.960 -13.135 8.519 1.00 91.12 322 LEU A C 1
ATOM 2544 O O . LEU A 1 322 ? -17.142 -12.046 7.982 1.00 91.12 322 LEU A O 1
ATOM 2548 N N . LYS A 1 323 ? -17.976 -13.973 8.768 1.00 91.94 323 LYS A N 1
ATOM 2549 C CA . LYS A 1 323 ? -19.376 -13.660 8.434 1.00 91.94 323 LYS A CA 1
ATOM 2550 C C . LYS A 1 323 ? -19.923 -12.478 9.234 1.00 91.94 323 LYS A C 1
ATOM 2552 O O . LYS A 1 323 ? -20.718 -11.713 8.708 1.00 91.94 323 LYS A O 1
ATOM 2557 N N . GLU A 1 324 ? -19.502 -12.324 10.484 1.00 92.19 324 GLU A N 1
ATOM 2558 C CA . GLU A 1 324 ? -19.951 -11.239 11.363 1.00 92.19 324 GLU A CA 1
ATOM 2559 C C . GLU A 1 324 ? -19.269 -9.916 11.017 1.00 92.19 324 GLU A C 1
ATOM 2561 O O . GLU A 1 324 ? -19.837 -8.853 11.263 1.00 92.19 324 GLU A O 1
ATOM 2566 N N . ARG A 1 325 ? -18.082 -9.984 10.406 1.00 91.88 325 ARG A N 1
ATOM 2567 C CA . ARG A 1 325 ? -17.347 -8.836 9.863 1.00 91.88 325 ARG A CA 1
ATOM 2568 C C . ARG A 1 325 ? -17.889 -8.346 8.519 1.00 91.88 325 ARG A C 1
ATOM 2570 O O . ARG A 1 325 ? -17.654 -7.203 8.143 1.00 91.88 325 ARG A O 1
ATOM 2577 N N . ALA A 1 326 ? -18.665 -9.168 7.812 1.00 89.75 326 ALA A N 1
ATOM 2578 C CA . ALA A 1 326 ? -19.331 -8.795 6.565 1.00 89.75 326 ALA A CA 1
ATOM 2579 C C . ALA A 1 326 ? -20.549 -7.881 6.820 1.00 89.75 326 ALA A C 1
ATOM 2581 O O . ALA A 1 326 ? -21.698 -8.258 6.585 1.00 89.75 326 ALA A O 1
ATOM 2582 N N . ARG A 1 327 ? -20.298 -6.673 7.336 1.00 90.12 327 ARG A N 1
ATOM 2583 C CA . ARG A 1 327 ? -21.324 -5.672 7.650 1.00 90.12 327 ARG A CA 1
ATOM 2584 C C . ARG A 1 327 ? -21.587 -4.729 6.475 1.00 90.12 327 ARG A C 1
ATOM 2586 O O . ARG A 1 327 ? -20.663 -4.421 5.714 1.00 90.12 327 ARG A O 1
ATOM 2593 N N . PRO A 1 328 ? -22.839 -4.263 6.309 1.00 90.25 328 PRO A N 1
ATOM 2594 C CA . PRO A 1 328 ? -23.144 -3.228 5.336 1.00 90.25 328 PRO A CA 1
ATOM 2595 C C . PRO A 1 328 ? -22.481 -1.894 5.724 1.00 90.25 328 PRO A C 1
ATOM 2597 O O . PRO A 1 328 ? -22.070 -1.706 6.869 1.00 90.25 328 PRO A O 1
ATOM 2600 N N . PRO A 1 329 ? -22.383 -0.941 4.785 1.00 89.12 329 PRO A N 1
ATOM 2601 C CA . PRO A 1 329 ? -21.951 0.410 5.102 1.00 89.12 329 PRO A CA 1
ATOM 2602 C C . PRO A 1 329 ? -22.863 1.104 6.114 1.00 89.12 329 PRO A C 1
ATOM 2604 O O . PRO A 1 329 ? -24.090 1.060 5.990 1.00 89.12 329 PRO A O 1
ATOM 2607 N N . VAL A 1 330 ? -22.245 1.801 7.066 1.00 90.69 330 VAL A N 1
ATOM 2608 C CA . VAL A 1 330 ? -22.920 2.607 8.087 1.00 90.69 330 VAL A CA 1
ATOM 2609 C C . VAL A 1 330 ? -22.802 4.082 7.726 1.00 90.69 330 VAL A C 1
ATOM 2611 O O . VAL A 1 330 ? -21.740 4.544 7.317 1.00 90.69 330 VAL A O 1
ATOM 2614 N N . SER A 1 331 ? -23.895 4.829 7.881 1.00 90.56 331 SER A N 1
ATOM 2615 C CA . SER A 1 331 ? -23.917 6.271 7.627 1.00 90.56 331 SER A CA 1
ATOM 2616 C C . SER A 1 331 ? -23.635 7.032 8.917 1.00 90.56 331 SER A C 1
ATOM 2618 O O . SER A 1 331 ? -24.531 7.190 9.744 1.00 90.56 331 SER A O 1
ATOM 2620 N N . LEU A 1 332 ? -22.414 7.540 9.063 1.00 91.50 332 LEU A N 1
ATOM 2621 C CA . LEU A 1 332 ? -22.044 8.428 10.164 1.00 91.50 332 LEU A CA 1
ATOM 2622 C C . LEU A 1 332 ? -22.390 9.896 9.838 1.00 91.50 332 LEU A C 1
ATOM 2624 O O . LEU A 1 332 ? -22.460 10.267 8.662 1.00 91.50 332 LEU A O 1
ATOM 2628 N N . PRO A 1 333 ? -22.606 10.756 10.850 1.00 91.56 333 PRO A N 1
ATOM 2629 C CA . PRO A 1 333 ? -22.734 12.198 10.643 1.00 91.56 333 PRO A CA 1
ATOM 2630 C C . PRO A 1 333 ? -21.486 12.773 9.961 1.00 91.56 333 PRO A C 1
ATOM 2632 O O . PRO A 1 333 ? -20.368 12.445 10.352 1.00 91.56 333 PRO A O 1
ATOM 2635 N N . ALA A 1 334 ? -21.669 13.664 8.982 1.00 91.75 334 ALA A N 1
ATOM 2636 C CA . ALA A 1 334 ? -20.572 14.182 8.156 1.00 91.75 334 ALA A CA 1
ATOM 2637 C C . ALA A 1 334 ? -19.464 14.879 8.969 1.00 91.75 334 ALA A C 1
ATOM 2639 O O . ALA A 1 334 ? -18.285 14.693 8.678 1.00 91.75 334 ALA A O 1
ATOM 2640 N N . ASP A 1 335 ? -19.828 15.635 10.009 1.00 90.38 335 ASP A N 1
ATOM 2641 C CA . ASP A 1 335 ? -18.853 16.328 10.861 1.00 90.38 335 ASP A CA 1
ATOM 2642 C C . ASP A 1 335 ? -18.017 15.346 11.690 1.00 90.38 335 ASP A C 1
ATOM 2644 O O . ASP A 1 335 ? -16.801 15.511 11.803 1.00 90.38 335 ASP A O 1
ATOM 2648 N N . LEU A 1 336 ? -18.647 14.285 12.210 1.00 90.31 336 LEU A N 1
ATOM 2649 C CA . LEU A 1 336 ? -17.942 13.224 12.926 1.00 90.31 336 LEU A CA 1
ATOM 2650 C C . LEU A 1 336 ? -17.032 12.448 11.979 1.00 90.31 336 LEU A C 1
ATOM 2652 O O . LEU A 1 336 ? -15.872 12.234 12.301 1.00 90.31 336 LEU A O 1
ATOM 2656 N N . LEU A 1 337 ? -17.542 12.056 10.811 1.00 92.81 337 LEU A N 1
ATOM 2657 C CA . LEU A 1 337 ? -16.768 11.363 9.784 1.00 92.81 337 LEU A CA 1
ATOM 2658 C C . LEU A 1 337 ? -15.518 12.163 9.410 1.00 92.81 337 LEU A C 1
ATOM 2660 O O . LEU A 1 337 ? -14.412 11.627 9.425 1.00 92.81 337 LEU A O 1
ATOM 2664 N N . LYS A 1 338 ? -15.683 13.465 9.148 1.00 91.88 338 LYS A N 1
ATOM 2665 C CA . LYS A 1 338 ? -14.568 14.367 8.866 1.00 91.88 338 LYS A CA 1
ATOM 2666 C C . LYS A 1 338 ? -13.572 14.381 10.021 1.00 91.88 338 LYS A C 1
ATOM 2668 O O . LYS A 1 338 ? -12.388 14.196 9.781 1.00 91.88 338 LYS A O 1
ATOM 2673 N N . HIS A 1 339 ? -14.037 14.560 11.256 1.00 91.06 339 HIS A N 1
ATOM 2674 C CA . HIS A 1 339 ? -13.164 14.598 12.427 1.00 91.06 339 HIS A CA 1
ATOM 2675 C C . HIS A 1 339 ? -12.398 13.280 12.635 1.00 91.06 339 HIS A C 1
ATOM 2677 O O . HIS A 1 339 ? -11.186 13.289 12.844 1.00 91.06 339 HIS A O 1
ATOM 2683 N N . VAL A 1 340 ? -13.082 12.142 12.509 1.00 93.44 340 VAL A N 1
ATOM 2684 C CA . VAL A 1 340 ? -12.491 10.804 12.614 1.00 93.44 340 VAL A CA 1
ATOM 2685 C C . VAL A 1 340 ? -11.418 10.604 11.537 1.00 93.44 340 VAL A C 1
ATOM 2687 O O . VAL A 1 340 ? -10.311 10.179 11.867 1.00 93.44 340 VAL A O 1
ATOM 2690 N N . ASN A 1 341 ? -11.696 10.988 10.288 1.00 92.88 341 ASN A N 1
ATOM 2691 C CA . ASN A 1 341 ? -10.760 10.844 9.171 1.00 92.88 341 ASN A CA 1
ATOM 2692 C C . ASN A 1 341 ? -9.584 11.832 9.242 1.00 92.88 341 ASN A C 1
ATOM 2694 O O . ASN A 1 341 ? -8.474 11.470 8.875 1.00 92.88 341 ASN A O 1
ATOM 2698 N N . THR A 1 342 ? -9.765 13.060 9.736 1.00 90.56 342 THR A N 1
ATOM 2699 C CA . THR A 1 342 ? -8.673 14.053 9.742 1.00 90.56 342 THR A CA 1
ATOM 2700 C C . THR A 1 342 ? -7.831 14.045 11.010 1.00 90.56 342 THR A C 1
ATOM 2702 O O . THR A 1 342 ? -6.657 14.396 10.957 1.00 90.56 342 THR A O 1
ATOM 2705 N N . SER A 1 343 ? -8.423 13.712 12.157 1.00 89.75 343 SER A N 1
ATOM 2706 C CA . SER A 1 343 ? -7.811 13.970 13.469 1.00 89.75 343 SER A CA 1
ATOM 2707 C C . SER A 1 343 ? -7.522 12.707 14.273 1.00 89.75 343 SER A C 1
ATOM 2709 O O . SER A 1 343 ? -6.665 12.746 15.153 1.00 89.75 343 SER A O 1
ATOM 2711 N N . PHE A 1 344 ? -8.200 11.593 13.980 1.00 93.31 344 PHE A N 1
ATOM 2712 C CA . PHE A 1 344 ? -8.078 10.369 14.771 1.00 93.31 344 PHE A CA 1
ATOM 2713 C C . PHE A 1 344 ? -7.465 9.198 13.995 1.00 93.31 344 PHE A C 1
ATOM 2715 O O . PHE A 1 344 ? -6.372 8.748 14.343 1.00 93.31 344 PHE A O 1
ATOM 2722 N N . LEU A 1 345 ? -8.131 8.705 12.942 1.00 95.00 345 LEU A N 1
ATOM 2723 C CA . LEU A 1 345 ? -7.725 7.479 12.243 1.00 95.00 345 LEU A CA 1
ATOM 2724 C C . LEU A 1 345 ? -6.307 7.527 11.673 1.00 95.00 345 LEU A C 1
ATOM 2726 O O . LEU A 1 345 ? -5.608 6.536 11.866 1.00 95.00 345 LEU A O 1
ATOM 2730 N N . PRO A 1 346 ? -5.823 8.628 11.062 1.00 93.31 346 PRO A N 1
ATOM 2731 C CA . PRO A 1 346 ? -4.450 8.661 10.572 1.00 93.31 346 PRO A CA 1
ATOM 2732 C C . PRO A 1 346 ? -3.428 8.403 11.674 1.00 93.31 346 PRO A C 1
ATOM 2734 O O . PRO A 1 346 ? -2.536 7.571 11.535 1.00 93.31 346 PRO A O 1
ATOM 2737 N N . VAL A 1 347 ? -3.622 9.057 12.818 1.00 92.50 347 VAL A N 1
ATOM 2738 C CA . VAL A 1 347 ? -2.746 8.936 13.982 1.00 92.50 347 VAL A CA 1
ATOM 2739 C C . VAL A 1 347 ? -2.847 7.537 14.589 1.00 92.50 347 VAL A C 1
ATOM 2741 O O . VAL A 1 347 ? -1.823 6.927 14.899 1.00 92.50 347 VAL A O 1
ATOM 2744 N N . ALA A 1 348 ? -4.060 6.994 14.719 1.00 94.62 348 ALA A N 1
ATOM 2745 C CA . ALA A 1 348 ? -4.270 5.641 15.222 1.00 94.62 348 ALA A CA 1
ATOM 2746 C C . ALA A 1 348 ? -3.627 4.583 14.309 1.00 94.62 348 ALA A C 1
ATOM 2748 O O . ALA A 1 348 ? -2.938 3.693 14.802 1.00 94.62 348 ALA A O 1
ATOM 2749 N N . PHE A 1 349 ? -3.801 4.703 12.990 1.00 95.25 349 PHE A N 1
ATOM 2750 C CA . PHE A 1 349 ? -3.284 3.762 11.996 1.00 95.25 349 PHE A CA 1
ATOM 2751 C C . PHE A 1 349 ? -1.758 3.726 11.965 1.00 95.25 349 PHE A C 1
ATOM 2753 O O . PHE A 1 349 ? -1.193 2.636 12.013 1.00 95.25 349 PHE A O 1
ATOM 2760 N N . PHE A 1 350 ? -1.082 4.877 12.003 1.00 91.75 350 PHE A N 1
ATOM 2761 C CA . PHE A 1 350 ? 0.382 4.900 12.097 1.00 91.75 350 PHE A CA 1
ATOM 2762 C C . PHE A 1 350 ? 0.906 4.281 13.398 1.00 91.75 350 PHE A C 1
ATOM 2764 O O . PHE A 1 350 ? 1.952 3.637 13.406 1.00 91.75 350 PHE A O 1
ATOM 2771 N N . ASN A 1 351 ? 0.175 4.420 14.508 1.00 92.38 351 ASN A N 1
ATOM 2772 C CA . ASN A 1 351 ? 0.605 3.866 15.793 1.00 92.38 351 ASN A CA 1
ATOM 2773 C C . ASN A 1 351 ? 0.415 2.350 15.913 1.00 92.38 351 ASN A C 1
ATOM 2775 O O . ASN A 1 351 ? 1.088 1.726 16.734 1.00 92.38 351 ASN A O 1
ATOM 2779 N N . ILE A 1 352 ? -0.474 1.758 15.114 1.00 94.19 352 ILE A N 1
ATOM 2780 C CA . ILE A 1 352 ? -0.679 0.302 15.067 1.00 94.19 352 ILE A CA 1
ATOM 2781 C C . ILE A 1 352 ? -0.009 -0.364 13.866 1.00 94.19 352 ILE A C 1
ATOM 2783 O O . ILE A 1 352 ? -0.009 -1.589 13.789 1.00 94.19 352 ILE A O 1
ATOM 2787 N N . GLU A 1 353 ? 0.563 0.413 12.943 1.00 91.25 353 GLU A N 1
ATOM 2788 C CA . GLU A 1 353 ? 1.223 -0.093 11.736 1.00 91.25 353 GLU A CA 1
ATOM 2789 C C . GLU A 1 353 ? 2.230 -1.197 12.070 1.00 91.25 353 GLU A C 1
ATOM 2791 O O . GLU A 1 353 ? 2.209 -2.270 11.470 1.00 91.25 353 GLU A O 1
ATOM 2796 N N . LYS A 1 354 ? 3.030 -0.987 13.121 1.00 86.50 354 LYS A N 1
ATOM 2797 C CA . LYS A 1 354 ? 3.894 -2.022 13.690 1.00 86.50 354 LYS A CA 1
ATOM 2798 C C . LYS A 1 354 ? 3.086 -2.921 14.624 1.00 86.50 354 LYS A C 1
ATOM 2800 O O . LYS A 1 354 ? 2.912 -2.617 15.803 1.00 86.50 354 LYS A O 1
ATOM 2805 N N . GLY A 1 355 ? 2.626 -4.048 14.092 1.00 89.88 355 GLY A N 1
ATOM 2806 C CA . GLY A 1 355 ? 2.038 -5.139 14.873 1.00 89.88 355 GLY A CA 1
ATOM 2807 C C . GLY A 1 355 ? 0.563 -5.414 14.596 1.00 89.88 355 GLY A C 1
ATOM 2808 O O . GLY A 1 355 ? 0.061 -6.437 15.058 1.00 89.88 355 GLY A O 1
ATOM 2809 N N . ALA A 1 356 ? -0.138 -4.563 13.843 1.00 92.69 356 ALA A N 1
ATOM 2810 C CA . ALA A 1 356 ? -1.480 -4.886 13.372 1.00 92.69 356 ALA A CA 1
ATOM 2811 C C . ALA A 1 356 ? -1.478 -6.088 12.414 1.00 92.69 356 ALA A C 1
ATOM 2813 O O . ALA A 1 356 ? -0.505 -6.375 11.719 1.00 92.69 356 ALA A O 1
ATOM 2814 N N . SER A 1 357 ? -2.615 -6.775 12.352 1.00 93.00 357 SER A N 1
ATOM 2815 C CA . SER A 1 357 ? -2.877 -7.843 11.391 1.00 93.00 357 SER A CA 1
ATOM 2816 C C . SER A 1 357 ? -4.308 -7.756 10.862 1.00 93.00 357 SER A C 1
ATOM 2818 O O . SER A 1 357 ? -5.124 -6.949 11.314 1.00 93.00 357 SER A O 1
ATOM 2820 N N . ALA A 1 358 ? -4.650 -8.635 9.920 1.00 89.81 358 ALA A N 1
ATOM 2821 C CA . ALA A 1 358 ? -5.992 -8.711 9.346 1.00 89.81 358 ALA A CA 1
ATOM 2822 C C . ALA A 1 358 ? -7.103 -8.962 10.383 1.00 89.81 358 ALA A C 1
ATOM 2824 O O . ALA A 1 358 ? -8.278 -8.701 10.109 1.00 89.81 358 ALA A O 1
ATOM 2825 N N . VAL A 1 359 ? -6.752 -9.488 11.563 1.00 90.88 359 VAL A N 1
ATOM 2826 C CA . VAL A 1 359 ? -7.695 -9.834 12.636 1.00 90.88 359 VAL A CA 1
ATOM 2827 C C . VAL A 1 359 ? -7.798 -8.776 13.732 1.00 90.88 359 VAL A C 1
ATOM 2829 O O . VAL A 1 359 ? -8.628 -8.928 14.618 1.00 90.88 359 VAL A O 1
ATOM 2832 N N . THR A 1 360 ? -7.000 -7.706 13.691 1.00 92.12 360 THR A N 1
ATOM 2833 C CA . THR A 1 360 ? -7.017 -6.676 14.744 1.00 92.12 360 THR A CA 1
ATOM 2834 C C . THR A 1 360 ? -7.784 -5.415 14.366 1.00 92.12 360 THR A C 1
ATOM 2836 O O . THR A 1 360 ? -8.105 -4.628 15.250 1.00 92.12 360 THR A O 1
ATOM 2839 N N . VAL A 1 361 ? -8.061 -5.180 13.077 1.00 94.62 361 VAL A N 1
ATOM 2840 C CA . VAL A 1 361 ? -8.714 -3.946 12.611 1.00 94.62 361 VAL A CA 1
ATOM 2841 C C . VAL A 1 361 ? -9.782 -4.243 11.564 1.00 94.62 361 VAL A C 1
ATOM 2843 O O . VAL A 1 361 ? -9.542 -4.974 10.601 1.00 94.62 361 VAL A O 1
ATOM 2846 N N . ASP A 1 362 ? -10.955 -3.636 11.738 1.00 95.06 362 ASP A N 1
ATOM 2847 C CA . ASP A 1 362 ? -12.056 -3.642 10.785 1.00 95.06 362 ASP A CA 1
ATOM 2848 C C . ASP A 1 362 ? -12.855 -2.330 10.850 1.00 95.06 362 ASP A C 1
ATOM 2850 O O . ASP A 1 362 ? -13.645 -2.088 11.765 1.00 95.06 362 ASP A O 1
ATOM 2854 N N . GLY A 1 363 ? -12.682 -1.473 9.841 1.00 94.19 363 GLY A N 1
ATOM 2855 C CA . GLY A 1 363 ? -13.320 -0.154 9.840 1.00 94.19 363 GLY A CA 1
ATOM 2856 C C . GLY A 1 363 ? -14.853 -0.200 9.803 1.00 94.19 363 GLY A C 1
ATOM 2857 O O . GLY A 1 363 ? -15.489 0.729 10.292 1.00 94.19 363 GLY A O 1
ATOM 2858 N N . ARG A 1 364 ? -15.473 -1.281 9.295 1.00 93.75 364 ARG A N 1
ATOM 2859 C CA . ARG A 1 364 ? -16.941 -1.422 9.321 1.00 93.75 364 ARG A CA 1
ATOM 2860 C C . ARG A 1 364 ? -17.431 -1.709 10.735 1.00 93.75 364 ARG A C 1
ATOM 2862 O O . ARG A 1 364 ? -18.413 -1.112 11.160 1.00 93.75 364 ARG A O 1
ATOM 2869 N N . ILE A 1 365 ? -16.725 -2.562 11.477 1.00 95.62 365 ILE A N 1
ATOM 2870 C CA . ILE A 1 365 ? -17.033 -2.814 12.891 1.00 95.62 365 ILE A CA 1
ATOM 2871 C C . ILE A 1 365 ? -16.826 -1.546 13.716 1.00 95.62 365 ILE A C 1
ATOM 2873 O O . ILE A 1 365 ? -17.679 -1.207 14.528 1.00 95.62 365 ILE A O 1
ATOM 2877 N N . PHE A 1 366 ? -15.746 -0.799 13.476 1.00 96.06 366 PHE A N 1
ATOM 2878 C CA . PHE A 1 366 ? -15.541 0.484 14.147 1.00 96.06 366 PHE A CA 1
ATOM 2879 C C . PHE A 1 366 ? -16.665 1.494 13.844 1.00 96.06 366 PHE A C 1
ATOM 2881 O O . PHE A 1 366 ? -17.173 2.137 14.762 1.00 96.06 366 PHE A O 1
ATOM 2888 N N . ALA A 1 367 ? -17.111 1.589 12.586 1.00 94.88 367 ALA A N 1
ATOM 2889 C CA . ALA A 1 367 ? -18.228 2.450 12.189 1.00 94.88 367 ALA A CA 1
ATOM 2890 C C . ALA A 1 367 ? -19.557 2.055 12.850 1.00 94.88 367 ALA A C 1
ATOM 2892 O O . ALA A 1 367 ? -20.285 2.923 13.325 1.00 94.88 367 ALA A O 1
ATOM 2893 N N . GLU A 1 368 ? -19.869 0.757 12.885 1.00 93.50 368 GLU A N 1
ATOM 2894 C CA . GLU A 1 368 ? -21.055 0.215 13.563 1.00 93.50 368 GLU A CA 1
ATOM 2895 C C . GLU A 1 368 ? -21.028 0.550 15.053 1.00 93.50 368 GLU A C 1
ATOM 2897 O O . GLU A 1 368 ? -22.030 0.995 15.605 1.00 93.50 368 GLU A O 1
ATOM 2902 N N . LEU A 1 369 ? -19.869 0.405 15.702 1.00 93.00 369 LEU A N 1
ATOM 2903 C CA . LEU A 1 369 ? -19.726 0.761 17.108 1.00 93.00 369 LEU A CA 1
ATOM 2904 C C . LEU A 1 369 ? -19.951 2.252 17.346 1.00 93.00 369 LEU A C 1
ATOM 2906 O O . LEU A 1 369 ? -20.639 2.591 18.303 1.00 93.00 369 LEU A O 1
ATOM 2910 N N . LEU A 1 370 ? -19.439 3.124 16.472 1.00 92.25 370 LEU A N 1
ATOM 2911 C CA . LEU A 1 370 ? -19.698 4.565 16.528 1.00 92.25 370 LEU A CA 1
ATOM 2912 C C . LEU A 1 370 ? -21.189 4.886 16.357 1.00 92.25 370 LEU A C 1
ATOM 2914 O O . LEU A 1 370 ? -21.752 5.594 17.186 1.00 92.25 370 LEU A O 1
ATOM 2918 N N . ASP A 1 371 ? -21.845 4.367 15.316 1.00 91.75 371 ASP A N 1
ATOM 2919 C CA . ASP A 1 371 ? -23.275 4.617 15.060 1.00 91.75 371 ASP A CA 1
ATOM 2920 C C . ASP A 1 371 ? -24.165 4.078 16.179 1.00 91.75 371 ASP A C 1
ATOM 2922 O O . ASP A 1 371 ? -25.116 4.742 16.590 1.00 91.75 371 ASP A O 1
ATOM 2926 N N . TYR A 1 372 ? -23.840 2.901 16.705 1.00 88.94 372 TYR A N 1
ATOM 2927 C CA . TYR A 1 372 ? -24.582 2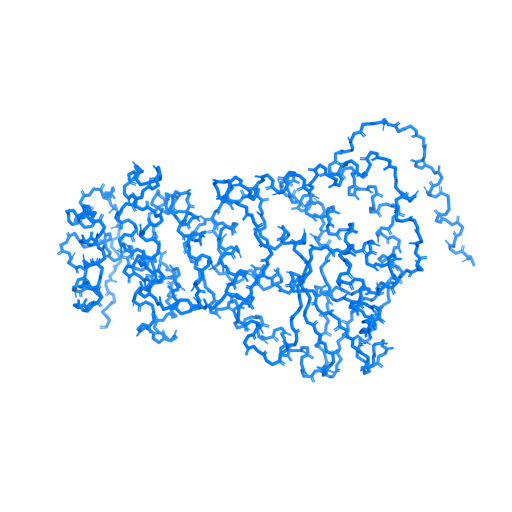.293 17.799 1.00 88.94 372 TYR A CA 1
ATOM 2928 C C . TYR A 1 372 ? -24.522 3.153 19.065 1.00 88.94 372 TYR A C 1
ATOM 2930 O O . TYR A 1 372 ? -25.548 3.428 19.685 1.00 88.94 372 TYR A O 1
ATOM 2938 N N . ILE A 1 373 ? -23.326 3.638 19.390 1.00 86.50 373 ILE A N 1
ATOM 2939 C CA . ILE A 1 373 ? -23.059 4.560 20.490 1.00 86.50 373 ILE A CA 1
ATOM 2940 C C . ILE A 1 373 ? -23.843 5.868 20.271 1.00 86.50 373 ILE A C 1
ATOM 2942 O O . ILE A 1 373 ? -24.663 6.229 21.106 1.00 86.50 373 ILE A O 1
ATOM 2946 N N . LEU A 1 374 ? -23.761 6.510 19.104 1.00 86.50 374 LEU A N 1
ATOM 2947 C CA . LEU A 1 374 ? -24.510 7.748 18.813 1.00 86.50 374 LEU A CA 1
ATOM 2948 C C . LEU A 1 374 ? -26.038 7.642 18.952 1.00 86.50 374 LEU A C 1
ATOM 2950 O O . LEU A 1 374 ? -26.710 8.666 19.072 1.00 86.50 374 LEU A O 1
ATOM 2954 N N . ARG A 1 375 ? -26.608 6.435 18.888 1.00 86.25 375 ARG A N 1
ATOM 2955 C CA . ARG A 1 375 ? -28.059 6.216 18.962 1.00 86.25 375 ARG A CA 1
ATOM 2956 C C . ARG A 1 375 ? -28.583 5.970 20.369 1.00 86.25 375 ARG A C 1
ATOM 2958 O O . ARG A 1 375 ? -29.796 6.085 20.556 1.00 86.25 375 ARG A O 1
ATOM 2965 N N . ASP A 1 376 ? -27.731 5.604 21.321 1.00 81.06 376 ASP A N 1
ATOM 2966 C CA . ASP A 1 376 ? -28.173 5.207 22.656 1.00 81.06 376 ASP A CA 1
ATOM 2967 C C . ASP A 1 376 ? -27.274 5.792 23.756 1.00 81.06 376 ASP A C 1
ATOM 2969 O O . ASP A 1 376 ? -26.196 5.291 24.074 1.00 81.06 376 ASP A O 1
ATOM 2973 N N . GLU A 1 377 ? -27.760 6.878 24.358 1.00 69.12 377 GLU A N 1
ATOM 2974 C CA . GLU A 1 377 ? -27.044 7.669 25.362 1.00 69.12 377 GLU A CA 1
ATOM 2975 C C . GLU A 1 377 ? -26.824 6.933 26.699 1.00 69.12 377 GLU A C 1
ATOM 2977 O O . GLU A 1 377 ? -26.026 7.395 27.516 1.00 69.12 377 GLU A O 1
ATOM 2982 N N . GLN A 1 378 ? -27.509 5.809 26.960 1.00 67.00 378 GLN A N 1
ATOM 2983 C CA . GLN A 1 378 ? -27.449 5.119 28.261 1.00 67.00 378 GLN A CA 1
ATOM 2984 C C . GLN A 1 378 ? -26.669 3.800 28.260 1.00 67.00 378 GLN A C 1
ATOM 2986 O O . GLN A 1 378 ? -26.637 3.109 29.283 1.00 67.00 378 GLN A O 1
ATOM 2991 N N . LEU A 1 379 ? -26.018 3.429 27.157 1.00 72.25 379 LEU A N 1
ATOM 2992 C CA . LEU A 1 379 ? -25.357 2.128 27.067 1.00 72.25 379 LEU A CA 1
ATOM 2993 C C . LEU A 1 379 ? -23.954 2.115 27.674 1.00 72.25 379 LEU A C 1
ATOM 2995 O O . LEU A 1 379 ? -23.108 2.970 27.412 1.00 72.25 379 LEU A O 1
ATOM 2999 N N . SER A 1 380 ? -23.689 1.070 28.460 1.00 84.69 380 SER A N 1
ATOM 3000 C CA . SER A 1 380 ? -22.343 0.723 28.910 1.00 84.69 380 SER A CA 1
ATOM 3001 C C . SER A 1 380 ? -21.644 -0.143 27.865 1.00 84.69 380 SER A C 1
ATOM 3003 O O . SER A 1 380 ? -22.271 -1.004 27.248 1.00 84.69 380 SER A O 1
ATOM 3005 N N . LEU A 1 381 ? -20.322 -0.009 27.727 1.00 85.19 381 LEU A N 1
ATOM 3006 C CA . LEU A 1 381 ? -19.517 -0.843 26.822 1.00 85.19 381 LEU A CA 1
ATOM 3007 C C . LEU A 1 381 ? -19.731 -2.350 27.064 1.00 85.19 381 LEU A C 1
ATOM 3009 O O . LEU A 1 381 ? -19.798 -3.134 26.121 1.00 85.19 381 LEU A O 1
ATOM 3013 N N . SER A 1 382 ? -19.925 -2.739 28.329 1.00 89.44 382 SER A N 1
ATOM 3014 C CA . SER A 1 382 ? -20.202 -4.119 28.745 1.00 89.44 382 SER A CA 1
ATOM 3015 C C . SER A 1 382 ? -21.506 -4.685 28.188 1.00 89.44 382 SER A C 1
ATOM 3017 O O . SER A 1 382 ? -21.590 -5.888 27.956 1.00 89.44 382 SER A O 1
ATOM 3019 N N . SER A 1 383 ? -22.512 -3.839 27.957 1.00 87.62 383 SER A N 1
ATOM 3020 C CA . SER A 1 383 ? -23.787 -4.259 27.367 1.00 87.62 383 SER A CA 1
ATOM 3021 C C . SER A 1 383 ? -23.682 -4.524 25.863 1.00 87.62 383 SER A C 1
ATOM 3023 O O . SER A 1 383 ? -24.450 -5.322 25.335 1.00 87.62 383 SER A O 1
ATOM 3025 N N . VAL A 1 384 ? -22.721 -3.882 25.189 1.00 87.75 384 VAL A N 1
ATOM 3026 C CA . VAL A 1 384 ? -22.555 -3.935 23.727 1.00 87.75 384 VAL A CA 1
ATOM 3027 C C . VAL A 1 384 ? -21.560 -5.012 23.319 1.00 87.75 384 VAL A C 1
ATOM 3029 O O . VAL A 1 384 ? -21.842 -5.828 22.449 1.00 87.75 384 VAL A O 1
ATOM 3032 N N . LEU A 1 385 ? -20.390 -5.014 23.958 1.00 91.94 385 LEU A N 1
ATOM 3033 C CA . LEU A 1 385 ? -19.248 -5.854 23.586 1.00 91.94 385 LEU A CA 1
ATOM 3034 C C . LEU A 1 385 ? -19.034 -7.035 24.538 1.00 91.94 385 LEU A C 1
ATOM 3036 O O . LEU A 1 385 ? -18.127 -7.839 24.336 1.00 91.94 385 LEU A O 1
ATOM 3040 N N . GLY A 1 386 ? -19.856 -7.137 25.583 1.00 93.75 386 GLY A N 1
ATOM 3041 C CA . GLY A 1 386 ? -19.688 -8.108 26.654 1.00 93.75 386 GLY A CA 1
ATOM 3042 C C . GLY A 1 386 ? -18.745 -7.628 27.760 1.00 93.75 386 GLY A C 1
ATOM 3043 O O . GLY A 1 386 ? -17.970 -6.679 27.617 1.00 93.75 386 GLY A O 1
ATOM 3044 N N . VAL A 1 387 ? -18.838 -8.303 28.907 1.00 94.75 387 VAL A N 1
ATOM 3045 C CA . VAL A 1 387 ? -18.103 -7.940 30.130 1.00 94.75 387 VAL A CA 1
ATOM 3046 C C . VAL A 1 387 ? -16.595 -8.074 29.938 1.00 94.75 387 VAL A C 1
ATOM 3048 O O . VAL A 1 387 ? -15.857 -7.205 30.381 1.00 94.75 387 VAL A O 1
ATOM 3051 N N . GLU A 1 388 ? -16.136 -9.112 29.238 1.00 96.19 388 GLU A N 1
ATOM 3052 C CA . GLU A 1 388 ? -14.706 -9.395 29.064 1.00 96.19 388 GLU A CA 1
ATOM 3053 C C . GLU A 1 388 ? -13.969 -8.253 28.353 1.00 96.19 388 GLU A C 1
ATOM 3055 O O . GLU A 1 388 ? -12.980 -7.736 28.875 1.00 96.19 388 GLU A O 1
ATOM 3060 N N . VAL A 1 389 ? -14.486 -7.802 27.203 1.00 96.06 389 VAL A N 1
ATOM 3061 C CA . VAL A 1 389 ? -13.900 -6.682 26.452 1.00 96.06 389 VAL A CA 1
ATOM 3062 C C . VAL A 1 389 ? -13.969 -5.397 27.269 1.00 96.06 389 VAL A C 1
ATOM 3064 O O . VAL A 1 389 ? -12.978 -4.677 27.360 1.00 96.06 389 VAL A O 1
ATOM 3067 N N . ALA A 1 390 ? -15.104 -5.118 27.913 1.00 94.56 390 ALA A N 1
ATOM 3068 C CA . ALA A 1 390 ? -15.257 -3.911 28.717 1.00 94.56 390 ALA A CA 1
ATOM 3069 C C . ALA A 1 390 ? -14.273 -3.859 29.897 1.00 94.56 390 ALA A C 1
ATOM 3071 O O . ALA A 1 390 ? -13.635 -2.830 30.111 1.00 94.56 390 ALA A O 1
ATOM 3072 N N . THR A 1 391 ? -14.097 -4.970 30.617 1.00 95.94 391 THR A N 1
ATOM 3073 C CA . THR A 1 391 ? -13.124 -5.077 31.711 1.00 95.94 391 THR A CA 1
ATOM 3074 C C . THR A 1 391 ? -11.689 -4.931 31.206 1.00 95.94 391 THR A C 1
ATOM 3076 O O . THR A 1 391 ? -10.882 -4.279 31.866 1.00 95.94 391 THR A O 1
ATOM 3079 N N . ALA A 1 392 ? -11.360 -5.478 30.032 1.00 97.19 392 ALA A N 1
ATOM 3080 C CA . ALA A 1 392 ? -10.036 -5.306 29.436 1.00 97.19 392 ALA A CA 1
ATOM 3081 C C . ALA A 1 392 ? -9.754 -3.837 29.072 1.00 97.19 392 ALA A C 1
ATOM 3083 O O . ALA A 1 392 ? -8.695 -3.311 29.414 1.00 97.19 392 ALA A O 1
ATOM 3084 N N . VAL A 1 393 ? -10.712 -3.143 28.449 1.00 96.00 393 VAL A N 1
ATOM 3085 C CA . VAL A 1 393 ? -10.594 -1.705 28.143 1.00 96.00 393 VAL A CA 1
ATOM 3086 C C . VAL A 1 393 ? -10.426 -0.886 29.424 1.00 96.00 393 VAL A C 1
ATOM 3088 O O . VAL A 1 393 ? -9.542 -0.034 29.501 1.00 96.00 393 VAL A O 1
ATOM 3091 N N . GLU A 1 394 ? -11.235 -1.159 30.450 1.00 94.81 394 GLU A N 1
ATOM 3092 C CA . GLU A 1 394 ? -11.153 -0.475 31.743 1.00 94.81 394 GLU A CA 1
ATOM 3093 C C . GLU A 1 394 ? -9.793 -0.695 32.420 1.00 94.81 394 GLU A C 1
ATOM 3095 O O . GLU A 1 394 ? -9.185 0.262 32.902 1.00 94.81 394 GLU A O 1
ATOM 3100 N N . ALA A 1 395 ? -9.264 -1.922 32.390 1.00 96.50 395 ALA A N 1
ATOM 3101 C CA . ALA A 1 395 ? -7.945 -2.236 32.929 1.00 96.50 395 ALA A CA 1
ATOM 3102 C C . ALA A 1 395 ? -6.830 -1.430 32.239 1.00 96.50 395 ALA A C 1
ATOM 3104 O O . ALA A 1 395 ? -5.965 -0.879 32.924 1.00 96.50 395 ALA A O 1
ATOM 3105 N N . ILE A 1 396 ? -6.881 -1.295 30.907 1.00 96.75 396 ILE A N 1
ATOM 3106 C CA . ILE A 1 396 ? -5.931 -0.471 30.142 1.00 96.75 396 ILE A CA 1
ATOM 3107 C C . ILE A 1 396 ? -6.056 1.008 30.547 1.00 96.75 396 ILE A C 1
ATOM 3109 O O . ILE A 1 396 ? -5.048 1.668 30.798 1.00 96.75 396 ILE A O 1
ATOM 3113 N N . TRP A 1 397 ? -7.278 1.534 30.680 1.00 94.56 397 TRP A N 1
ATOM 3114 C CA . TRP A 1 397 ? -7.503 2.925 31.098 1.00 94.56 397 TRP A CA 1
ATOM 3115 C C . TRP A 1 397 ? -6.961 3.212 32.501 1.00 94.56 397 TRP A C 1
ATOM 3117 O O . TRP A 1 397 ? -6.282 4.221 32.711 1.00 94.56 397 TRP A O 1
ATOM 3127 N N . ILE A 1 398 ? -7.219 2.308 33.453 1.00 94.69 398 ILE A N 1
ATOM 3128 C CA . ILE A 1 398 ? -6.723 2.405 34.832 1.00 94.69 398 ILE A CA 1
ATOM 3129 C C . ILE A 1 398 ? -5.192 2.366 34.853 1.00 94.69 398 ILE A C 1
ATOM 3131 O O . ILE A 1 398 ? -4.572 3.176 35.546 1.00 94.69 398 ILE A O 1
ATOM 3135 N N . GLN A 1 399 ? -4.577 1.469 34.076 1.00 95.50 399 GLN A N 1
ATOM 3136 C CA . GLN A 1 399 ? -3.122 1.324 33.999 1.00 95.50 399 GLN A CA 1
ATOM 3137 C C . GLN A 1 399 ? -2.430 2.639 33.613 1.00 95.50 399 GLN A C 1
ATOM 3139 O O . GLN A 1 399 ? -1.436 3.013 34.238 1.00 95.50 399 GLN A O 1
ATOM 3144 N N . TYR A 1 400 ? -2.971 3.356 32.625 1.00 94.00 400 TYR A N 1
ATOM 3145 C CA . TYR A 1 400 ? -2.413 4.624 32.142 1.00 94.00 400 TYR A CA 1
ATOM 3146 C C . TYR A 1 400 ? -3.023 5.863 32.814 1.00 94.00 400 TYR A C 1
ATOM 3148 O O . TYR A 1 400 ? -2.735 6.986 32.410 1.00 94.00 400 TYR A O 1
ATOM 3156 N N . LYS A 1 401 ? -3.829 5.680 33.873 1.00 92.44 401 LYS A N 1
ATOM 3157 C CA . LYS A 1 401 ? -4.484 6.760 34.639 1.00 92.44 401 LYS A CA 1
ATOM 3158 C C . LYS A 1 401 ? -5.278 7.725 33.753 1.00 92.44 401 LYS A C 1
ATOM 3160 O O . LYS A 1 401 ? -5.365 8.920 34.042 1.00 92.44 401 LYS A O 1
ATOM 3165 N N . LEU A 1 402 ? -5.851 7.205 32.674 1.00 89.50 402 LEU A N 1
ATOM 3166 C CA . LEU A 1 402 ? -6.652 7.996 31.759 1.00 89.50 402 LEU A CA 1
ATOM 3167 C C . LEU A 1 402 ? -8.018 8.273 32.375 1.00 89.50 402 LEU A C 1
ATOM 3169 O O . LEU A 1 402 ? -8.598 7.439 33.076 1.00 89.50 402 LEU A O 1
ATOM 3173 N N . ARG A 1 403 ? -8.555 9.461 32.096 1.00 85.00 403 ARG A N 1
ATOM 3174 C CA . ARG A 1 403 ? -9.928 9.786 32.471 1.00 85.00 403 ARG A CA 1
ATOM 3175 C C . ARG A 1 403 ? -10.865 8.825 31.743 1.00 85.00 403 ARG A C 1
ATOM 3177 O O . ARG A 1 403 ? -10.833 8.744 30.518 1.00 85.00 403 ARG A O 1
ATOM 3184 N N . VAL A 1 404 ? -11.719 8.136 32.495 1.00 76.94 404 VAL A N 1
ATOM 3185 C CA . VAL A 1 404 ? -12.845 7.399 31.916 1.00 76.94 404 VAL A CA 1
ATOM 3186 C C . VAL A 1 404 ? -13.852 8.436 31.406 1.00 76.94 404 VAL A C 1
ATOM 3188 O O . VAL A 1 404 ? -14.278 9.289 32.195 1.00 76.94 404 VAL A O 1
ATOM 3191 N N . PRO A 1 405 ? -14.215 8.426 30.114 1.00 69.00 405 PRO A N 1
ATOM 3192 C CA . PRO A 1 405 ? -15.246 9.317 29.604 1.00 69.00 405 PRO A CA 1
ATOM 3193 C C . PRO A 1 405 ? -16.563 9.128 30.370 1.00 69.00 405 PRO A C 1
ATOM 3195 O O . PRO A 1 405 ? -17.025 8.004 30.574 1.00 69.00 405 PRO A O 1
ATOM 3198 N N . ASN A 1 406 ? -17.161 10.226 30.844 1.00 57.38 406 ASN A N 1
ATOM 3199 C CA . ASN A 1 406 ? -18.418 10.192 31.600 1.00 57.38 406 ASN A CA 1
ATOM 3200 C C . ASN A 1 406 ? -19.572 9.919 30.633 1.00 57.38 406 ASN A C 1
ATOM 3202 O O . ASN A 1 406 ? -20.131 10.876 30.107 1.00 57.38 406 ASN A O 1
ATOM 3206 N N . SER A 1 407 ? -19.910 8.643 30.405 1.00 56.41 407 SER A N 1
ATOM 3207 C CA . SER A 1 407 ? -20.675 8.166 29.237 1.00 56.41 407 SER A CA 1
ATOM 3208 C C . SER A 1 407 ? -19.967 8.561 27.937 1.00 56.41 407 SER A C 1
ATOM 3210 O O . SER A 1 407 ? -19.536 9.694 27.770 1.00 56.41 407 SER A O 1
ATOM 3212 N N . VAL A 1 408 ? -19.794 7.640 26.999 1.00 53.69 408 VAL A N 1
ATOM 3213 C CA . VAL A 1 408 ? -18.911 7.830 25.827 1.00 53.69 408 VAL A CA 1
ATOM 3214 C C . VAL A 1 408 ? -19.388 8.969 24.881 1.00 53.69 408 VAL A C 1
ATOM 3216 O O . VAL A 1 408 ? -18.788 9.207 23.842 1.00 53.69 408 VAL A O 1
ATOM 3219 N N . LEU A 1 409 ? -20.477 9.686 25.208 1.00 53.50 409 LEU A N 1
ATOM 3220 C CA . LEU A 1 409 ? -21.334 10.359 24.228 1.00 53.50 409 LEU A CA 1
ATOM 3221 C C . LEU A 1 409 ? -22.047 11.642 24.629 1.00 53.50 409 LEU A C 1
ATOM 3223 O O . LEU A 1 409 ? -22.499 12.338 23.726 1.00 53.50 409 LEU A O 1
ATOM 3227 N N . ALA A 1 410 ? -22.187 11.986 25.914 1.00 50.16 410 ALA A N 1
ATOM 3228 C CA . ALA A 1 410 ? -22.991 13.160 26.292 1.00 50.16 410 ALA A CA 1
ATOM 3229 C C . ALA A 1 410 ? -22.440 14.493 25.735 1.00 50.16 410 ALA A C 1
ATOM 3231 O O . ALA A 1 410 ? -23.091 15.531 25.839 1.00 50.16 410 ALA A O 1
ATOM 3232 N N . SER A 1 411 ? -21.229 14.472 25.177 1.00 51.94 411 SER A N 1
ATOM 3233 C CA . SER A 1 411 ? -20.522 15.620 24.625 1.00 51.94 411 SER A CA 1
ATOM 3234 C C . SER A 1 411 ? -20.450 15.638 23.090 1.00 51.94 411 SER A C 1
ATOM 3236 O O . SER A 1 411 ? -20.170 16.699 22.538 1.00 51.94 411 SER A O 1
ATOM 3238 N N . LEU A 1 412 ? -20.722 14.528 22.386 1.00 58.44 412 LEU A N 1
ATOM 3239 C CA . LEU A 1 412 ? -20.746 14.524 20.917 1.00 58.44 412 LEU A CA 1
ATOM 3240 C C . LEU A 1 412 ? -22.008 15.255 20.421 1.00 58.44 412 LEU A C 1
ATOM 3242 O O . LEU A 1 412 ? -23.072 15.112 21.029 1.00 58.44 412 LEU A O 1
ATOM 3246 N N . PRO A 1 413 ? -21.928 16.058 19.342 1.00 54.38 413 PRO A N 1
ATOM 3247 C CA . PRO A 1 413 ? -23.063 16.851 18.887 1.00 54.38 413 PRO A CA 1
ATOM 3248 C C . PRO A 1 413 ? -24.274 15.944 18.604 1.00 54.38 413 PRO A C 1
ATOM 3250 O O . PRO A 1 413 ? -24.133 14.954 17.878 1.00 54.38 413 PRO A O 1
ATOM 3253 N N . PRO A 1 414 ? -25.463 16.256 19.157 1.00 49.03 414 PRO A N 1
ATOM 3254 C CA . PRO A 1 414 ? -26.635 15.407 19.014 1.00 49.03 414 PRO A CA 1
ATOM 3255 C C . PRO A 1 414 ? -27.002 15.274 17.538 1.00 49.03 414 PRO A C 1
ATOM 3257 O O . PRO A 1 414 ? -27.269 16.254 16.838 1.00 49.03 414 PRO A O 1
ATOM 3260 N N . VAL A 1 415 ? -27.020 14.035 17.057 1.00 49.72 415 VAL A N 1
ATOM 3261 C CA . VAL A 1 415 ? -27.387 13.727 15.680 1.00 49.72 415 VAL A CA 1
ATOM 3262 C C . VAL A 1 415 ? -28.904 13.820 15.565 1.00 49.72 415 VAL A C 1
ATOM 3264 O O . VAL A 1 415 ? -29.635 13.006 16.127 1.00 49.72 415 VAL A O 1
ATOM 3267 N N . VAL A 1 416 ? -29.408 14.777 14.782 1.00 41.53 416 VAL A N 1
ATOM 3268 C CA . VAL A 1 416 ? -30.814 14.785 14.342 1.00 41.53 416 VAL A CA 1
ATOM 3269 C C . VAL A 1 416 ? -30.990 13.677 13.296 1.00 41.53 416 VAL A C 1
ATOM 3271 O O . VAL A 1 416 ? -31.083 13.923 12.095 1.00 41.53 416 VAL A O 1
ATOM 3274 N N . CYS A 1 417 ? -30.973 12.421 13.738 1.00 41.25 417 CYS A N 1
ATOM 3275 C CA . CYS A 1 417 ? -31.105 11.268 12.861 1.00 41.25 417 CYS A CA 1
ATOM 3276 C C . CYS A 1 417 ? -32.592 10.943 12.671 1.00 41.25 417 CYS A C 1
ATOM 3278 O O . CYS A 1 417 ? -33.302 10.589 13.614 1.00 41.25 417 CYS A O 1
ATOM 3280 N N . ARG A 1 418 ? -33.096 11.068 11.435 1.00 37.28 418 ARG A N 1
ATOM 3281 C CA . ARG A 1 418 ? -34.442 10.599 11.070 1.00 37.28 418 ARG A CA 1
ATOM 3282 C C . ARG A 1 418 ? -34.474 9.076 11.215 1.00 37.28 418 ARG A C 1
ATOM 3284 O O . ARG A 1 418 ? -33.872 8.374 10.406 1.00 37.28 418 ARG A O 1
ATOM 3291 N N . MET A 1 419 ? -35.165 8.582 12.243 1.00 31.67 419 MET A N 1
ATOM 3292 C CA . MET A 1 419 ? -35.284 7.153 12.543 1.00 31.67 419 MET A CA 1
ATOM 3293 C C . MET A 1 419 ? -35.674 6.337 11.299 1.00 31.67 419 MET A C 1
ATOM 3295 O O . MET A 1 419 ? -36.733 6.553 10.707 1.00 31.67 419 MET A O 1
ATOM 3299 N N . ARG A 1 420 ? -34.845 5.350 10.941 1.00 34.38 420 ARG A N 1
ATOM 3300 C CA . ARG A 1 420 ? -35.286 4.162 10.197 1.00 34.38 420 ARG A CA 1
ATOM 3301 C C . ARG A 1 420 ? -35.601 3.044 11.203 1.00 34.38 420 ARG A C 1
ATOM 3303 O O . ARG A 1 420 ? -34.937 2.970 12.236 1.00 34.38 420 ARG A O 1
ATOM 3310 N N . PRO A 1 421 ? -36.617 2.204 10.943 1.00 34.06 421 PRO A N 1
ATOM 3311 C CA . PRO A 1 421 ? -37.067 1.190 11.892 1.00 34.06 421 PRO A CA 1
ATOM 3312 C C . PRO A 1 421 ? -35.981 0.140 12.167 1.00 34.06 421 PRO A C 1
ATOM 3314 O O . PRO A 1 421 ? -35.291 -0.308 11.252 1.00 34.06 421 PRO A O 1
ATOM 3317 N N . ARG A 1 422 ? -35.858 -0.235 13.447 1.00 32.78 422 ARG A N 1
ATOM 3318 C CA . ARG A 1 422 ? -34.957 -1.272 13.971 1.00 32.78 422 ARG A CA 1
ATOM 3319 C C . ARG A 1 422 ? -35.179 -2.604 13.243 1.00 32.78 422 ARG A C 1
ATOM 3321 O O . ARG A 1 422 ? -36.293 -3.124 13.257 1.00 32.78 422 ARG A O 1
ATOM 3328 N N . ILE A 1 423 ? -34.114 -3.176 12.686 1.00 30.38 423 ILE A N 1
ATOM 3329 C CA . ILE A 1 423 ? -34.042 -4.615 12.412 1.00 30.38 423 ILE A CA 1
ATOM 3330 C C . ILE A 1 423 ? -33.463 -5.247 13.678 1.00 30.38 423 ILE A C 1
ATOM 3332 O O . ILE A 1 423 ? -32.391 -4.857 14.134 1.00 30.38 423 ILE A O 1
ATOM 3336 N N . VAL A 1 424 ? -34.236 -6.141 14.286 1.00 31.45 424 VAL A N 1
ATOM 3337 C CA . VAL A 1 424 ? -33.847 -6.912 15.470 1.00 31.45 424 VAL A CA 1
ATOM 3338 C C . VAL A 1 424 ? -32.810 -7.950 15.031 1.00 31.45 424 VAL A C 1
ATOM 3340 O O . VAL A 1 424 ? -33.065 -8.667 14.062 1.00 31.45 424 VAL A O 1
ATOM 3343 N N . LEU A 1 425 ? -31.651 -7.953 15.701 1.00 35.59 425 LEU A N 1
ATOM 3344 C CA . LEU A 1 425 ? -30.588 -8.958 15.565 1.00 35.59 425 LEU A CA 1
ATOM 3345 C C . LEU A 1 425 ? -31.053 -10.337 16.039 1.00 35.59 425 LEU A C 1
ATOM 3347 O O . LEU A 1 425 ? -31.773 -10.385 17.064 1.00 35.59 425 LEU A O 1
#

Radius of gyration: 24.54 Å; chains: 1; bounding box: 64×49×80 Å

Sequence (425 aa):
MDLDDFDVAVEQALLETIPSESLSPKDAVGLIDAQWYTSVSRRGRWMDLIGDYAGSEPFVVDGEALLQVVLNDPLLALGRTDDVSFQIVHVIYAMERVLHEILIRSVSFEIVFWHDQRYLTLQYGEDGYASSSRSLARTILFSHLKSLDIPVHTFLDASDPAWLSYQMHTKPMVIMTNDGGIVEGATTTAHVEWILLQHVFIYTVLAQGVSVTLVKGAQYRDSKIMSFVYEQRVCGDLKSRFQHGFWLAVHDALQSQTAQESNLHAGATSIPLESVESLPAHELAVNLVRNLSDSSTSQHEFFLELLQLFVAHILYVPLLGLKERARPPVSLPADLLKHVNTSFLPVAFFNIEKGASAVTVDGRIFAELLDYILRDEQLSLSSVLGVEVATAVEAIWIQYKLRVPNSVLASLPPVVCRMRPRIVL

Foldseek 3Di:
DDPVVVLVVQLVVPPPDDDPAADQLLVLLVVCCSNPDVVLQVVWDWDFCCPGFQPQAAAEEELLQLLQVLLPPPPDPFLDLQALWQQLVSSLVSSVVLVVLVVLQYPHYAYEYAQLLNCLQQVFPPFLLSNLRSLLSSLQNVLVVVVDPHHYYYAHALPGPVNVVCCVVRVHQEYAGAQLDDPVPDPDSLSSLSNSLSSLRQLSCQLCFHKYWYPPPFDRDDSTTITTIGHDHHDPDSPVSDDPSSVSNNVVSSVVSLVSVCVLLVNDHDDIRDNFAADDLLVLLLQLCVVPVPDPLVPDPLQVLLSLLLSLQLNQQLVDDPVRLPDDGDRDDPVVSNCCSRRHNSSSSSSSSRRDYPRRDTSRSSRVSVVVLLVDQPDDSCVVRNPVSNVSSVVSCVVSVHDDPPGSDPPPPRDPDDDDDDDDD

Organism: Trametes pubescens (NCBI:txid154538)